Protein AF-A0A3B8SWD2-F1 (afdb_monomer_lite)

Structure (mmCIF, N/CA/C/O backbone):
data_AF-A0A3B8SWD2-F1
#
_entry.id   AF-A0A3B8SWD2-F1
#
loop_
_atom_site.group_PDB
_atom_site.id
_atom_site.type_symbol
_atom_site.label_atom_id
_atom_site.label_alt_id
_atom_site.label_comp_id
_atom_site.label_asym_id
_atom_site.label_entity_id
_atom_site.label_seq_id
_atom_site.pdbx_PDB_ins_code
_atom_site.Cartn_x
_atom_site.Cartn_y
_atom_site.Cartn_z
_atom_site.occupancy
_atom_site.B_iso_or_equiv
_atom_site.auth_seq_id
_atom_site.auth_comp_id
_atom_site.auth_asym_id
_atom_site.auth_atom_id
_atom_site.pdbx_PDB_model_num
ATOM 1 N N . MET A 1 1 ? 30.779 6.793 -26.388 1.00 42.28 1 MET A N 1
ATOM 2 C CA . MET A 1 1 ? 30.124 6.179 -25.212 1.00 42.28 1 MET A CA 1
ATOM 3 C C . MET A 1 1 ? 28.832 5.551 -25.694 1.00 42.28 1 MET A C 1
ATOM 5 O O . MET A 1 1 ? 28.025 6.278 -26.261 1.00 42.28 1 MET A O 1
ATOM 9 N N . ALA A 1 2 ? 28.675 4.232 -25.567 1.00 48.72 2 ALA A N 1
ATOM 10 C CA . ALA A 1 2 ? 27.405 3.577 -25.876 1.00 48.72 2 ALA A CA 1
ATOM 11 C C . ALA A 1 2 ? 26.305 4.190 -24.993 1.00 48.72 2 ALA A C 1
ATOM 13 O O . ALA A 1 2 ? 26.521 4.406 -23.802 1.00 48.72 2 ALA A O 1
ATOM 14 N N . SER A 1 3 ? 25.170 4.555 -25.586 1.00 62.09 3 SER A N 1
ATOM 15 C CA . SER A 1 3 ? 24.025 5.080 -24.835 1.00 62.09 3 SER A CA 1
ATOM 16 C C . SER A 1 3 ? 23.408 3.918 -24.053 1.00 62.09 3 SER A C 1
ATOM 18 O O . SER A 1 3 ? 22.809 3.021 -24.645 1.00 62.09 3 SER A O 1
ATOM 20 N N . ASN A 1 4 ? 23.611 3.919 -22.734 1.00 72.25 4 ASN A N 1
ATOM 21 C CA . ASN A 1 4 ? 23.120 2.906 -21.797 1.00 72.25 4 ASN A CA 1
ATOM 22 C C . ASN A 1 4 ? 21.647 3.156 -21.421 1.00 72.25 4 ASN A C 1
ATOM 24 O O . ASN A 1 4 ? 21.296 3.214 -20.249 1.00 72.25 4 ASN A O 1
ATOM 28 N N . ASP A 1 5 ? 20.801 3.378 -22.420 1.00 87.19 5 ASP A N 1
ATOM 29 C CA . ASP A 1 5 ? 19.379 3.700 -22.244 1.00 87.19 5 ASP A CA 1
ATOM 30 C C . ASP A 1 5 ? 18.527 2.560 -22.822 1.00 87.19 5 ASP A C 1
ATOM 32 O O . ASP A 1 5 ? 17.596 2.777 -23.601 1.00 87.19 5 ASP A O 1
ATOM 36 N N . TYR A 1 6 ? 18.922 1.313 -22.550 1.00 91.44 6 TYR A N 1
ATOM 37 C CA . TYR A 1 6 ? 18.335 0.136 -23.190 1.00 91.44 6 TYR A CA 1
ATOM 38 C C . TYR A 1 6 ? 16.916 -0.125 -22.690 1.00 91.44 6 TYR A C 1
ATOM 40 O O . TYR A 1 6 ? 16.051 -0.488 -23.489 1.00 91.44 6 TYR A O 1
ATOM 48 N N . LEU A 1 7 ? 16.645 0.124 -21.406 1.00 92.81 7 LEU A N 1
ATOM 49 C CA . LEU A 1 7 ? 15.297 0.013 -20.853 1.00 92.81 7 LEU A CA 1
ATOM 50 C C . LEU A 1 7 ? 14.350 1.040 -21.495 1.00 92.81 7 LEU A C 1
ATOM 52 O O . LEU A 1 7 ? 13.230 0.693 -21.868 1.00 92.81 7 LEU A O 1
ATOM 56 N N . ASP A 1 8 ? 14.809 2.270 -21.726 1.00 91.12 8 ASP A N 1
ATOM 57 C CA . ASP A 1 8 ? 14.007 3.292 -22.415 1.00 91.12 8 ASP A CA 1
ATOM 58 C C . ASP A 1 8 ? 13.807 3.007 -23.903 1.00 91.12 8 ASP A C 1
ATOM 60 O O . ASP A 1 8 ? 12.758 3.327 -24.459 1.00 91.12 8 ASP A O 1
ATOM 64 N N . LYS A 1 9 ? 14.791 2.407 -24.573 1.00 92.50 9 LYS A N 1
ATOM 65 C CA . LYS A 1 9 ? 14.672 2.085 -26.001 1.00 92.50 9 LYS A CA 1
ATOM 66 C C . LYS A 1 9 ? 13.803 0.860 -26.256 1.00 92.50 9 LYS A C 1
ATOM 68 O O . LYS A 1 9 ? 13.058 0.848 -27.231 1.00 92.50 9 LYS A O 1
ATOM 73 N N . ASN A 1 10 ? 13.889 -0.155 -25.398 1.00 95.06 10 ASN A N 1
ATOM 74 C CA . ASN A 1 10 ? 13.328 -1.477 -25.683 1.00 95.06 10 ASN A CA 1
ATOM 75 C C . ASN A 1 10 ? 12.099 -1.822 -24.831 1.00 95.06 10 ASN A C 1
ATOM 77 O O . ASN A 1 10 ? 11.202 -2.514 -25.315 1.00 95.06 10 ASN A O 1
ATOM 81 N N . ILE A 1 11 ? 12.041 -1.351 -23.580 1.00 97.44 11 ILE A N 1
ATOM 82 C CA . ILE A 1 11 ? 10.987 -1.714 -22.619 1.00 97.44 11 ILE A CA 1
ATOM 83 C C . ILE A 1 11 ? 9.930 -0.613 -22.518 1.00 97.44 11 ILE A C 1
ATOM 85 O O . ILE A 1 11 ? 8.735 -0.889 -22.645 1.00 97.44 11 ILE A O 1
ATOM 89 N N . TYR A 1 12 ? 10.348 0.645 -22.365 1.00 96.50 12 TYR A N 1
ATOM 90 C CA . TYR A 1 12 ? 9.430 1.780 -22.231 1.00 96.50 12 TYR A CA 1
ATOM 91 C C . TYR A 1 12 ? 8.386 1.873 -23.364 1.00 96.50 12 TYR A C 1
ATOM 93 O O . TYR A 1 12 ? 7.208 2.059 -23.052 1.00 96.50 12 TYR A O 1
ATOM 101 N N . PRO A 1 13 ? 8.718 1.698 -24.665 1.00 97.81 13 PRO A N 1
ATOM 102 C CA . PRO A 1 13 ? 7.726 1.817 -25.734 1.00 97.81 13 PRO A CA 1
ATOM 103 C C . PRO A 1 13 ? 6.643 0.736 -25.665 1.00 97.81 13 PRO A C 1
ATOM 105 O O . PRO A 1 13 ? 5.484 1.016 -25.971 1.00 97.81 13 PRO A O 1
ATOM 108 N N . LYS A 1 14 ? 6.999 -0.477 -25.219 1.00 98.12 14 LYS A N 1
ATOM 109 C CA . LYS A 1 14 ? 6.060 -1.595 -25.045 1.00 98.12 14 LYS A CA 1
ATOM 110 C C . LYS A 1 14 ? 5.090 -1.326 -23.905 1.00 98.12 14 LYS A C 1
ATOM 112 O O . LYS A 1 14 ? 3.880 -1.402 -24.109 1.00 98.12 14 LYS A O 1
ATOM 117 N N . ILE A 1 15 ? 5.615 -0.883 -22.764 1.00 98.25 15 ILE A N 1
ATOM 118 C CA . ILE A 1 15 ? 4.806 -0.441 -21.624 1.00 98.25 15 ILE A CA 1
ATOM 119 C C . ILE A 1 15 ? 3.874 0.698 -22.051 1.00 98.25 15 ILE A C 1
ATOM 121 O O . ILE A 1 15 ? 2.671 0.630 -21.818 1.00 98.25 15 ILE A O 1
ATOM 125 N N . ASN A 1 16 ? 4.393 1.713 -22.745 1.00 98.12 16 ASN A N 1
ATOM 126 C CA . ASN A 1 16 ? 3.599 2.850 -23.210 1.00 98.12 16 ASN A CA 1
ATOM 127 C C . ASN A 1 16 ? 2.479 2.435 -24.182 1.00 98.12 16 ASN A C 1
ATOM 129 O O . ASN A 1 16 ? 1.413 3.048 -24.204 1.00 98.12 16 ASN A O 1
ATOM 133 N N . ALA A 1 17 ? 2.699 1.399 -24.995 1.00 97.94 17 ALA A N 1
ATOM 134 C CA . ALA A 1 17 ? 1.661 0.820 -25.841 1.00 97.94 17 ALA A CA 1
ATOM 135 C C . ALA A 1 17 ? 0.630 0.025 -25.020 1.00 97.94 17 ALA A C 1
ATOM 137 O O . ALA A 1 17 ? -0.569 0.122 -25.286 1.00 97.94 17 ALA A O 1
ATOM 138 N N . ALA A 1 18 ? 1.071 -0.726 -24.008 1.00 97.81 18 ALA A N 1
ATOM 139 C CA . ALA A 1 18 ? 0.202 -1.510 -23.137 1.00 97.81 18 ALA A CA 1
ATOM 140 C C . ALA A 1 18 ? -0.733 -0.628 -22.297 1.00 97.81 18 ALA A C 1
ATOM 142 O O . ALA A 1 18 ? -1.942 -0.861 -22.304 1.00 97.81 18 ALA A O 1
ATOM 143 N N . ILE A 1 19 ? -0.223 0.435 -21.662 1.00 97.69 19 ILE A N 1
ATOM 144 C CA . ILE A 1 19 ? -1.028 1.311 -20.786 1.00 97.69 19 ILE A CA 1
ATOM 145 C C . ILE A 1 19 ? -2.138 2.075 -21.523 1.00 97.69 19 ILE A C 1
ATOM 147 O O . ILE A 1 19 ? -3.091 2.541 -20.899 1.00 97.69 19 ILE A O 1
ATOM 151 N N . LYS A 1 20 ? -2.030 2.201 -22.852 1.00 96.12 20 LYS A N 1
ATOM 152 C CA . LYS A 1 20 ? -3.044 2.832 -23.710 1.00 96.12 20 LYS A CA 1
ATOM 153 C C . LYS A 1 20 ? -4.217 1.905 -24.030 1.00 96.12 20 LYS A C 1
ATOM 155 O O . LYS A 1 20 ? -5.245 2.380 -24.509 1.00 96.12 20 LYS A O 1
ATOM 160 N N . LYS A 1 21 ? -4.094 0.596 -23.781 1.00 95.62 21 LYS A N 1
ATOM 161 C CA . LYS A 1 21 ? -5.185 -0.362 -23.992 1.00 95.62 21 LYS A CA 1
ATOM 162 C C . LYS A 1 21 ? -6.258 -0.177 -22.908 1.00 95.62 21 LYS A C 1
ATOM 164 O O . LYS A 1 21 ? -5.909 -0.105 -21.730 1.00 95.62 21 LYS A O 1
ATOM 169 N N . PRO A 1 22 ? -7.563 -0.190 -23.244 1.00 88.56 22 PRO A N 1
ATOM 170 C CA . PRO A 1 22 ? -8.633 -0.092 -22.244 1.00 88.56 22 PRO A CA 1
ATOM 171 C C . PRO A 1 22 ? -8.565 -1.180 -21.161 1.00 88.56 22 PRO A C 1
ATOM 173 O O . PRO A 1 22 ? -8.875 -0.926 -19.997 1.00 88.56 22 PRO A O 1
ATOM 176 N N . SER A 1 23 ? -8.100 -2.377 -21.530 1.00 93.88 23 SER A N 1
ATOM 177 C CA . SER A 1 23 ? -7.952 -3.521 -20.626 1.00 93.88 23 SER A CA 1
ATOM 178 C C . SER A 1 23 ? -6.876 -3.331 -19.553 1.00 93.88 23 SER A C 1
ATOM 180 O O . SER A 1 23 ? -6.969 -3.966 -18.505 1.00 93.88 23 SER A O 1
ATOM 182 N N . PHE A 1 24 ? -5.895 -2.441 -19.756 1.00 96.81 24 PHE A N 1
ATOM 183 C CA . PHE A 1 24 ? -4.796 -2.227 -18.808 1.00 96.81 24 PHE A CA 1
ATOM 184 C C . PHE A 1 24 ? -5.306 -1.790 -17.432 1.00 96.81 24 PHE A C 1
ATOM 186 O O . PHE A 1 24 ? -5.009 -2.422 -16.418 1.00 96.81 24 PHE A O 1
ATOM 193 N N . LYS A 1 25 ? -6.129 -0.733 -17.396 1.00 94.25 25 LYS A N 1
ATOM 194 C CA . LYS A 1 25 ? -6.655 -0.185 -16.137 1.00 94.25 25 LYS A CA 1
ATOM 195 C C . LYS A 1 25 ? -7.498 -1.208 -15.390 1.00 94.25 25 LYS A C 1
ATOM 197 O O . LYS A 1 25 ? -7.381 -1.339 -14.175 1.00 94.25 25 LYS A O 1
ATOM 202 N N . GLN A 1 26 ? -8.346 -1.934 -16.115 1.00 93.56 26 GLN A N 1
ATOM 203 C CA . GLN A 1 26 ? -9.188 -2.972 -15.533 1.00 93.56 26 GLN A CA 1
ATOM 204 C C . GLN A 1 26 ? -8.339 -4.116 -14.964 1.00 93.56 26 GLN A C 1
ATOM 206 O O . GLN A 1 26 ? -8.554 -4.510 -13.818 1.00 93.56 26 GLN A O 1
ATOM 211 N N . GLY A 1 27 ? -7.352 -4.598 -15.724 1.00 94.44 27 GLY A N 1
ATOM 212 C CA . GLY A 1 27 ? -6.451 -5.671 -15.306 1.00 94.44 27 GLY A CA 1
ATOM 213 C C . GLY A 1 27 ? -5.643 -5.307 -14.062 1.00 94.44 27 GLY A C 1
ATOM 214 O O . GLY A 1 27 ? -5.605 -6.090 -13.109 1.00 94.44 27 GLY A O 1
ATOM 215 N N . LEU A 1 28 ? -5.066 -4.100 -14.032 1.00 97.38 28 LEU A N 1
ATOM 216 C CA . LEU A 1 28 ? -4.293 -3.609 -12.892 1.00 97.38 28 LEU A CA 1
ATOM 217 C C . LEU A 1 28 ? -5.171 -3.423 -11.647 1.00 97.38 28 LEU A C 1
ATOM 219 O O . LEU A 1 28 ? -4.814 -3.914 -10.578 1.00 97.38 28 LEU A O 1
ATOM 223 N N . ASN A 1 29 ? -6.336 -2.776 -11.778 1.00 93.88 29 ASN A N 1
ATOM 224 C CA . ASN A 1 29 ? -7.263 -2.568 -10.659 1.00 93.88 29 ASN A CA 1
ATOM 225 C C . ASN A 1 29 ? -7.760 -3.894 -10.072 1.00 93.88 29 ASN A C 1
ATOM 227 O O . ASN A 1 29 ? -7.793 -4.061 -8.853 1.00 93.88 29 ASN A O 1
ATOM 231 N N . MET A 1 30 ? -8.131 -4.845 -10.935 1.00 94.00 30 MET A N 1
ATOM 232 C CA . MET A 1 30 ? -8.605 -6.162 -10.515 1.00 94.00 30 MET A CA 1
ATOM 233 C C . MET A 1 30 ? -7.522 -6.916 -9.741 1.00 94.00 30 MET A C 1
ATOM 235 O O . MET A 1 30 ? -7.790 -7.466 -8.672 1.00 94.00 30 MET A O 1
ATOM 239 N N . PHE A 1 31 ? -6.289 -6.912 -10.247 1.00 96.75 31 PHE A N 1
ATOM 240 C CA . PHE A 1 31 ? -5.172 -7.566 -9.577 1.00 96.75 31 PHE A CA 1
ATOM 241 C C . PHE A 1 31 ? -4.804 -6.894 -8.261 1.00 96.75 31 PHE A C 1
ATOM 243 O O . PHE A 1 31 ? -4.660 -7.580 -7.251 1.00 96.75 31 PHE A O 1
ATOM 250 N N . PHE A 1 32 ? -4.719 -5.564 -8.243 1.00 96.00 32 PHE A N 1
ATOM 251 C CA . PHE A 1 32 ? -4.434 -4.806 -7.032 1.00 96.00 32 PHE A CA 1
ATOM 252 C C . PHE A 1 32 ? -5.485 -5.080 -5.949 1.00 96.00 32 PHE A C 1
ATOM 254 O O . PHE A 1 32 ? -5.134 -5.439 -4.826 1.00 96.00 32 PHE A O 1
ATOM 261 N N . GLY A 1 33 ? -6.775 -5.018 -6.299 1.00 91.44 33 GLY A N 1
ATOM 262 C CA . GLY A 1 33 ? -7.872 -5.348 -5.388 1.00 91.44 33 GLY A CA 1
ATOM 263 C C . GLY A 1 33 ? -7.805 -6.789 -4.876 1.00 91.44 33 GLY A C 1
ATOM 264 O O . GLY A 1 33 ? -7.915 -7.021 -3.673 1.00 91.44 33 GLY A O 1
ATOM 265 N N . LYS A 1 34 ? -7.545 -7.765 -5.757 1.00 93.81 34 LYS A N 1
ATOM 266 C CA . LYS A 1 34 ? -7.374 -9.177 -5.374 1.00 93.81 34 LYS A CA 1
ATOM 267 C C . LYS A 1 34 ? -6.189 -9.371 -4.424 1.00 93.81 34 LYS A C 1
ATOM 269 O O . LYS A 1 34 ? -6.311 -10.103 -3.442 1.00 93.81 34 LYS A O 1
ATOM 274 N N . TYR A 1 35 ? -5.061 -8.714 -4.694 1.00 96.12 35 TYR A N 1
ATOM 275 C CA . TYR A 1 35 ? -3.861 -8.784 -3.863 1.00 96.12 35 TYR A CA 1
ATOM 276 C C . TYR A 1 35 ? -4.095 -8.188 -2.470 1.00 96.12 35 TYR A C 1
ATOM 278 O O . TYR A 1 35 ? -3.713 -8.808 -1.474 1.00 96.12 35 TYR A O 1
ATOM 286 N N . LEU A 1 36 ? -4.764 -7.032 -2.387 1.00 92.62 36 LEU A N 1
ATOM 287 C CA . LEU A 1 36 ? -5.140 -6.420 -1.112 1.00 92.62 36 LEU A CA 1
ATOM 288 C C . LEU A 1 36 ? -6.114 -7.299 -0.328 1.00 92.62 36 LEU A C 1
ATOM 290 O O . LEU A 1 36 ? -5.859 -7.583 0.838 1.00 92.62 36 LEU A O 1
ATOM 294 N N . ASN A 1 37 ? -7.175 -7.790 -0.971 1.00 88.88 37 ASN A N 1
ATOM 295 C CA . ASN A 1 37 ? -8.187 -8.619 -0.316 1.00 88.88 37 ASN A CA 1
ATOM 296 C C . ASN A 1 37 ? -7.598 -9.924 0.228 1.00 88.88 37 ASN A C 1
ATOM 298 O O . ASN A 1 37 ? -7.882 -10.298 1.362 1.00 88.88 37 ASN A O 1
ATOM 302 N N . LYS A 1 38 ? -6.720 -10.589 -0.535 1.00 92.25 38 LYS A N 1
ATOM 303 C CA . LYS A 1 38 ? -6.047 -11.819 -0.086 1.00 92.25 38 LYS A CA 1
ATOM 304 C C . LYS A 1 38 ? -5.156 -11.597 1.142 1.00 92.25 38 LYS A C 1
ATOM 306 O O . LYS A 1 38 ? -4.929 -12.529 1.904 1.00 92.25 38 LYS A O 1
ATOM 311 N N . ASN A 1 39 ? -4.629 -10.388 1.321 1.00 91.75 39 ASN A N 1
ATOM 312 C CA . ASN A 1 39 ? -3.725 -10.041 2.418 1.00 91.75 39 ASN A CA 1
ATOM 313 C C . ASN A 1 39 ? -4.368 -9.071 3.425 1.00 91.75 39 ASN A C 1
ATOM 315 O O . ASN A 1 39 ? -3.646 -8.420 4.184 1.00 91.75 39 ASN A O 1
ATOM 319 N N . ARG A 1 40 ? -5.706 -8.974 3.437 1.00 85.88 40 ARG A N 1
ATOM 320 C CA . ARG A 1 40 ? -6.475 -8.010 4.238 1.00 85.88 40 ARG A CA 1
ATOM 321 C C . ARG A 1 40 ? -6.036 -8.013 5.698 1.00 85.88 40 ARG A C 1
ATOM 323 O O . ARG A 1 40 ? -5.630 -6.974 6.205 1.00 85.88 40 ARG A O 1
ATOM 330 N N . ASP A 1 41 ? -6.011 -9.180 6.331 1.00 85.06 41 ASP A N 1
ATOM 331 C CA . ASP A 1 41 ? -5.713 -9.310 7.764 1.00 85.06 41 ASP A CA 1
ATOM 332 C C . ASP A 1 41 ? -4.299 -8.837 8.118 1.00 85.06 41 ASP A C 1
ATOM 334 O O . ASP A 1 41 ? -4.059 -8.280 9.192 1.00 85.06 41 ASP A O 1
ATOM 338 N N . LYS A 1 42 ? -3.356 -9.007 7.185 1.00 92.06 42 LYS A N 1
ATOM 339 C CA . LYS A 1 42 ? -1.962 -8.582 7.349 1.00 92.06 42 LYS A CA 1
ATOM 340 C C . LYS A 1 42 ? -1.812 -7.075 7.182 1.00 92.06 42 LYS A C 1
ATOM 342 O O . LYS A 1 42 ? -1.049 -6.455 7.915 1.00 92.06 42 LYS A O 1
ATOM 347 N N . PHE A 1 43 ? -2.548 -6.477 6.246 1.00 89.50 43 PHE A N 1
ATOM 348 C CA . PHE A 1 43 ? -2.558 -5.027 6.047 1.00 89.50 43 PHE A CA 1
ATOM 349 C C . PHE A 1 43 ? -3.329 -4.283 7.143 1.00 89.50 43 PHE A C 1
ATOM 351 O O . PHE A 1 43 ? -2.942 -3.176 7.516 1.00 89.50 43 PHE A O 1
ATOM 358 N N . SER A 1 44 ? -4.379 -4.898 7.689 1.00 83.12 44 SER A N 1
ATOM 359 C CA . SER A 1 44 ? -5.162 -4.376 8.812 1.00 83.12 44 SER A CA 1
ATOM 360 C C . SER A 1 44 ? -4.491 -4.577 10.174 1.00 83.12 44 SER A C 1
ATOM 362 O O . SER A 1 44 ? -4.983 -4.058 11.173 1.00 83.12 44 SER A O 1
ATOM 364 N N . ALA A 1 45 ? -3.374 -5.307 10.245 1.00 86.19 45 ALA A N 1
ATOM 365 C CA . ALA A 1 45 ? -2.620 -5.466 11.480 1.00 86.19 45 ALA A CA 1
ATOM 366 C C . ALA A 1 45 ? -2.015 -4.134 11.961 1.00 86.19 45 ALA A C 1
ATOM 368 O O . ALA A 1 45 ? -1.735 -3.224 11.180 1.00 86.19 45 ALA A O 1
ATOM 369 N N . ILE A 1 46 ? -1.741 -4.053 13.267 1.00 84.38 46 ILE A N 1
ATOM 370 C CA . ILE A 1 46 ? -1.117 -2.877 13.892 1.00 84.38 46 ILE A CA 1
ATOM 371 C C . ILE A 1 46 ? 0.299 -2.596 13.354 1.00 84.38 46 ILE A C 1
ATOM 373 O O . ILE A 1 46 ? 0.769 -1.462 13.378 1.00 84.38 46 ILE A O 1
ATOM 377 N N . GLY A 1 47 ? 0.979 -3.631 12.856 1.00 91.94 47 GLY A N 1
ATOM 378 C CA . GLY A 1 47 ? 2.334 -3.566 12.331 1.00 91.94 47 GLY A CA 1
ATOM 379 C C . GLY A 1 47 ? 2.754 -4.860 11.636 1.00 91.94 47 GLY A C 1
ATOM 380 O O . GLY A 1 47 ? 1.894 -5.684 11.319 1.00 91.94 47 GLY A O 1
ATOM 381 N N . PRO A 1 48 ? 4.064 -5.062 11.393 1.00 94.44 48 PRO A N 1
ATOM 382 C CA . PRO A 1 48 ? 4.604 -6.184 10.622 1.00 94.44 48 PRO A CA 1
ATOM 383 C C . PRO A 1 48 ? 4.568 -7.510 11.410 1.00 94.44 48 PRO A C 1
ATOM 385 O O . PRO A 1 48 ? 5.595 -8.136 11.668 1.00 94.44 48 PRO A O 1
ATOM 388 N N . CYS A 1 49 ? 3.371 -7.951 11.798 1.00 93.00 49 CYS A N 1
ATOM 389 C CA . CYS A 1 49 ? 3.144 -9.189 12.543 1.00 93.00 49 CYS A CA 1
ATOM 390 C C . CYS A 1 49 ? 3.340 -10.445 11.689 1.00 93.00 49 CYS A C 1
ATOM 392 O O . CYS A 1 49 ? 3.624 -11.514 12.220 1.00 93.00 49 CYS A O 1
ATOM 394 N N . GLU A 1 50 ? 3.189 -10.319 10.372 1.00 93.25 50 GLU A N 1
ATOM 395 C CA . GLU A 1 50 ? 3.320 -11.414 9.417 1.00 93.25 50 GLU A CA 1
ATOM 396 C C . GLU A 1 50 ? 3.995 -10.942 8.138 1.00 93.25 50 GLU A C 1
ATOM 398 O O . GLU A 1 50 ? 3.889 -9.775 7.756 1.00 93.25 50 GLU A O 1
ATOM 403 N N . ASN A 1 51 ? 4.654 -11.875 7.450 1.00 93.38 51 ASN A N 1
ATOM 404 C CA . ASN A 1 51 ? 5.185 -11.607 6.126 1.00 93.38 51 ASN A CA 1
ATOM 405 C C . ASN A 1 51 ? 4.052 -11.570 5.085 1.00 93.38 51 ASN A C 1
ATOM 407 O O . ASN A 1 51 ? 3.127 -12.395 5.105 1.00 93.38 51 ASN A O 1
ATOM 411 N N . ILE A 1 52 ? 4.147 -10.635 4.143 1.00 95.06 52 ILE A N 1
ATOM 412 C CA . ILE A 1 52 ? 3.183 -10.444 3.060 1.00 95.06 52 ILE A CA 1
ATOM 413 C C . ILE A 1 52 ? 3.858 -10.860 1.760 1.00 95.06 52 ILE A C 1
ATOM 415 O O . ILE A 1 52 ? 4.598 -10.085 1.164 1.00 95.06 52 ILE A O 1
ATOM 419 N N . PHE A 1 53 ? 3.636 -12.106 1.346 1.00 92.56 53 PHE A N 1
ATOM 420 C CA . PHE A 1 53 ? 4.326 -12.688 0.200 1.00 92.56 53 PHE A CA 1
ATOM 421 C C . PHE A 1 53 ? 3.878 -12.095 -1.141 1.00 92.56 53 PHE A C 1
ATOM 423 O O . PHE A 1 53 ? 2.722 -11.704 -1.331 1.00 92.56 53 PHE A O 1
ATOM 430 N N . PHE A 1 54 ? 4.811 -12.103 -2.090 1.00 94.50 54 PHE A N 1
ATOM 431 C CA . PHE A 1 54 ? 4.596 -11.746 -3.485 1.00 94.50 54 PHE A CA 1
ATOM 432 C C . PHE A 1 54 ? 5.136 -12.885 -4.354 1.00 94.50 54 PHE A C 1
ATOM 434 O O . PHE A 1 54 ? 6.335 -13.158 -4.330 1.00 94.50 54 PHE A O 1
ATOM 441 N N . THR A 1 55 ? 4.248 -13.615 -5.029 1.00 93.12 55 THR A N 1
ATOM 442 C CA . THR A 1 55 ? 4.598 -14.863 -5.725 1.00 93.12 55 THR A CA 1
ATOM 443 C C . THR A 1 55 ? 5.144 -14.604 -7.128 1.00 93.12 55 THR A C 1
ATOM 445 O O . THR A 1 55 ? 5.034 -13.496 -7.650 1.00 93.12 55 THR A O 1
ATOM 448 N N . VAL A 1 56 ? 5.733 -15.631 -7.746 1.00 92.12 56 VAL A N 1
ATOM 449 C CA . VAL A 1 56 ? 6.206 -15.567 -9.139 1.00 92.12 56 VAL A CA 1
ATOM 450 C C . VAL A 1 56 ? 5.029 -15.388 -10.103 1.00 92.12 56 VAL A C 1
ATOM 452 O O . VAL A 1 56 ? 5.083 -14.490 -10.932 1.00 92.12 56 VAL A O 1
ATOM 455 N N . ASP A 1 57 ? 3.911 -16.089 -9.889 1.00 94.94 57 ASP A N 1
ATOM 456 C CA . ASP A 1 57 ? 2.684 -15.935 -10.693 1.00 94.94 57 ASP A CA 1
ATOM 457 C C . ASP A 1 57 ? 2.180 -14.481 -10.737 1.00 94.94 57 ASP A C 1
ATOM 459 O O . ASP A 1 57 ? 1.632 -14.012 -11.733 1.00 94.94 57 ASP A O 1
ATOM 463 N N . TYR A 1 58 ? 2.363 -13.731 -9.644 1.00 96.75 58 TYR A N 1
ATOM 464 C CA . TYR A 1 58 ? 2.008 -12.311 -9.592 1.00 96.75 58 TYR A CA 1
ATOM 465 C C . TYR A 1 58 ? 2.926 -11.456 -10.460 1.00 96.75 58 TYR A C 1
ATOM 467 O O . TYR A 1 58 ? 2.473 -10.472 -11.043 1.00 96.75 58 TYR A O 1
ATOM 475 N N . GLN A 1 59 ? 4.207 -11.815 -10.535 1.00 96.25 59 GLN A N 1
ATOM 476 C CA . GLN A 1 59 ? 5.166 -11.142 -11.403 1.00 96.25 59 GLN A CA 1
ATOM 477 C C . GLN A 1 59 ? 4.835 -11.417 -12.869 1.00 96.25 59 GLN A C 1
ATOM 479 O O . GLN A 1 59 ? 4.768 -10.474 -13.651 1.00 96.25 59 GLN A O 1
ATOM 484 N N . GLU A 1 60 ? 4.568 -12.676 -13.222 1.00 96.44 60 GLU A N 1
ATOM 485 C CA . GLU A 1 60 ? 4.200 -13.099 -14.580 1.00 96.44 60 GLU A CA 1
ATOM 486 C C . GLU A 1 60 ? 2.930 -12.400 -15.075 1.00 96.44 60 GLU A C 1
ATOM 488 O O . GLU A 1 60 ? 2.919 -11.824 -16.161 1.00 96.44 60 GLU A O 1
ATOM 493 N N . TYR A 1 61 ? 1.893 -12.345 -14.239 1.00 96.81 61 TYR A N 1
ATOM 494 C CA . TYR A 1 61 ? 0.655 -11.647 -14.581 1.00 96.81 61 TYR A CA 1
ATOM 495 C C . TYR A 1 61 ? 0.864 -10.137 -14.802 1.00 96.81 61 TYR A C 1
ATOM 497 O O . TYR A 1 61 ? 0.251 -9.525 -15.677 1.00 96.81 61 TYR A O 1
ATOM 505 N N . LEU A 1 62 ? 1.746 -9.502 -14.027 1.00 97.94 62 LEU A N 1
ATOM 506 C CA . LEU A 1 62 ? 2.067 -8.086 -14.223 1.00 97.94 62 LEU A CA 1
ATOM 507 C C . LEU A 1 62 ? 2.920 -7.854 -15.475 1.00 97.94 62 LEU A C 1
ATOM 509 O O . LEU A 1 62 ? 2.683 -6.877 -16.183 1.00 97.94 62 LEU A O 1
ATOM 513 N N . PHE A 1 63 ? 3.859 -8.748 -15.787 1.00 98.19 63 PHE A N 1
ATOM 514 C CA . PHE A 1 63 ? 4.567 -8.750 -17.069 1.00 98.19 63 PHE A CA 1
ATOM 515 C C . PHE A 1 63 ? 3.583 -8.794 -18.250 1.00 98.19 63 PHE A C 1
ATOM 517 O O . PHE A 1 63 ? 3.675 -7.963 -19.157 1.00 98.19 63 PHE A O 1
ATOM 524 N N . GLU A 1 64 ? 2.579 -9.673 -18.187 1.00 97.06 64 GLU A N 1
ATOM 525 C CA . GLU A 1 64 ? 1.517 -9.771 -19.195 1.00 97.06 64 GLU A CA 1
ATOM 526 C C . GLU A 1 64 ? 0.728 -8.458 -19.335 1.00 97.06 64 GLU A C 1
ATOM 528 O O . GLU A 1 64 ? 0.578 -7.942 -20.446 1.00 97.06 64 GLU A O 1
ATOM 533 N N . ILE A 1 65 ? 0.287 -7.864 -18.217 1.00 97.12 65 ILE A N 1
ATOM 534 C CA . ILE A 1 65 ? -0.427 -6.573 -18.218 1.00 97.12 65 ILE A CA 1
ATOM 535 C C . ILE A 1 65 ? 0.394 -5.474 -18.896 1.00 97.12 65 ILE A C 1
ATOM 537 O O . ILE A 1 65 ? -0.157 -4.663 -19.646 1.00 97.12 65 ILE A O 1
ATOM 541 N N . PHE A 1 66 ? 1.695 -5.421 -18.617 1.00 97.81 66 PHE A N 1
ATOM 542 C CA . PHE A 1 66 ? 2.594 -4.412 -19.168 1.00 97.81 66 PHE A CA 1
ATOM 543 C C . PHE A 1 66 ? 3.099 -4.746 -20.578 1.00 97.81 66 PHE A C 1
ATOM 545 O O . PHE A 1 66 ? 3.749 -3.904 -21.199 1.00 97.81 66 PHE A O 1
ATOM 552 N N . GLY A 1 67 ? 2.760 -5.922 -21.116 1.00 96.44 67 GLY A N 1
ATOM 553 C CA . GLY A 1 67 ? 3.132 -6.344 -22.466 1.00 96.44 67 GLY A CA 1
ATOM 554 C C . GLY A 1 67 ? 4.639 -6.524 -22.647 1.00 96.44 67 GLY A C 1
ATOM 555 O O . GLY A 1 67 ? 5.167 -6.205 -23.713 1.00 96.44 67 GLY A O 1
ATOM 556 N N . VAL A 1 68 ? 5.326 -6.974 -21.596 1.00 97.25 68 VAL A N 1
ATOM 557 C CA . VAL A 1 68 ? 6.779 -7.179 -21.554 1.00 97.25 68 VAL A CA 1
ATOM 558 C C . VAL A 1 68 ? 7.056 -8.554 -20.962 1.00 97.25 68 VAL A C 1
ATOM 560 O O . VAL A 1 68 ? 6.366 -8.981 -20.046 1.00 97.25 68 VAL A O 1
ATOM 563 N N . THR A 1 69 ? 8.084 -9.237 -21.447 1.00 96.69 69 THR A N 1
ATOM 564 C CA . THR A 1 69 ? 8.548 -10.520 -20.901 1.00 96.69 69 THR A CA 1
ATOM 565 C C . THR A 1 69 ? 9.774 -10.341 -20.006 1.00 96.69 69 THR A C 1
ATOM 567 O O . THR A 1 69 ? 10.524 -9.367 -20.122 1.00 96.69 69 THR A O 1
ATOM 570 N N . SER A 1 70 ? 10.012 -11.304 -19.114 1.00 95.06 70 SER A N 1
ATOM 571 C CA . SER A 1 70 ? 11.196 -11.306 -18.246 1.00 95.06 70 SER A CA 1
ATOM 572 C C . SER A 1 70 ? 12.492 -11.339 -19.066 1.00 95.06 70 SER A C 1
ATOM 574 O O . SER A 1 70 ? 13.449 -10.627 -18.766 1.00 95.06 70 SER A O 1
ATOM 576 N N . GLU A 1 71 ? 12.502 -12.118 -20.146 1.00 95.19 71 GLU A N 1
ATOM 577 C CA . GLU A 1 71 ? 13.632 -12.335 -21.050 1.00 95.19 71 GLU A CA 1
ATOM 578 C C . GLU A 1 71 ? 14.053 -11.048 -21.767 1.00 95.19 71 GLU A C 1
ATOM 580 O O . GLU A 1 71 ? 15.243 -10.754 -21.854 1.00 95.19 71 GLU A O 1
ATOM 585 N N . GLU A 1 72 ? 13.095 -10.229 -22.205 1.00 95.56 72 GLU A N 1
ATOM 586 C CA . GLU A 1 72 ? 13.384 -8.936 -22.840 1.00 95.56 72 GLU A CA 1
ATOM 587 C C . GLU A 1 72 ? 14.089 -7.969 -21.887 1.00 95.56 72 GLU A C 1
ATOM 589 O O . GLU A 1 72 ? 15.004 -7.240 -22.282 1.00 95.56 72 GLU A O 1
ATOM 594 N N . VAL A 1 73 ? 13.684 -7.968 -20.615 1.00 94.88 73 VAL A N 1
ATOM 595 C CA . VAL A 1 73 ? 14.332 -7.134 -19.602 1.00 94.88 73 VAL A CA 1
ATOM 596 C C . VAL A 1 73 ? 15.714 -7.686 -19.273 1.00 94.88 73 VAL A C 1
ATOM 598 O O . VAL A 1 73 ? 16.661 -6.905 -19.240 1.00 94.88 73 VAL A O 1
ATOM 601 N N . LYS A 1 74 ? 15.865 -9.009 -19.106 1.00 92.75 74 LYS A N 1
ATOM 602 C CA . LYS A 1 74 ? 17.175 -9.659 -18.902 1.00 92.75 74 LYS A CA 1
ATOM 603 C C . LYS A 1 74 ? 18.158 -9.307 -20.016 1.00 92.75 74 LYS A C 1
ATOM 605 O O . LYS A 1 74 ? 19.319 -9.034 -19.727 1.00 92.75 74 LYS A O 1
ATOM 610 N N . GLU A 1 75 ? 17.705 -9.250 -21.266 1.00 92.25 75 GLU A N 1
ATOM 611 C CA . GLU A 1 75 ? 18.570 -8.862 -22.381 1.00 92.25 75 GLU A CA 1
ATOM 612 C C . GLU A 1 75 ? 19.034 -7.401 -22.269 1.00 92.25 75 GLU A C 1
ATOM 614 O O . GLU A 1 75 ? 20.215 -7.111 -22.459 1.00 92.25 75 GLU A O 1
ATOM 619 N N . CYS A 1 76 ? 18.156 -6.482 -21.852 1.00 91.38 76 CYS A N 1
ATOM 620 C CA . CYS A 1 76 ? 18.562 -5.105 -21.546 1.00 91.38 76 CYS A CA 1
ATOM 621 C C . CYS A 1 76 ? 19.579 -5.052 -20.394 1.00 91.38 76 CYS A C 1
ATOM 623 O O . CYS A 1 76 ? 20.551 -4.301 -20.471 1.00 91.38 76 CYS A O 1
ATOM 625 N N . MET A 1 77 ? 19.381 -5.862 -19.346 1.00 89.44 77 MET A N 1
ATOM 626 C CA . MET A 1 77 ? 20.312 -5.958 -18.215 1.00 89.44 77 MET A CA 1
ATOM 627 C C . MET A 1 77 ? 21.694 -6.438 -18.675 1.00 89.44 77 MET A C 1
ATOM 629 O O . MET A 1 77 ? 22.697 -5.832 -18.317 1.00 89.44 77 MET A O 1
ATOM 633 N N . ARG A 1 78 ? 21.748 -7.472 -19.524 1.00 87.94 78 ARG A N 1
ATOM 634 C CA . ARG A 1 78 ? 22.992 -8.071 -20.032 1.00 87.94 78 ARG A CA 1
ATOM 635 C C . ARG A 1 78 ? 23.842 -7.087 -20.835 1.00 87.94 78 ARG A C 1
ATOM 637 O O . ARG A 1 78 ? 25.069 -7.134 -20.767 1.00 87.94 78 ARG A O 1
ATOM 644 N N . ILE A 1 79 ? 23.200 -6.222 -21.620 1.00 86.88 79 ILE A N 1
ATOM 645 C CA . ILE A 1 79 ? 23.891 -5.265 -22.495 1.00 86.88 79 ILE A CA 1
ATOM 646 C C . ILE A 1 79 ? 24.254 -3.973 -21.736 1.00 86.88 79 ILE A C 1
ATOM 648 O O . ILE A 1 79 ? 25.233 -3.303 -22.073 1.00 86.88 79 ILE A O 1
ATOM 652 N N . SER A 1 80 ? 23.490 -3.602 -20.705 1.00 84.44 80 SER A N 1
ATOM 653 C CA . SER A 1 80 ? 23.689 -2.344 -19.987 1.00 84.44 80 SER A CA 1
ATOM 654 C C . SER A 1 80 ? 24.870 -2.398 -19.020 1.00 84.44 80 SER A C 1
ATOM 656 O O . SER A 1 80 ? 24.852 -3.100 -18.012 1.00 84.44 80 SER A O 1
ATOM 658 N N . SER A 1 81 ? 25.884 -1.553 -19.235 1.00 79.31 81 SER A N 1
ATOM 659 C CA . SER A 1 81 ? 27.047 -1.502 -18.337 1.00 79.31 81 SER A CA 1
ATOM 660 C C . SER A 1 81 ? 26.746 -0.918 -16.948 1.00 79.31 81 SER A C 1
ATOM 662 O O . SER A 1 81 ? 27.615 -0.962 -16.076 1.00 79.31 81 SER A O 1
ATOM 664 N N . HIS A 1 82 ? 25.564 -0.317 -16.753 1.00 76.56 82 HIS A N 1
ATOM 665 C CA . HIS A 1 82 ? 25.102 0.212 -15.462 1.00 76.56 82 HIS A CA 1
ATOM 666 C C . HIS A 1 82 ? 24.242 -0.780 -14.686 1.00 76.56 82 HIS A C 1
ATOM 668 O O . HIS A 1 82 ? 24.159 -0.676 -13.464 1.00 76.56 82 HIS A O 1
ATOM 674 N N . ILE A 1 83 ? 23.668 -1.762 -15.379 1.00 77.50 83 ILE A N 1
ATOM 675 C CA . ILE A 1 83 ? 22.955 -2.877 -14.772 1.00 77.50 83 ILE A CA 1
ATOM 676 C C . ILE A 1 83 ? 23.938 -4.046 -14.675 1.00 77.50 83 ILE A C 1
ATOM 678 O O . ILE A 1 83 ? 23.745 -5.109 -15.250 1.00 77.50 83 ILE A O 1
ATOM 682 N N . LYS A 1 84 ? 25.060 -3.836 -13.978 1.00 65.00 84 LYS A N 1
ATOM 683 C CA . LYS A 1 84 ? 25.918 -4.972 -13.630 1.00 65.00 84 LYS A CA 1
ATOM 684 C C . LYS A 1 84 ? 25.160 -5.822 -12.621 1.00 65.00 84 LYS A C 1
ATOM 686 O O . LYS A 1 84 ? 24.556 -5.254 -11.706 1.00 65.00 84 LYS A O 1
ATOM 691 N N . ASP A 1 85 ? 25.225 -7.142 -12.784 1.00 54.38 85 ASP A N 1
ATOM 692 C CA . ASP A 1 85 ? 24.869 -8.140 -11.767 1.00 54.38 85 ASP A CA 1
ATOM 693 C C . ASP A 1 85 ? 25.660 -7.834 -10.485 1.00 54.38 85 ASP A C 1
ATOM 695 O O . ASP A 1 85 ? 26.744 -8.349 -10.238 1.00 54.38 85 ASP A O 1
ATOM 699 N N . SER A 1 86 ? 25.187 -6.862 -9.713 1.00 47.62 86 SER A N 1
ATOM 700 C CA . SER A 1 86 ? 25.789 -6.476 -8.446 1.00 47.62 86 SER A CA 1
ATOM 701 C C . SER A 1 86 ? 25.430 -7.523 -7.399 1.00 47.62 86 SER A C 1
ATOM 703 O O . SER A 1 86 ? 24.386 -8.173 -7.506 1.00 47.62 86 SER A O 1
ATOM 705 N N . ASP A 1 87 ? 26.221 -7.595 -6.326 1.00 43.59 87 ASP A N 1
ATOM 706 C CA . ASP A 1 87 ? 26.041 -8.404 -5.102 1.00 43.59 87 ASP A CA 1
ATOM 707 C C . ASP A 1 87 ? 24.672 -8.234 -4.383 1.00 43.59 87 ASP A C 1
ATOM 709 O O . ASP A 1 87 ? 24.461 -8.677 -3.255 1.00 43.59 87 ASP A O 1
ATOM 713 N N . THR A 1 88 ? 23.699 -7.581 -5.025 1.00 50.00 88 THR A N 1
ATOM 714 C CA . THR A 1 88 ? 22.309 -7.396 -4.607 1.00 50.00 88 THR A CA 1
ATOM 715 C C . THR A 1 88 ? 21.279 -8.059 -5.537 1.00 50.00 88 THR A C 1
ATOM 717 O O . THR A 1 88 ? 20.100 -7.715 -5.430 1.00 50.00 88 THR A O 1
ATOM 720 N N . GLY A 1 89 ? 21.680 -9.005 -6.403 1.00 55.94 89 GLY A N 1
ATOM 721 C CA . GLY A 1 89 ? 20.904 -9.585 -7.523 1.00 55.94 89 GLY A CA 1
ATOM 722 C C . GLY A 1 89 ? 19.453 -10.034 -7.264 1.00 55.94 89 GLY A C 1
ATOM 723 O O . GLY A 1 89 ? 18.669 -10.163 -8.197 1.00 55.94 89 GLY A O 1
ATOM 724 N N . GLN A 1 90 ? 19.019 -10.190 -6.009 1.00 63.94 90 GLN A N 1
ATOM 725 C CA . GLN A 1 90 ? 17.598 -10.392 -5.691 1.00 63.94 90 GLN A CA 1
ATOM 726 C C . GLN A 1 90 ? 16.738 -9.123 -5.825 1.00 63.94 90 GLN A C 1
ATOM 728 O O . GLN A 1 90 ? 15.537 -9.224 -6.058 1.00 63.94 90 GLN A O 1
ATOM 733 N N . THR A 1 91 ? 17.300 -7.926 -5.629 1.00 80.50 91 THR A N 1
ATOM 734 C CA . THR A 1 91 ? 16.536 -6.665 -5.637 1.00 80.50 91 THR A CA 1
ATOM 735 C C . THR A 1 91 ? 16.487 -6.036 -7.023 1.00 80.50 91 THR A C 1
ATOM 737 O O . THR A 1 91 ? 15.401 -5.709 -7.493 1.00 80.50 91 THR A O 1
ATOM 740 N N . VAL A 1 92 ? 17.636 -5.871 -7.680 1.00 88.31 92 VAL A N 1
ATOM 741 C CA . VAL A 1 92 ? 17.698 -5.386 -9.065 1.00 88.31 92 VAL A CA 1
ATOM 742 C C . VAL A 1 92 ? 17.540 -6.597 -9.974 1.00 88.31 92 VAL A C 1
ATOM 744 O O . VAL A 1 92 ? 18.511 -7.232 -10.359 1.00 88.31 92 VAL A O 1
ATOM 747 N N . ASN A 1 93 ? 16.287 -6.954 -10.231 1.00 90.69 93 ASN A N 1
ATOM 748 C CA . ASN A 1 93 ? 15.900 -8.107 -11.035 1.00 90.69 93 ASN A CA 1
ATOM 749 C C . ASN A 1 93 ? 14.984 -7.657 -12.194 1.00 90.69 93 ASN A C 1
ATOM 751 O O . ASN A 1 93 ? 14.491 -6.521 -12.167 1.00 90.69 93 ASN A O 1
ATOM 755 N N . PRO A 1 94 ? 14.724 -8.525 -13.190 1.00 94.44 94 PRO A N 1
ATOM 756 C CA . PRO A 1 94 ? 13.911 -8.179 -14.357 1.00 94.44 94 PRO A CA 1
ATOM 757 C C . PRO A 1 94 ? 12.543 -7.591 -14.001 1.00 94.44 94 PRO A C 1
ATOM 759 O O . PRO A 1 94 ? 12.117 -6.597 -14.586 1.00 94.44 94 PRO A O 1
ATOM 762 N N . PHE A 1 95 ? 11.868 -8.163 -13.001 1.00 95.94 95 PHE A N 1
ATOM 763 C CA . PHE A 1 95 ? 10.548 -7.708 -12.582 1.00 95.94 95 PHE A CA 1
ATOM 764 C C . PHE A 1 95 ? 10.596 -6.297 -11.986 1.00 95.94 95 PHE A C 1
ATOM 766 O O . PHE A 1 95 ? 9.872 -5.409 -12.428 1.00 95.94 95 PHE A O 1
ATOM 773 N N . ASN A 1 96 ? 11.484 -6.048 -11.024 1.00 95.31 96 ASN A N 1
ATOM 774 C CA . ASN A 1 96 ? 11.574 -4.744 -10.365 1.00 95.31 96 ASN A CA 1
ATOM 775 C C . ASN A 1 96 ? 12.049 -3.641 -11.319 1.00 95.31 96 ASN A C 1
ATOM 777 O O . ASN A 1 96 ? 11.594 -2.503 -11.213 1.00 95.31 96 ASN A O 1
ATOM 781 N N . LEU A 1 97 ? 12.918 -3.968 -12.280 1.00 94.88 97 LEU A N 1
ATOM 782 C CA . LEU A 1 97 ? 13.312 -3.027 -13.328 1.00 94.88 97 LEU A CA 1
ATOM 783 C C . LEU A 1 97 ? 12.149 -2.698 -14.263 1.00 94.88 97 LEU A C 1
ATOM 785 O O . LEU A 1 97 ? 11.906 -1.521 -14.518 1.00 94.88 97 LEU A O 1
ATOM 789 N N . MET A 1 98 ? 11.383 -3.700 -14.707 1.00 97.25 98 MET A N 1
ATOM 790 C CA . MET A 1 98 ? 10.163 -3.474 -15.488 1.00 97.25 98 MET A CA 1
ATOM 791 C C . MET A 1 98 ? 9.185 -2.565 -14.739 1.00 97.25 98 MET A C 1
ATOM 793 O O . MET A 1 98 ? 8.731 -1.566 -15.295 1.00 97.25 98 MET A O 1
ATOM 797 N N . MET A 1 99 ? 8.932 -2.843 -13.457 1.00 97.62 99 MET A N 1
ATOM 798 C CA . MET A 1 99 ? 8.042 -2.028 -12.625 1.00 97.62 99 MET A CA 1
ATOM 799 C C . MET A 1 99 ? 8.550 -0.590 -12.470 1.00 97.62 99 MET A C 1
ATOM 801 O O . MET A 1 99 ? 7.765 0.355 -12.509 1.00 97.62 99 MET A O 1
ATOM 805 N N . SER A 1 100 ? 9.863 -0.401 -12.353 1.00 95.31 100 SER A N 1
ATOM 806 C CA . SER A 1 100 ? 10.498 0.916 -12.318 1.00 95.31 100 SER A CA 1
ATOM 807 C C . SER A 1 100 ? 10.269 1.711 -13.617 1.00 95.31 100 SER A C 1
ATOM 809 O O . SER A 1 100 ? 9.883 2.883 -13.567 1.00 95.31 100 SER A O 1
ATOM 811 N N . VAL A 1 101 ? 10.418 1.069 -14.783 1.00 95.75 101 VAL A N 1
ATOM 812 C CA . VAL A 1 101 ? 10.090 1.674 -16.090 1.00 95.75 101 VAL A CA 1
ATOM 813 C C . VAL A 1 101 ? 8.589 1.976 -16.187 1.00 95.75 101 VAL A C 1
ATOM 815 O O . VAL A 1 101 ? 8.200 3.054 -16.642 1.00 95.75 101 VAL A O 1
ATOM 818 N N . ALA A 1 102 ? 7.736 1.070 -15.702 1.00 97.50 102 ALA A N 1
ATOM 819 C CA . ALA A 1 102 ? 6.287 1.248 -15.675 1.00 97.50 102 ALA A CA 1
ATOM 820 C C . ALA A 1 102 ? 5.858 2.465 -14.848 1.00 97.50 102 ALA A C 1
ATOM 822 O O . ALA A 1 102 ? 5.063 3.277 -15.321 1.00 97.50 102 ALA A O 1
ATOM 823 N N . VAL A 1 103 ? 6.418 2.643 -13.649 1.00 96.12 103 VAL A N 1
ATOM 824 C CA . VAL A 1 103 ? 6.145 3.807 -12.791 1.00 96.12 103 VAL A CA 1
ATOM 825 C C . VAL A 1 103 ? 6.490 5.110 -13.506 1.00 96.12 103 VAL A C 1
ATOM 827 O O . VAL A 1 103 ? 5.686 6.047 -13.480 1.00 96.12 103 VAL A O 1
ATOM 830 N N . LYS A 1 104 ? 7.643 5.171 -14.186 1.00 93.19 104 LYS A N 1
ATOM 831 C CA . LYS A 1 104 ? 8.015 6.337 -14.994 1.00 93.19 104 LYS A CA 1
ATOM 832 C C . LYS A 1 104 ? 7.036 6.564 -16.151 1.00 93.19 104 LYS A C 1
ATOM 834 O O . LYS A 1 104 ? 6.551 7.677 -16.324 1.00 93.19 104 LYS A O 1
ATOM 839 N N . CYS A 1 105 ? 6.690 5.524 -16.903 1.00 95.06 105 CYS A N 1
ATOM 840 C CA . CYS A 1 105 ? 5.758 5.643 -18.026 1.00 95.06 105 CYS A CA 1
ATOM 841 C C . CYS A 1 105 ? 4.371 6.151 -17.591 1.00 95.06 105 CYS A C 1
ATOM 843 O O . CYS A 1 105 ? 3.783 7.025 -18.232 1.00 95.06 105 CYS A O 1
ATOM 845 N N . LEU A 1 106 ? 3.866 5.659 -16.457 1.00 95.50 106 LEU A N 1
ATOM 846 C CA . LEU A 1 106 ? 2.607 6.112 -15.862 1.00 95.50 106 LEU A CA 1
ATOM 847 C C . LEU A 1 106 ? 2.696 7.556 -15.349 1.00 95.50 106 LEU A C 1
ATOM 849 O O . LEU A 1 106 ? 1.719 8.301 -15.444 1.00 95.50 106 LEU A O 1
ATOM 853 N N . TYR A 1 107 ? 3.856 7.971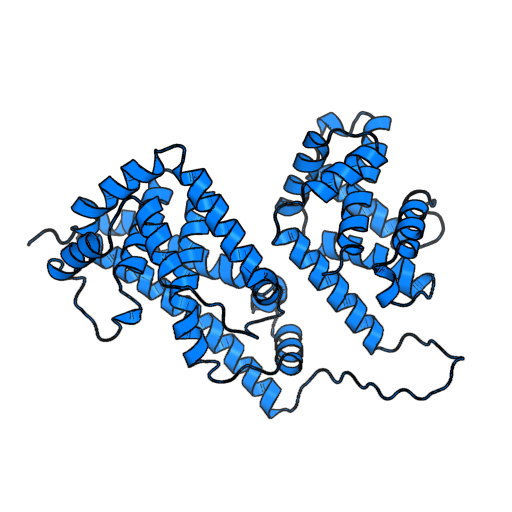 -14.832 1.00 92.56 107 TYR A N 1
ATOM 854 C CA . TYR A 1 107 ? 4.116 9.362 -14.462 1.00 92.56 107 TYR A CA 1
ATOM 855 C C . TYR A 1 107 ? 4.049 10.291 -15.683 1.00 92.56 107 TYR A C 1
ATOM 857 O O . TYR A 1 107 ? 3.280 11.254 -15.659 1.00 92.56 107 TYR A O 1
ATOM 865 N N . ASP A 1 108 ? 4.759 9.956 -16.763 1.00 91.56 108 ASP A N 1
ATOM 866 C CA . ASP A 1 108 ? 4.808 10.754 -17.996 1.00 91.56 108 ASP A CA 1
ATOM 867 C C . ASP A 1 108 ? 3.410 10.901 -18.639 1.00 91.56 108 ASP A C 1
ATOM 869 O O . ASP A 1 108 ? 3.066 11.950 -19.186 1.00 91.56 108 ASP A O 1
ATOM 873 N N . ASN A 1 109 ? 2.557 9.877 -18.503 1.00 94.38 109 ASN A N 1
ATOM 874 C CA . ASN A 1 109 ? 1.170 9.870 -18.986 1.00 94.38 109 ASN A CA 1
ATOM 875 C C . ASN A 1 109 ? 0.139 10.399 -17.963 1.00 94.38 109 ASN A C 1
ATOM 877 O O . ASN A 1 109 ? -1.066 10.319 -18.207 1.00 94.38 109 ASN A O 1
ATOM 881 N N . LYS A 1 110 ? 0.576 10.955 -16.822 1.00 93.38 110 LYS A N 1
ATOM 882 C CA . LYS A 1 110 ? -0.287 11.533 -15.767 1.00 93.38 110 LYS A CA 1
ATOM 883 C C . LYS A 1 110 ? -1.306 10.543 -15.170 1.00 93.38 110 LYS A C 1
ATOM 885 O O . LYS A 1 110 ? -2.368 10.939 -14.689 1.00 93.38 110 LYS A O 1
ATOM 890 N N . MET A 1 111 ? -0.973 9.255 -15.152 1.00 94.25 111 MET A N 1
ATOM 891 C CA . MET A 1 111 ? -1.804 8.167 -14.621 1.00 94.25 111 MET A CA 1
ATOM 892 C C . MET A 1 111 ? -1.524 7.945 -13.129 1.00 94.25 111 MET A C 1
ATOM 894 O O . MET A 1 111 ? -0.923 6.953 -12.722 1.00 94.25 111 MET A O 1
ATOM 898 N N . THR A 1 112 ? -1.899 8.925 -12.301 1.00 91.31 112 THR A N 1
ATOM 899 C CA . THR A 1 112 ? -1.515 8.991 -10.878 1.00 91.31 112 THR A CA 1
ATOM 900 C C . THR A 1 112 ? -1.961 7.775 -10.064 1.00 91.31 112 THR A C 1
ATOM 902 O O . THR A 1 112 ? -1.174 7.261 -9.272 1.00 91.31 112 THR A O 1
ATOM 905 N N . GLN A 1 113 ? -3.195 7.302 -10.254 1.00 92.00 113 GLN A N 1
ATOM 906 C CA . GLN A 1 113 ? -3.735 6.179 -9.486 1.00 92.00 113 GLN A CA 1
ATOM 907 C C . GLN A 1 113 ? -2.996 4.878 -9.819 1.00 92.00 113 GLN A C 1
ATOM 909 O O . GLN A 1 113 ? -2.521 4.178 -8.927 1.00 92.00 113 GLN A O 1
ATOM 914 N N . GLU A 1 114 ? -2.851 4.588 -11.109 1.00 96.00 114 GLU A N 1
ATOM 915 C CA . GLU A 1 114 ? -2.158 3.408 -11.616 1.00 96.00 114 GLU A CA 1
ATOM 916 C C . GLU A 1 114 ? -0.672 3.439 -11.240 1.00 96.00 114 GLU A C 1
ATOM 918 O O . GLU A 1 114 ? -0.102 2.409 -10.877 1.00 96.00 114 GLU A O 1
ATOM 923 N N . ARG A 1 115 ? -0.050 4.626 -11.247 1.00 94.94 115 ARG A N 1
ATOM 924 C CA . ARG A 1 115 ? 1.321 4.829 -10.764 1.00 94.94 115 ARG A CA 1
ATOM 925 C C . ARG A 1 115 ? 1.448 4.454 -9.290 1.00 94.94 115 ARG A C 1
ATOM 927 O O . ARG A 1 115 ? 2.334 3.678 -8.956 1.00 94.94 115 ARG A O 1
ATOM 934 N N . THR A 1 116 ? 0.574 4.963 -8.417 1.00 93.50 116 THR A N 1
ATOM 935 C CA . THR A 1 116 ? 0.595 4.621 -6.982 1.00 93.50 116 THR A CA 1
ATOM 936 C C . THR A 1 116 ? 0.428 3.114 -6.767 1.00 93.50 116 THR A C 1
ATOM 938 O O . THR A 1 116 ? 1.180 2.525 -5.990 1.00 93.50 116 THR A O 1
ATOM 941 N N . MET A 1 117 ? -0.490 2.465 -7.493 1.00 96.06 117 MET A N 1
ATOM 942 C CA . MET A 1 117 ? -0.662 1.008 -7.429 1.00 96.06 117 MET A CA 1
ATOM 943 C C . MET A 1 117 ? 0.606 0.266 -7.857 1.00 96.06 117 MET A C 1
ATOM 945 O O . MET A 1 117 ? 1.073 -0.617 -7.145 1.00 96.06 117 MET A O 1
ATOM 949 N N . THR A 1 118 ? 1.195 0.656 -8.987 1.00 97.56 118 THR A N 1
ATOM 950 C CA . THR A 1 118 ? 2.401 0.028 -9.548 1.00 97.56 118 THR A CA 1
ATOM 951 C C . THR A 1 118 ? 3.597 0.183 -8.605 1.00 97.56 118 THR A C 1
ATOM 953 O O . THR A 1 118 ? 4.262 -0.803 -8.290 1.00 97.56 118 THR A O 1
ATOM 956 N N . SER A 1 119 ? 3.818 1.385 -8.062 1.00 96.31 119 SER A N 1
ATOM 957 C CA . SER A 1 119 ? 4.859 1.646 -7.060 1.00 96.31 119 SER A CA 1
ATOM 958 C C . SER A 1 119 ? 4.674 0.788 -5.807 1.00 96.31 119 SER A C 1
ATOM 960 O O . SER A 1 119 ? 5.640 0.229 -5.291 1.00 96.31 119 SER A O 1
ATOM 962 N N . PHE A 1 120 ? 3.435 0.640 -5.326 1.00 97.06 120 PHE A N 1
ATOM 963 C CA . PHE A 1 120 ? 3.138 -0.215 -4.179 1.00 97.06 120 PHE A CA 1
ATOM 964 C C . PHE A 1 120 ? 3.394 -1.696 -4.482 1.00 97.06 120 PHE A C 1
ATOM 966 O O . PHE A 1 120 ? 3.993 -2.387 -3.667 1.00 97.06 120 PHE A O 1
ATOM 973 N N . LEU A 1 121 ? 3.004 -2.195 -5.655 1.00 97.81 121 LEU A N 1
ATOM 974 C CA . LEU A 1 121 ? 3.249 -3.589 -6.040 1.00 97.81 121 LEU A CA 1
ATOM 975 C C . LEU A 1 121 ? 4.750 -3.903 -6.154 1.00 97.81 121 LEU A C 1
ATOM 977 O O . LEU A 1 121 ? 5.181 -4.953 -5.686 1.00 97.81 121 LEU A O 1
ATOM 981 N N . MET A 1 122 ? 5.556 -2.975 -6.681 1.00 96.62 122 MET A N 1
ATOM 982 C CA . MET A 1 122 ? 7.021 -3.093 -6.671 1.00 96.62 122 MET A CA 1
ATOM 983 C C . MET A 1 122 ? 7.595 -3.062 -5.247 1.00 96.62 122 MET A C 1
ATOM 985 O O . MET A 1 122 ? 8.507 -3.809 -4.906 1.00 96.62 122 MET A O 1
ATOM 989 N N . TYR A 1 123 ? 7.054 -2.214 -4.374 1.00 96.69 123 TYR A N 1
ATOM 990 C CA . TYR A 1 123 ? 7.440 -2.206 -2.963 1.00 96.69 123 TYR A CA 1
ATOM 991 C C . TYR A 1 123 ? 7.156 -3.567 -2.310 1.00 96.69 123 TYR A C 1
ATOM 993 O O . TYR A 1 123 ? 7.993 -4.114 -1.589 1.00 96.69 123 TYR A O 1
ATOM 1001 N N . MET A 1 124 ? 5.998 -4.154 -2.617 1.00 96.62 124 MET A N 1
ATOM 1002 C CA . MET A 1 124 ? 5.569 -5.442 -2.083 1.00 96.62 124 MET A CA 1
ATOM 1003 C C . MET A 1 124 ? 6.303 -6.648 -2.676 1.00 96.62 124 MET A C 1
ATOM 1005 O O . MET A 1 124 ? 6.368 -7.670 -2.002 1.00 96.62 124 MET A O 1
ATOM 1009 N N . SER A 1 125 ? 6.913 -6.559 -3.860 1.00 95.75 125 SER A N 1
ATOM 1010 C CA . SER A 1 125 ? 7.795 -7.627 -4.362 1.00 95.75 125 SER A CA 1
ATOM 1011 C C . SER A 1 125 ? 9.138 -7.677 -3.625 1.00 95.75 125 SER A C 1
ATOM 1013 O O . SER A 1 125 ? 9.713 -8.750 -3.454 1.00 95.75 125 SER A O 1
ATOM 1015 N N . ILE A 1 126 ? 9.630 -6.530 -3.142 1.00 95.06 126 ILE A N 1
ATOM 1016 C CA . ILE A 1 126 ? 10.886 -6.414 -2.376 1.00 95.06 126 ILE A CA 1
ATOM 1017 C C . ILE A 1 126 ? 10.653 -6.659 -0.873 1.00 95.06 126 ILE A C 1
ATOM 1019 O O . ILE A 1 126 ? 11.564 -7.066 -0.141 1.00 95.06 126 ILE A O 1
ATOM 1023 N N . PHE A 1 127 ? 9.431 -6.427 -0.393 1.00 95.75 127 PHE A N 1
ATOM 1024 C CA . PHE A 1 127 ? 9.075 -6.528 1.019 1.00 95.75 127 PHE A CA 1
ATOM 1025 C C . PHE A 1 127 ? 9.429 -7.882 1.673 1.00 95.75 127 PHE A C 1
ATOM 1027 O O . PHE A 1 127 ? 10.059 -7.846 2.729 1.00 95.75 127 PHE A O 1
ATOM 1034 N N . PRO A 1 128 ? 9.133 -9.065 1.090 1.00 94.06 128 PRO A N 1
ATOM 1035 C CA . PRO A 1 128 ? 9.295 -10.345 1.783 1.00 94.06 128 PRO A CA 1
ATOM 1036 C C . PRO A 1 128 ? 10.735 -10.693 2.156 1.00 94.06 128 PRO A C 1
ATOM 1038 O O . PRO A 1 128 ? 10.991 -11.208 3.250 1.00 94.06 128 PRO A O 1
ATOM 1041 N N . SER A 1 129 ? 11.680 -10.411 1.256 1.00 90.62 129 SER A N 1
ATOM 1042 C CA . SER A 1 129 ? 13.104 -10.664 1.494 1.00 90.62 129 SER A CA 1
ATOM 1043 C C . SER A 1 129 ? 13.644 -9.731 2.576 1.00 90.62 129 SER A C 1
ATOM 1045 O O . SER A 1 129 ? 14.393 -10.150 3.459 1.00 90.62 129 SER A O 1
ATOM 1047 N N . THR A 1 130 ? 13.185 -8.480 2.576 1.00 92.94 130 THR A N 1
ATOM 1048 C CA . THR A 1 130 ? 13.576 -7.489 3.580 1.00 92.94 130 THR A CA 1
ATOM 1049 C C . THR A 1 130 ? 12.909 -7.750 4.933 1.00 92.94 130 THR A C 1
ATOM 1051 O O . THR A 1 130 ? 13.549 -7.595 5.966 1.00 92.94 130 THR A O 1
ATOM 1054 N N . TYR A 1 131 ? 11.658 -8.215 4.951 1.00 95.06 131 TYR A N 1
ATOM 1055 C CA . TYR A 1 131 ? 10.952 -8.647 6.159 1.00 95.06 131 TYR A CA 1
ATOM 1056 C C . TYR A 1 131 ? 11.729 -9.738 6.890 1.00 95.06 131 TYR A C 1
ATOM 1058 O O . TYR A 1 131 ? 12.037 -9.593 8.071 1.00 95.06 131 TYR A O 1
ATOM 1066 N N . THR A 1 132 ? 12.115 -10.789 6.166 1.00 92.62 132 THR A N 1
ATOM 1067 C CA . THR A 1 132 ? 12.787 -11.967 6.735 1.00 92.62 132 THR A CA 1
ATOM 1068 C C . THR A 1 132 ? 14.146 -11.621 7.354 1.00 92.62 132 THR A C 1
ATOM 1070 O O . THR A 1 132 ? 14.566 -12.254 8.320 1.00 92.62 132 THR A O 1
ATOM 1073 N N . LYS A 1 133 ? 14.809 -10.564 6.862 1.00 92.50 133 LYS A N 1
ATOM 1074 C CA . LYS A 1 133 ? 16.044 -10.024 7.451 1.00 92.50 133 LYS A CA 1
ATOM 1075 C C . LYS A 1 133 ? 15.844 -9.474 8.872 1.00 92.50 133 LYS A C 1
ATOM 1077 O O . LYS A 1 133 ? 16.754 -9.599 9.684 1.00 92.50 133 LYS A O 1
ATOM 1082 N N . TYR A 1 134 ? 14.697 -8.859 9.175 1.00 95.00 134 TYR A N 1
ATOM 1083 C CA . TYR A 1 134 ? 14.425 -8.228 10.481 1.00 95.00 134 TYR A CA 1
ATOM 1084 C C . TYR A 1 134 ? 13.529 -9.072 11.396 1.00 95.00 134 TYR A C 1
ATOM 1086 O O . TYR A 1 134 ? 13.652 -9.005 12.617 1.00 95.00 134 TYR A O 1
ATOM 1094 N N . PHE A 1 135 ? 12.645 -9.882 10.820 1.00 93.56 135 PHE A N 1
ATOM 1095 C CA . PHE A 1 135 ? 11.688 -10.727 11.528 1.00 93.56 135 PHE A CA 1
ATOM 1096 C C . PHE A 1 135 ? 11.847 -12.178 11.065 1.00 93.56 135 PHE A C 1
ATOM 1098 O O . PHE A 1 135 ? 10.996 -12.726 10.368 1.00 93.56 135 PHE A O 1
ATOM 1105 N N . LYS A 1 136 ? 12.971 -12.801 11.448 1.00 86.88 136 LYS A N 1
ATOM 1106 C CA . LYS A 1 136 ? 13.256 -14.219 11.153 1.00 86.88 136 LYS A CA 1
ATOM 1107 C C . LYS A 1 136 ? 12.188 -15.154 11.733 1.00 86.88 136 LYS A C 1
ATOM 1109 O O . LYS A 1 136 ? 11.849 -16.160 11.121 1.00 86.88 136 LYS A O 1
ATOM 1114 N N . PHE A 1 137 ? 11.661 -14.799 12.903 1.00 87.81 137 PHE A N 1
ATOM 1115 C CA . PHE A 1 137 ? 10.538 -15.470 13.550 1.00 87.81 137 PHE A CA 1
ATOM 1116 C C . PHE A 1 137 ? 9.344 -14.524 13.612 1.00 87.81 137 PHE A C 1
ATOM 1118 O O . PHE A 1 137 ? 9.523 -13.307 13.730 1.00 87.81 137 PHE A O 1
ATOM 1125 N N . LYS A 1 138 ? 8.134 -15.093 13.559 1.00 88.56 138 LYS A N 1
ATOM 1126 C CA . LYS A 1 138 ? 6.884 -14.337 13.667 1.00 88.56 138 LYS A CA 1
ATOM 1127 C C . LYS A 1 138 ? 6.895 -13.536 14.981 1.00 88.56 138 LYS A C 1
ATOM 1129 O O . LYS A 1 138 ? 6.960 -14.152 16.046 1.00 88.56 138 LYS A O 1
ATOM 1134 N N . PRO A 1 139 ? 6.864 -12.192 14.942 1.00 90.81 139 PRO A N 1
ATOM 1135 C CA . PRO A 1 139 ? 6.860 -11.399 16.163 1.00 90.81 139 PRO A CA 1
ATOM 1136 C C . PRO A 1 139 ? 5.547 -11.609 16.923 1.00 90.81 139 PRO A C 1
ATOM 1138 O O . PRO A 1 139 ? 4.472 -11.708 16.326 1.00 90.81 139 PRO A O 1
ATOM 1141 N N . ASN A 1 140 ? 5.630 -11.659 18.253 1.00 89.00 140 ASN A N 1
ATOM 1142 C CA . ASN A 1 140 ? 4.452 -11.769 19.107 1.00 89.00 140 ASN A CA 1
ATOM 1143 C C . ASN A 1 140 ? 3.547 -10.536 18.915 1.00 89.00 140 ASN A C 1
ATOM 1145 O O . ASN A 1 140 ? 3.999 -9.393 19.033 1.00 89.00 140 ASN A O 1
ATOM 1149 N N . ARG A 1 141 ? 2.264 -10.777 18.616 1.00 87.69 141 ARG A N 1
ATOM 1150 C CA . ARG A 1 141 ? 1.296 -9.721 18.295 1.00 87.69 141 ARG A CA 1
ATOM 1151 C C . ARG A 1 141 ? 1.049 -8.774 19.469 1.00 87.69 141 ARG A C 1
ATOM 1153 O O . ARG A 1 141 ? 1.029 -7.571 19.246 1.00 87.69 141 ARG A O 1
ATOM 1160 N N . ALA A 1 142 ? 0.930 -9.286 20.694 1.00 80.25 142 ALA A N 1
ATOM 1161 C CA . ALA A 1 142 ? 0.664 -8.471 21.882 1.00 80.25 142 ALA A CA 1
ATOM 1162 C C . ALA A 1 142 ? 1.817 -7.501 22.183 1.00 80.25 142 ALA A C 1
ATOM 1164 O O . ALA A 1 142 ? 1.589 -6.339 22.519 1.00 80.25 142 ALA A O 1
ATOM 1165 N N . ILE A 1 143 ? 3.058 -7.955 21.985 1.00 83.69 143 ILE A N 1
ATOM 1166 C CA . ILE A 1 143 ? 4.248 -7.106 22.128 1.00 83.69 143 ILE A CA 1
ATOM 1167 C C . ILE A 1 143 ? 4.274 -6.061 21.012 1.00 83.69 143 ILE A C 1
ATOM 1169 O O . ILE A 1 143 ? 4.478 -4.890 21.296 1.00 83.69 143 ILE A O 1
ATOM 1173 N N . MET A 1 144 ? 3.992 -6.441 19.759 1.00 90.75 144 MET A N 1
ATOM 1174 C CA . MET A 1 144 ? 3.938 -5.488 18.641 1.00 90.75 144 MET A CA 1
ATOM 1175 C C . MET A 1 144 ? 2.850 -4.421 18.832 1.00 90.75 144 MET A C 1
ATOM 1177 O O . MET A 1 144 ? 3.080 -3.250 18.539 1.00 90.75 144 MET A O 1
ATOM 1181 N N . GLU A 1 145 ? 1.679 -4.807 19.343 1.00 83.62 145 GLU A N 1
ATOM 1182 C CA . GLU A 1 145 ? 0.604 -3.877 19.698 1.00 83.62 145 GLU A CA 1
ATOM 1183 C C . GLU A 1 145 ? 1.056 -2.890 20.771 1.00 83.62 145 GLU A C 1
ATOM 1185 O O . GLU A 1 145 ? 0.891 -1.682 20.592 1.00 83.62 145 GLU A O 1
ATOM 1190 N N . TYR A 1 146 ? 1.680 -3.381 21.846 1.00 83.50 146 TYR A N 1
ATOM 1191 C CA . TYR A 1 146 ? 2.262 -2.511 22.863 1.00 83.50 146 TYR A CA 1
ATOM 1192 C C . TYR A 1 146 ? 3.307 -1.574 22.249 1.00 83.50 146 TYR A C 1
ATOM 1194 O O . TYR A 1 146 ? 3.261 -0.366 22.484 1.00 83.50 146 TYR A O 1
ATOM 1202 N N . THR A 1 147 ? 4.220 -2.106 21.431 1.00 88.88 147 THR A N 1
ATOM 1203 C CA . THR A 1 147 ? 5.278 -1.331 20.785 1.00 88.88 147 THR A CA 1
ATOM 1204 C C . THR A 1 147 ? 4.689 -0.189 19.971 1.00 88.88 147 THR A C 1
ATOM 1206 O O . THR A 1 147 ? 5.002 0.961 20.250 1.00 88.88 147 THR A O 1
ATOM 1209 N N . VAL A 1 148 ? 3.826 -0.469 18.988 1.00 88.56 148 VAL A N 1
ATOM 1210 C CA . VAL A 1 148 ? 3.294 0.560 18.076 1.00 88.56 148 VAL A CA 1
ATOM 1211 C C . VAL A 1 148 ? 2.494 1.621 18.835 1.00 88.56 148 VAL A C 1
ATOM 1213 O O . VAL A 1 148 ? 2.654 2.811 18.563 1.00 88.56 148 VAL A O 1
ATOM 1216 N N . ASN A 1 149 ? 1.700 1.221 19.832 1.00 82.00 149 ASN A N 1
ATOM 1217 C CA . ASN A 1 149 ? 0.932 2.164 20.647 1.00 82.00 149 ASN A CA 1
ATOM 1218 C C . ASN A 1 149 ? 1.839 3.099 21.465 1.00 82.00 149 ASN A C 1
ATOM 1220 O O . ASN A 1 149 ? 1.539 4.289 21.606 1.00 82.00 149 ASN A O 1
ATOM 1224 N N . ASN A 1 150 ? 2.983 2.599 21.936 1.00 81.56 150 ASN A N 1
ATOM 1225 C CA . ASN A 1 150 ? 3.940 3.355 22.746 1.00 81.56 150 ASN A CA 1
ATOM 1226 C C . ASN A 1 150 ? 5.090 3.985 21.942 1.00 81.56 150 ASN A C 1
ATOM 1228 O O . ASN A 1 150 ? 5.901 4.717 22.507 1.00 81.56 150 ASN A O 1
ATOM 1232 N N . MET A 1 151 ? 5.148 3.784 20.620 1.00 86.06 151 MET A N 1
ATOM 1233 C CA . MET A 1 151 ? 6.106 4.480 19.757 1.00 86.06 151 MET A CA 1
ATOM 1234 C C . MET A 1 151 ? 5.920 6.003 19.838 1.00 86.06 151 MET A C 1
ATOM 1236 O O . MET A 1 151 ? 4.847 6.519 20.147 1.00 86.06 151 MET A O 1
ATOM 1240 N N . SER A 1 152 ? 6.961 6.767 19.514 1.00 83.75 152 SER A N 1
ATOM 1241 C CA . SER A 1 152 ? 6.827 8.219 19.345 1.00 83.75 152 SER A CA 1
ATOM 1242 C C . SER A 1 152 ? 5.894 8.561 18.171 1.00 83.75 152 SER A C 1
ATOM 1244 O O . SER A 1 152 ? 5.892 7.878 17.149 1.00 83.75 152 SER A O 1
ATOM 1246 N N . ILE A 1 153 ? 5.152 9.669 18.281 1.00 77.69 153 ILE A N 1
ATOM 1247 C CA . ILE A 1 153 ? 4.295 10.224 17.212 1.00 77.69 153 ILE A CA 1
ATOM 1248 C C . ILE A 1 153 ? 5.104 10.534 15.940 1.00 77.69 153 ILE A C 1
ATOM 1250 O O . ILE A 1 153 ? 4.543 10.605 14.859 1.00 77.69 153 ILE A O 1
ATOM 1254 N N . ARG A 1 154 ? 6.437 10.650 16.005 1.00 84.31 154 ARG A N 1
ATOM 1255 C CA . ARG A 1 154 ? 7.270 10.803 14.797 1.00 84.31 154 ARG A CA 1
ATOM 1256 C C . ARG A 1 154 ? 7.217 9.599 13.843 1.00 84.31 154 ARG A C 1
ATOM 1258 O O . ARG A 1 154 ? 7.670 9.714 12.712 1.00 84.31 154 ARG A O 1
ATOM 1265 N N . PHE A 1 155 ? 6.771 8.432 14.314 1.00 85.31 155 PHE A N 1
ATOM 1266 C CA . PHE A 1 155 ? 6.676 7.233 13.492 1.00 85.31 155 PHE A CA 1
ATOM 1267 C C . PHE A 1 155 ? 5.320 7.184 12.789 1.00 85.31 155 PHE A C 1
ATOM 1269 O O . PHE A 1 155 ? 4.285 7.046 13.438 1.00 85.31 155 PHE A O 1
ATOM 1276 N N . ASP A 1 156 ? 5.335 7.209 11.457 1.00 84.38 156 ASP A N 1
ATOM 1277 C CA . ASP A 1 156 ? 4.117 7.200 10.637 1.00 84.38 156 ASP A CA 1
ATOM 1278 C C . ASP A 1 156 ? 3.166 6.053 10.995 1.00 84.38 156 ASP A C 1
ATOM 1280 O O . ASP A 1 156 ? 1.956 6.253 11.073 1.00 84.38 156 ASP A O 1
ATOM 1284 N N . ILE A 1 157 ? 3.703 4.867 11.300 1.00 88.62 157 ILE A N 1
ATOM 1285 C CA . ILE A 1 157 ? 2.903 3.688 11.664 1.00 88.62 157 ILE A CA 1
ATOM 1286 C C . ILE A 1 157 ? 1.956 3.949 12.842 1.00 88.62 157 ILE A C 1
ATOM 1288 O O . ILE A 1 157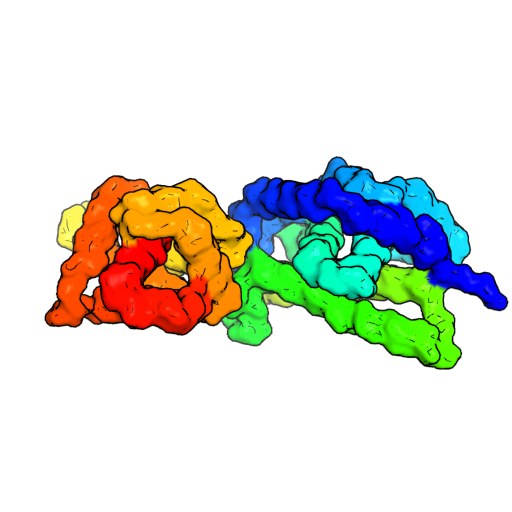 ? 0.845 3.424 12.846 1.00 88.62 157 ILE A O 1
ATOM 1292 N N . LYS A 1 158 ? 2.345 4.812 13.790 1.00 84.12 158 LYS A N 1
ATOM 1293 C CA . LYS A 1 158 ? 1.507 5.197 14.930 1.00 84.12 158 LYS A CA 1
ATOM 1294 C C . LYS A 1 158 ? 0.368 6.134 14.524 1.00 84.12 158 LYS A C 1
ATOM 1296 O O . LYS A 1 158 ? -0.751 5.970 14.996 1.00 84.12 158 LYS A O 1
ATOM 1301 N N . ASN A 1 159 ? 0.629 7.094 13.639 1.00 80.25 159 ASN A N 1
ATOM 1302 C CA . ASN A 1 159 ? -0.354 8.123 13.273 1.00 80.25 159 ASN A CA 1
ATOM 1303 C C . ASN A 1 159 ? -1.332 7.635 12.203 1.00 80.25 159 ASN A C 1
ATOM 1305 O O . ASN A 1 159 ? -2.545 7.825 12.282 1.00 80.25 159 ASN A O 1
ATOM 1309 N N . ILE A 1 160 ? -0.790 7.016 11.158 1.00 80.81 160 ILE A N 1
ATOM 1310 C CA . ILE A 1 160 ? -1.534 6.696 9.940 1.00 80.81 160 ILE A CA 1
ATOM 1311 C C . ILE A 1 160 ? -1.779 5.197 9.771 1.00 80.81 160 ILE A C 1
ATOM 1313 O O . ILE A 1 160 ? -2.605 4.807 8.947 1.00 80.81 160 ILE A O 1
ATOM 1317 N N . GLY A 1 161 ? -1.207 4.361 10.638 1.00 82.75 161 GLY A N 1
ATOM 1318 C CA . GLY A 1 161 ? -1.394 2.913 10.627 1.00 82.75 161 GLY A CA 1
ATOM 1319 C C . GLY A 1 161 ? -0.529 2.202 9.586 1.00 82.75 161 GLY A C 1
ATOM 1320 O O . GLY A 1 161 ? -0.054 2.798 8.619 1.00 82.75 161 GLY A O 1
ATOM 1321 N N . TYR A 1 162 ? -0.357 0.895 9.780 1.00 90.44 162 TYR A N 1
ATOM 1322 C CA . TYR A 1 162 ? 0.631 0.090 9.064 1.00 90.44 162 TYR A CA 1
ATOM 1323 C C . TYR A 1 162 ? 0.493 0.129 7.539 1.00 90.44 162 TYR A C 1
ATOM 1325 O O . TYR A 1 162 ? 1.444 0.501 6.851 1.00 90.44 162 TYR A O 1
ATOM 1333 N N . PHE A 1 163 ? -0.686 -0.185 6.999 1.00 90.38 163 PHE A N 1
ATOM 1334 C CA . PHE A 1 163 ? -0.898 -0.185 5.550 1.00 90.38 163 PHE A CA 1
ATOM 1335 C C . PHE A 1 163 ? -0.599 1.168 4.899 1.00 90.38 163 PHE A C 1
ATOM 1337 O O . PHE A 1 163 ? 0.112 1.230 3.896 1.00 90.38 163 PHE A O 1
ATOM 1344 N N . LYS A 1 164 ? -1.094 2.264 5.484 1.00 86.06 164 LYS A N 1
ATOM 1345 C CA . LYS A 1 164 ? -0.889 3.602 4.922 1.00 86.06 164 LYS A CA 1
ATOM 1346 C C . LYS A 1 164 ? 0.578 4.018 5.004 1.00 86.06 164 LYS A C 1
ATOM 1348 O O . LYS A 1 164 ? 1.067 4.669 4.088 1.00 86.06 164 LYS A O 1
ATOM 1353 N N . THR A 1 165 ? 1.301 3.593 6.041 1.00 92.38 165 THR A N 1
ATOM 1354 C CA . THR A 1 165 ? 2.759 3.763 6.110 1.00 92.38 165 THR A CA 1
ATOM 1355 C C . THR A 1 165 ? 3.473 3.009 4.991 1.00 92.38 165 THR A C 1
ATOM 1357 O O . THR A 1 165 ? 4.380 3.567 4.380 1.00 92.38 165 THR A O 1
ATOM 1360 N N . LEU A 1 166 ? 3.060 1.777 4.665 1.00 95.12 166 LEU A N 1
ATOM 1361 C CA . LEU A 1 166 ? 3.616 1.048 3.517 1.00 95.12 166 LEU A CA 1
ATOM 1362 C C . LEU A 1 166 ? 3.340 1.787 2.200 1.00 95.12 166 LEU A C 1
ATOM 1364 O O . LEU A 1 166 ? 4.254 1.951 1.395 1.00 95.12 166 LEU A O 1
ATOM 1368 N N . GLN A 1 167 ? 2.111 2.280 2.005 1.00 92.44 167 GLN A N 1
ATOM 1369 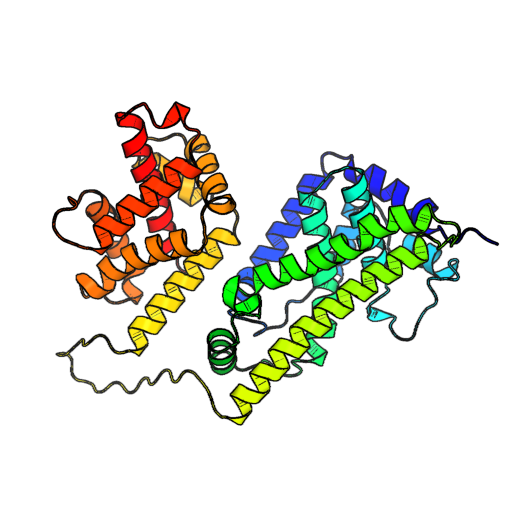C CA . GLN A 1 167 ? 1.746 3.068 0.825 1.00 92.44 167 GLN A CA 1
ATOM 1370 C C . GLN A 1 167 ? 2.580 4.346 0.715 1.00 92.44 167 GLN A C 1
ATOM 1372 O O . GLN A 1 167 ? 3.238 4.546 -0.298 1.00 92.44 167 GLN A O 1
ATOM 1377 N N . GLN A 1 168 ? 2.632 5.173 1.761 1.00 91.31 168 GLN A N 1
ATOM 1378 C CA . GLN A 1 168 ? 3.411 6.415 1.746 1.00 91.31 168 GLN A CA 1
ATOM 1379 C C . GLN A 1 168 ? 4.911 6.168 1.566 1.00 91.31 168 GLN A C 1
ATOM 1381 O O . GLN A 1 168 ? 5.580 6.929 0.870 1.00 91.31 168 GLN A O 1
ATOM 1386 N N . SER A 1 169 ? 5.444 5.087 2.139 1.00 93.69 169 SER A N 1
ATOM 1387 C CA . SER A 1 169 ? 6.834 4.678 1.929 1.00 93.69 169 SER A CA 1
ATOM 1388 C C . SER A 1 169 ? 7.104 4.342 0.456 1.00 93.69 169 SER A C 1
ATOM 1390 O O . SER A 1 169 ? 8.090 4.820 -0.114 1.00 93.69 169 SER A O 1
ATOM 1392 N N . ALA A 1 170 ? 6.201 3.595 -0.190 1.00 93.69 170 ALA A N 1
ATOM 1393 C CA . ALA A 1 170 ? 6.273 3.297 -1.620 1.00 93.69 170 ALA A CA 1
ATOM 1394 C C . ALA A 1 170 ? 6.128 4.557 -2.490 1.00 93.69 170 ALA A C 1
ATOM 1396 O O . ALA A 1 170 ? 6.834 4.711 -3.489 1.00 93.69 170 ALA A O 1
ATOM 1397 N N . GLU A 1 171 ? 5.250 5.486 -2.104 1.00 89.25 171 GLU A N 1
ATOM 1398 C CA . GLU A 1 171 ? 5.060 6.742 -2.827 1.00 89.25 171 GLU A CA 1
ATOM 1399 C C . GLU A 1 171 ? 6.268 7.676 -2.712 1.00 89.25 171 GLU A C 1
ATOM 1401 O O . GLU A 1 171 ? 6.723 8.244 -3.706 1.00 89.25 171 GLU A O 1
ATOM 1406 N N . GLY A 1 172 ? 6.847 7.781 -1.515 1.00 86.56 172 GLY A N 1
ATOM 1407 C CA . GLY A 1 172 ? 8.049 8.572 -1.275 1.00 86.56 172 GLY A CA 1
ATOM 1408 C C . GLY A 1 172 ? 9.232 8.118 -2.132 1.00 86.56 172 GLY A C 1
ATOM 1409 O O . GLY A 1 172 ? 10.044 8.950 -2.536 1.00 86.56 172 GLY A O 1
ATOM 1410 N N . ALA A 1 173 ? 9.307 6.821 -2.454 1.00 83.94 173 ALA A N 1
ATOM 1411 C CA . ALA A 1 173 ? 10.336 6.282 -3.333 1.00 83.94 173 ALA A CA 1
ATOM 1412 C C . ALA A 1 173 ? 10.269 6.915 -4.728 1.00 83.94 173 ALA A C 1
ATOM 1414 O O . ALA A 1 173 ? 11.284 7.383 -5.231 1.00 83.94 173 ALA A O 1
ATOM 1415 N N . TYR A 1 174 ? 9.097 7.001 -5.363 1.00 82.69 174 TYR A N 1
ATOM 1416 C CA . TYR A 1 174 ? 9.041 7.606 -6.699 1.00 82.69 174 TYR A CA 1
ATOM 1417 C C . TYR A 1 174 ? 9.095 9.138 -6.644 1.00 82.69 174 TYR A C 1
ATOM 1419 O O . TYR A 1 174 ? 9.705 9.741 -7.523 1.00 82.69 174 TYR A O 1
ATOM 1427 N N . MET A 1 175 ? 8.507 9.777 -5.623 1.00 80.31 175 MET A N 1
ATOM 1428 C CA . MET A 1 175 ? 8.495 11.244 -5.499 1.00 80.31 175 MET A CA 1
ATOM 1429 C C . MET A 1 175 ? 9.901 11.840 -5.385 1.00 80.31 175 MET A C 1
ATOM 1431 O O . MET A 1 175 ? 10.151 12.923 -5.908 1.00 80.31 175 MET A O 1
ATOM 1435 N N . ASN A 1 176 ? 10.830 11.117 -4.756 1.00 79.19 176 ASN A N 1
ATOM 1436 C CA . ASN A 1 176 ? 12.216 11.564 -4.614 1.00 79.19 176 ASN A CA 1
ATOM 1437 C C . ASN A 1 176 ? 13.081 11.263 -5.843 1.00 79.19 176 ASN A C 1
ATOM 1439 O O . ASN A 1 176 ? 14.132 11.874 -6.008 1.00 79.19 176 ASN A O 1
ATOM 1443 N N . ASN A 1 177 ? 12.653 10.324 -6.689 1.00 76.88 177 ASN A N 1
ATOM 1444 C CA . ASN A 1 177 ? 13.449 9.826 -7.803 1.00 76.88 177 ASN A CA 1
ATOM 1445 C C . ASN A 1 177 ? 12.968 10.381 -9.146 1.00 76.88 177 ASN A C 1
ATOM 1447 O O . ASN A 1 177 ? 13.739 11.010 -9.858 1.00 76.88 177 ASN A O 1
ATOM 1451 N N . ILE A 1 178 ? 11.693 10.220 -9.498 1.00 72.38 178 ILE A N 1
ATOM 1452 C CA . ILE A 1 178 ? 11.196 10.484 -10.859 1.00 72.38 178 ILE A CA 1
ATOM 1453 C C . ILE A 1 178 ? 11.292 11.963 -11.289 1.00 72.38 178 ILE A C 1
ATOM 1455 O O . ILE A 1 178 ? 11.765 12.212 -12.398 1.00 72.38 178 ILE A O 1
ATOM 1459 N N . PRO A 1 179 ? 10.958 12.972 -10.460 1.00 71.06 179 PRO A N 1
ATOM 1460 C CA . PRO A 1 179 ? 11.196 14.373 -10.830 1.00 71.06 179 PRO A CA 1
ATOM 1461 C C . PRO A 1 179 ? 12.687 14.692 -11.044 1.00 71.06 179 PRO A C 1
ATOM 1463 O O . PRO A 1 179 ? 13.049 15.541 -11.860 1.00 71.06 179 PRO A O 1
ATOM 1466 N N . ASP A 1 180 ? 13.563 13.984 -10.330 1.00 69.38 180 ASP A N 1
ATOM 1467 C CA . ASP A 1 180 ? 15.012 14.126 -10.434 1.00 69.38 180 ASP A CA 1
ATOM 1468 C C . ASP A 1 180 ? 15.581 13.392 -11.664 1.00 69.38 180 ASP A C 1
ATOM 1470 O O . ASP A 1 180 ? 16.598 13.829 -12.202 1.00 69.38 180 ASP A O 1
ATOM 1474 N N . PHE A 1 181 ? 14.899 12.359 -12.193 1.00 71.00 181 PHE A N 1
ATOM 1475 C CA . PHE A 1 181 ? 15.240 11.744 -13.489 1.00 71.00 181 PHE A CA 1
ATOM 1476 C C . PHE A 1 181 ? 15.248 12.799 -14.590 1.00 71.00 181 PHE A C 1
ATOM 1478 O O . PHE A 1 181 ? 16.241 12.945 -15.297 1.00 71.00 181 PHE A O 1
ATOM 1485 N N . GLU A 1 182 ? 14.168 13.570 -14.727 1.00 65.88 182 GLU A N 1
ATOM 1486 C CA . GLU A 1 182 ? 14.075 14.576 -15.786 1.00 65.88 182 GLU A CA 1
ATOM 1487 C C . GLU A 1 182 ? 15.139 15.664 -15.649 1.00 65.88 182 GLU A C 1
ATOM 1489 O O . GLU A 1 182 ? 15.698 16.117 -16.648 1.00 65.88 182 GLU A O 1
ATOM 1494 N N . LYS A 1 183 ? 15.438 16.080 -14.414 1.00 66.75 183 LYS A N 1
ATOM 1495 C CA . LYS A 1 183 ? 16.464 17.085 -14.138 1.00 66.75 183 LYS A CA 1
ATOM 1496 C C . LYS A 1 183 ? 17.862 16.556 -14.469 1.00 66.75 183 LYS A C 1
ATOM 1498 O O . LYS A 1 183 ? 18.606 17.233 -15.174 1.00 66.75 183 LYS A O 1
ATOM 1503 N N . LYS A 1 184 ? 18.204 15.348 -14.012 1.00 63.94 184 LYS A N 1
ATOM 1504 C CA . LYS A 1 184 ? 19.531 14.732 -14.187 1.00 63.94 184 LYS A CA 1
ATOM 1505 C C . LYS A 1 184 ? 19.810 14.261 -15.614 1.00 63.94 184 LYS A C 1
ATOM 1507 O O . LYS A 1 184 ? 20.965 14.306 -16.039 1.00 63.94 184 LYS A O 1
ATOM 1512 N N . LEU A 1 185 ? 18.774 13.880 -16.364 1.00 63.44 185 LEU A N 1
ATOM 1513 C CA . LEU A 1 185 ? 18.873 13.588 -17.800 1.00 63.44 185 LEU A CA 1
ATOM 1514 C C . LEU A 1 185 ? 19.136 14.859 -18.628 1.00 63.44 185 LEU A C 1
ATOM 1516 O O . LEU A 1 185 ? 19.822 14.799 -19.646 1.00 63.44 185 LEU A O 1
ATOM 1520 N N . LYS A 1 186 ? 18.631 16.021 -18.183 1.00 61.78 186 LYS A N 1
ATOM 1521 C CA . LYS A 1 186 ? 18.818 17.325 -18.850 1.00 61.78 186 LYS A CA 1
ATOM 1522 C C . LYS A 1 186 ? 20.154 18.006 -18.508 1.00 61.78 186 LYS A C 1
ATOM 1524 O O . LYS A 1 186 ? 20.564 18.922 -19.218 1.00 61.78 186 LYS A O 1
ATOM 1529 N N . THR A 1 187 ? 20.851 17.597 -17.444 1.00 56.25 187 THR A N 1
ATOM 1530 C CA . THR A 1 187 ? 22.135 18.194 -17.032 1.00 56.25 187 THR A CA 1
ATOM 1531 C C . THR A 1 187 ? 23.355 17.557 -17.711 1.00 56.25 187 THR A C 1
ATOM 1533 O O . THR A 1 187 ? 23.334 16.398 -18.119 1.00 56.25 187 THR A O 1
ATOM 1536 N N . LYS A 1 188 ? 24.480 18.297 -17.772 1.00 45.41 188 LYS A N 1
ATOM 1537 C CA . LYS A 1 188 ? 25.770 17.870 -18.372 1.00 45.41 188 LYS A CA 1
ATOM 1538 C C . LYS A 1 188 ? 26.374 16.573 -17.792 1.00 45.41 188 LYS A C 1
ATOM 1540 O O . LYS A 1 188 ? 27.351 16.081 -18.345 1.00 45.41 188 LYS A O 1
ATOM 1545 N N . SER A 1 189 ? 25.809 16.017 -16.718 1.00 54.84 189 SER A N 1
ATOM 1546 C CA . SER A 1 189 ? 26.228 14.756 -16.094 1.00 54.84 189 SER A CA 1
ATOM 1547 C C . SER A 1 189 ? 25.934 13.502 -16.930 1.00 54.84 189 SER A C 1
ATOM 1549 O O . SER A 1 189 ? 26.541 12.478 -16.639 1.00 54.84 189 SER A O 1
ATOM 1551 N N . LYS A 1 190 ? 25.032 13.558 -17.935 1.00 59.06 190 LYS A N 1
ATOM 1552 C CA . LYS A 1 190 ? 24.669 12.436 -18.839 1.00 59.06 190 LYS A CA 1
ATOM 1553 C C . LYS A 1 190 ? 24.580 11.074 -18.122 1.00 59.06 190 LYS A C 1
ATOM 1555 O O . LYS A 1 190 ? 25.194 10.098 -18.549 1.00 59.06 190 LYS A O 1
ATOM 1560 N N . GLN A 1 191 ? 23.847 11.009 -17.009 1.00 67.81 191 GLN A N 1
ATOM 1561 C CA . GLN A 1 191 ? 23.545 9.716 -16.389 1.00 67.81 191 GLN A CA 1
ATOM 1562 C C . GLN A 1 191 ? 22.534 8.983 -17.270 1.00 67.81 191 GLN A C 1
ATOM 1564 O O . GLN A 1 191 ? 21.581 9.603 -17.735 1.00 67.81 191 GLN A O 1
ATOM 1569 N N . SER A 1 192 ? 22.765 7.697 -17.533 1.00 78.94 192 SER A N 1
ATOM 1570 C CA . SER A 1 192 ? 21.865 6.915 -18.381 1.00 78.94 192 SER A CA 1
ATOM 1571 C C . SER A 1 192 ? 20.559 6.598 -17.655 1.00 78.94 192 SER A C 1
ATOM 1573 O O . SER A 1 192 ? 20.526 6.520 -16.421 1.00 78.94 192 SER A O 1
ATOM 1575 N N . SER A 1 193 ? 19.474 6.404 -18.402 1.00 84.62 193 SER A N 1
ATOM 1576 C CA . SER A 1 193 ? 18.180 6.081 -17.798 1.00 84.62 193 SER A CA 1
ATOM 1577 C C . SER A 1 193 ? 18.175 4.722 -17.101 1.00 84.62 193 SER A C 1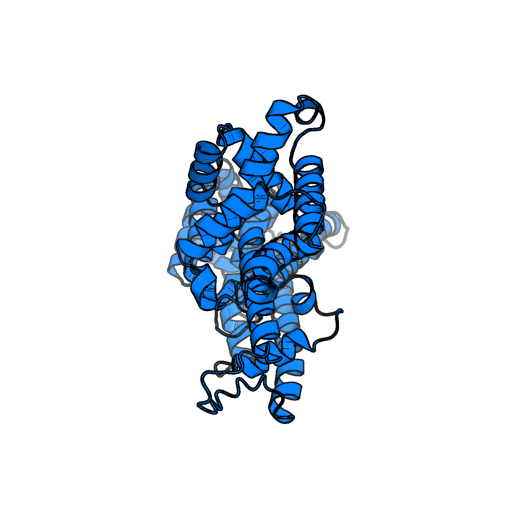
ATOM 1579 O O . SER A 1 193 ? 17.564 4.593 -16.040 1.00 84.62 193 SER A O 1
ATOM 1581 N N . ASP A 1 194 ? 18.945 3.749 -17.601 1.00 88.19 194 ASP A N 1
ATOM 1582 C CA . ASP A 1 194 ? 19.135 2.450 -16.947 1.00 88.19 194 ASP A CA 1
ATOM 1583 C C . ASP A 1 194 ? 19.669 2.597 -15.511 1.00 88.19 194 ASP A C 1
ATOM 1585 O O . ASP A 1 194 ? 19.146 1.976 -14.584 1.00 88.19 194 ASP A O 1
ATOM 1589 N N . PHE A 1 195 ? 20.666 3.469 -15.299 1.00 86.31 195 PHE A N 1
ATOM 1590 C CA . PHE A 1 195 ? 21.196 3.755 -13.960 1.00 86.31 195 PHE A CA 1
ATOM 1591 C C . PHE A 1 195 ? 20.115 4.323 -13.034 1.00 86.31 195 PHE A C 1
ATOM 1593 O O . PHE A 1 195 ? 20.012 3.929 -11.870 1.00 86.31 195 PHE A O 1
ATOM 1600 N N . MET A 1 196 ? 19.295 5.236 -13.552 1.00 86.31 196 MET A N 1
ATOM 1601 C CA . MET A 1 196 ? 18.242 5.873 -12.771 1.00 86.31 196 MET A CA 1
ATOM 1602 C C . MET A 1 196 ? 17.165 4.856 -12.362 1.00 86.31 196 MET A C 1
ATOM 1604 O O . MET A 1 196 ? 16.740 4.849 -11.204 1.00 86.31 196 MET A O 1
ATOM 1608 N N . TYR A 1 197 ? 16.782 3.935 -13.253 1.00 90.25 197 TYR A N 1
ATOM 1609 C CA . TYR A 1 197 ? 15.863 2.841 -12.925 1.00 90.25 197 TYR A CA 1
ATOM 1610 C C . TYR A 1 197 ? 16.414 1.921 -11.826 1.00 90.25 197 TYR A C 1
ATOM 1612 O O . TYR A 1 197 ? 15.707 1.617 -10.863 1.00 90.25 197 TYR A O 1
ATOM 1620 N N . CYS A 1 198 ? 17.695 1.545 -11.892 1.00 89.06 198 CYS A N 1
ATOM 1621 C CA . CYS A 1 198 ? 18.347 0.812 -10.803 1.00 89.06 198 CYS A CA 1
ATOM 1622 C C . CYS A 1 198 ? 18.322 1.595 -9.486 1.00 89.06 198 CYS A C 1
ATOM 1624 O O . CYS A 1 198 ? 18.022 1.031 -8.433 1.00 89.06 198 CYS A O 1
ATOM 1626 N N . TYR A 1 199 ? 18.614 2.896 -9.538 1.00 87.38 199 TYR A N 1
ATOM 1627 C CA . TYR A 1 199 ? 18.618 3.757 -8.360 1.00 87.38 199 TYR A CA 1
ATOM 1628 C C . TYR A 1 199 ? 17.240 3.812 -7.688 1.00 87.38 199 TYR A C 1
ATOM 1630 O O . TYR A 1 199 ? 17.151 3.673 -6.469 1.00 87.38 199 TYR A O 1
ATOM 1638 N N . TYR A 1 200 ? 16.160 3.902 -8.469 1.00 90.56 200 TYR A N 1
ATOM 1639 C CA . TYR A 1 200 ? 14.796 3.869 -7.939 1.00 90.56 200 TYR A CA 1
ATOM 1640 C C . TYR A 1 200 ? 14.462 2.534 -7.240 1.00 90.56 200 TYR A C 1
ATOM 1642 O O . TYR A 1 200 ? 13.910 2.524 -6.132 1.00 90.56 200 TYR A O 1
ATOM 1650 N N . VAL A 1 201 ? 14.850 1.399 -7.832 1.00 92.56 201 VAL A N 1
ATOM 1651 C CA . VAL A 1 201 ? 14.681 0.070 -7.213 1.00 92.56 201 VAL A CA 1
ATOM 1652 C C . VAL A 1 201 ? 15.448 -0.025 -5.886 1.00 92.56 201 VAL A C 1
ATOM 1654 O O . VAL A 1 201 ? 14.920 -0.519 -4.884 1.00 92.56 201 VAL A O 1
ATOM 1657 N N . LEU A 1 202 ? 16.681 0.485 -5.843 1.00 90.25 202 LEU A N 1
ATOM 1658 C CA . LEU A 1 202 ? 17.508 0.489 -4.635 1.00 90.25 202 LEU A CA 1
ATOM 1659 C C . LEU A 1 202 ? 16.968 1.432 -3.549 1.00 90.25 202 LEU A C 1
ATOM 1661 O O . LEU A 1 202 ? 16.953 1.047 -2.379 1.00 90.25 202 LEU A O 1
ATOM 1665 N N . ASP A 1 203 ? 16.472 2.620 -3.904 1.00 90.56 203 ASP A N 1
ATOM 1666 C CA . ASP A 1 203 ? 15.826 3.530 -2.946 1.00 90.56 203 ASP A CA 1
ATOM 1667 C C . ASP A 1 203 ? 14.578 2.888 -2.326 1.00 90.56 203 ASP A C 1
ATOM 1669 O O . ASP A 1 203 ? 14.383 2.925 -1.109 1.00 90.56 203 ASP A O 1
ATOM 1673 N N . THR A 1 204 ? 13.783 2.190 -3.142 1.00 94.00 204 THR A N 1
ATOM 1674 C CA . THR A 1 204 ? 12.622 1.424 -2.668 1.00 94.00 204 THR A CA 1
ATOM 1675 C C . THR A 1 204 ? 13.040 0.387 -1.620 1.00 94.00 204 THR A C 1
ATOM 1677 O O . THR A 1 204 ? 12.478 0.349 -0.522 1.00 94.00 204 THR A O 1
ATOM 1680 N N . LYS A 1 205 ? 14.091 -0.400 -1.891 1.00 93.62 205 LYS A N 1
ATOM 1681 C CA . LYS A 1 205 ? 14.660 -1.350 -0.917 1.00 93.62 205 LYS A CA 1
ATOM 1682 C C . LYS A 1 205 ? 15.137 -0.655 0.360 1.00 93.62 205 LYS A C 1
ATOM 1684 O O . LYS A 1 205 ? 14.904 -1.154 1.461 1.00 93.62 205 LYS A O 1
ATOM 1689 N N . ASN A 1 206 ? 15.819 0.481 0.236 1.00 92.88 206 ASN A N 1
ATOM 1690 C CA . ASN A 1 206 ? 16.365 1.223 1.374 1.00 92.88 206 ASN A CA 1
ATOM 1691 C C . ASN A 1 206 ? 15.270 1.776 2.287 1.00 92.88 206 ASN A C 1
ATOM 1693 O O . ASN A 1 206 ? 15.421 1.747 3.512 1.00 92.88 206 ASN A O 1
ATOM 1697 N N . ARG A 1 207 ? 14.140 2.200 1.721 1.00 94.12 207 ARG A N 1
ATOM 1698 C CA . ARG A 1 207 ? 12.960 2.615 2.488 1.00 94.12 207 ARG A CA 1
ATOM 1699 C C . ARG A 1 207 ? 12.326 1.459 3.243 1.00 94.12 207 ARG A C 1
ATOM 1701 O O . ARG A 1 207 ? 12.079 1.599 4.440 1.00 94.12 207 ARG A O 1
ATOM 1708 N N . ILE A 1 208 ? 12.159 0.301 2.595 1.00 95.81 208 ILE A N 1
ATOM 1709 C CA . ILE A 1 208 ? 11.672 -0.917 3.265 1.00 95.81 208 ILE A CA 1
ATOM 1710 C C . ILE A 1 208 ? 12.611 -1.296 4.417 1.00 95.81 208 ILE A C 1
ATOM 1712 O O . ILE A 1 208 ? 12.156 -1.519 5.539 1.00 95.81 208 ILE A O 1
ATOM 1716 N N . ASN A 1 209 ? 13.925 -1.323 4.158 1.00 95.44 209 ASN A N 1
ATOM 1717 C CA . ASN A 1 209 ? 14.946 -1.606 5.170 1.00 95.44 209 ASN A CA 1
ATOM 1718 C C . ASN A 1 209 ? 14.840 -0.643 6.356 1.00 95.44 209 ASN A C 1
ATOM 1720 O O . ASN A 1 209 ? 14.856 -1.082 7.502 1.00 95.44 209 ASN A O 1
ATOM 1724 N N . SER A 1 210 ? 14.735 0.660 6.090 1.00 95.56 210 SER A N 1
ATOM 1725 C CA . SER A 1 210 ? 14.694 1.684 7.138 1.00 95.56 210 SER A CA 1
ATOM 1726 C C . SER A 1 210 ? 13.431 1.566 7.985 1.00 95.56 210 SER A C 1
ATOM 1728 O O . SER A 1 210 ? 13.515 1.569 9.212 1.00 95.56 210 SER A O 1
ATOM 1730 N N . LEU A 1 211 ? 12.272 1.382 7.344 1.00 95.88 211 LEU A N 1
ATOM 1731 C CA . LEU A 1 211 ? 10.994 1.179 8.025 1.00 95.88 211 LEU A CA 1
ATOM 1732 C C . LEU A 1 211 ? 11.046 -0.037 8.959 1.00 95.88 211 LEU A C 1
ATOM 1734 O O . LEU A 1 211 ? 10.747 0.079 10.147 1.00 95.88 211 LEU A O 1
ATOM 1738 N N . LEU A 1 212 ? 11.452 -1.197 8.436 1.00 96.81 212 LEU A N 1
ATOM 1739 C CA . LEU A 1 212 ? 11.481 -2.437 9.210 1.00 96.81 212 LEU A CA 1
ATOM 1740 C C . LEU A 1 212 ? 12.547 -2.412 10.308 1.00 96.81 212 LEU A C 1
ATOM 1742 O O . LEU A 1 212 ? 12.264 -2.860 11.415 1.00 96.81 212 LEU A O 1
ATOM 1746 N N . LYS A 1 213 ? 13.730 -1.840 10.047 1.00 96.50 213 LYS A N 1
ATOM 1747 C CA . LYS A 1 213 ? 14.780 -1.648 11.060 1.00 96.50 213 LYS A CA 1
ATOM 1748 C C . LYS A 1 213 ? 14.274 -0.811 12.232 1.00 96.50 213 LYS A C 1
ATOM 1750 O O . LYS A 1 213 ? 14.502 -1.176 13.381 1.00 96.50 213 LYS A O 1
ATOM 1755 N N . ASN A 1 214 ? 13.581 0.287 11.941 1.00 95.19 214 ASN A N 1
ATOM 1756 C CA . ASN A 1 214 ? 13.052 1.186 12.961 1.00 95.19 214 ASN A CA 1
ATOM 1757 C C . ASN A 1 214 ? 11.988 0.497 13.823 1.00 95.19 214 ASN A C 1
ATOM 1759 O O . ASN A 1 214 ? 12.068 0.548 15.048 1.00 95.19 214 ASN A O 1
ATOM 1763 N N . ILE A 1 215 ? 11.039 -0.204 13.194 1.00 95.62 215 ILE A N 1
ATOM 1764 C CA . ILE A 1 215 ? 10.011 -0.960 13.923 1.00 95.62 215 ILE A CA 1
ATOM 1765 C C . ILE A 1 215 ? 10.650 -2.077 14.750 1.00 95.62 215 ILE A C 1
ATOM 1767 O O . ILE A 1 215 ? 10.303 -2.255 15.915 1.00 95.62 215 ILE A O 1
ATOM 1771 N N . ARG A 1 216 ? 11.608 -2.813 14.174 1.00 95.81 216 ARG A N 1
ATOM 1772 C CA . ARG A 1 216 ? 12.313 -3.895 14.865 1.00 95.81 216 ARG A CA 1
ATOM 1773 C C . ARG A 1 216 ? 13.069 -3.387 16.092 1.00 95.81 216 ARG A C 1
ATOM 1775 O O . ARG A 1 216 ? 12.983 -4.027 17.132 1.00 95.81 216 ARG A O 1
ATOM 1782 N N . GLY A 1 217 ? 13.749 -2.245 15.990 1.00 94.50 217 GLY A N 1
ATOM 1783 C CA . GLY A 1 217 ? 14.477 -1.656 17.114 1.00 94.50 217 GLY A CA 1
ATOM 1784 C C . GLY A 1 217 ? 13.569 -1.300 18.294 1.00 94.50 217 GLY A C 1
ATOM 1785 O O . GLY A 1 217 ? 13.911 -1.575 19.438 1.00 94.50 217 GLY A O 1
ATOM 1786 N N . GLU A 1 218 ? 12.386 -0.742 18.037 1.00 93.75 218 GLU A N 1
ATOM 1787 C CA . GLU A 1 218 ? 11.402 -0.465 19.095 1.00 93.75 218 GLU A CA 1
ATOM 1788 C C . GLU A 1 218 ? 10.739 -1.747 19.633 1.00 93.75 218 GLU A C 1
ATOM 1790 O O . GLU A 1 218 ? 10.478 -1.870 20.835 1.00 93.75 218 GLU A O 1
ATOM 1795 N N . PHE A 1 219 ? 10.509 -2.733 18.762 1.00 94.31 219 PHE A N 1
ATOM 1796 C CA . PHE A 1 219 ? 9.977 -4.036 19.156 1.00 94.31 219 PHE A CA 1
ATOM 1797 C C . PHE A 1 219 ? 10.937 -4.775 20.093 1.00 94.31 219 PHE A C 1
ATOM 1799 O O . PHE A 1 219 ? 10.504 -5.313 21.106 1.00 94.31 219 PHE A O 1
ATOM 1806 N N . GLU A 1 220 ? 12.239 -4.774 19.801 1.00 91.56 220 GLU A N 1
ATOM 1807 C CA . GLU A 1 220 ? 13.252 -5.412 20.650 1.00 91.56 220 GLU A CA 1
ATOM 1808 C C . GLU A 1 220 ? 13.320 -4.778 22.038 1.00 91.56 220 GLU A C 1
ATOM 1810 O O . GLU A 1 220 ? 13.350 -5.515 23.020 1.00 91.56 220 GLU A O 1
ATOM 1815 N N . LYS A 1 221 ? 13.241 -3.444 22.136 1.00 91.44 221 LYS A N 1
ATOM 1816 C CA . LYS A 1 221 ? 13.147 -2.748 23.431 1.00 91.44 221 LYS A CA 1
ATOM 1817 C C . LYS A 1 221 ? 11.922 -3.199 24.225 1.00 91.44 221 LYS A C 1
ATOM 1819 O O . LYS A 1 221 ? 12.018 -3.470 25.415 1.00 91.44 221 LYS A O 1
ATOM 1824 N N . SER A 1 222 ? 10.768 -3.301 23.564 1.00 86.38 222 SER A N 1
ATOM 1825 C CA . SER A 1 222 ? 9.526 -3.742 24.215 1.00 86.38 222 SER A CA 1
ATOM 1826 C C . SER A 1 222 ? 9.614 -5.203 24.665 1.00 86.38 222 SER A C 1
ATOM 1828 O O . SER A 1 222 ? 9.232 -5.526 25.784 1.00 86.38 222 SER A O 1
ATOM 1830 N N . HIS A 1 223 ? 10.168 -6.069 23.814 1.00 85.19 223 HIS A N 1
ATOM 1831 C CA . HIS A 1 223 ? 10.347 -7.494 24.080 1.00 85.19 223 HIS A CA 1
ATOM 1832 C C . HIS A 1 223 ? 11.314 -7.753 25.243 1.00 85.19 223 HIS A C 1
ATOM 1834 O O . HIS A 1 223 ? 11.009 -8.550 26.123 1.00 85.19 223 HIS A O 1
ATOM 1840 N N . GLN A 1 224 ? 12.462 -7.067 25.269 1.00 83.81 224 GLN A N 1
ATOM 1841 C CA . GLN A 1 224 ? 13.454 -7.180 26.345 1.00 83.81 224 GLN A CA 1
ATOM 1842 C C . GLN A 1 224 ? 12.896 -6.721 27.693 1.00 83.81 224 GLN A C 1
ATOM 1844 O O . GLN A 1 224 ? 13.165 -7.350 28.710 1.00 83.81 224 GLN A O 1
ATOM 1849 N N . ASN A 1 225 ? 12.070 -5.675 27.686 1.00 77.69 225 ASN A N 1
ATOM 1850 C CA . ASN A 1 225 ? 11.444 -5.143 28.892 1.00 77.69 225 ASN A CA 1
ATOM 1851 C C . ASN A 1 225 ? 10.202 -5.933 29.337 1.00 77.69 225 ASN A C 1
ATOM 1853 O O . ASN A 1 225 ? 9.527 -5.495 30.259 1.00 77.69 225 ASN A O 1
ATOM 1857 N N . GLN A 1 226 ? 9.868 -7.050 28.670 1.00 73.19 226 GLN A N 1
ATOM 1858 C CA . GLN A 1 226 ? 8.631 -7.808 28.905 1.00 73.19 226 GLN A CA 1
ATOM 1859 C C . GLN A 1 226 ? 7.377 -6.920 28.874 1.00 73.19 226 GLN A C 1
ATOM 1861 O O . GLN A 1 226 ? 6.388 -7.175 29.554 1.00 73.19 226 GLN A O 1
ATOM 1866 N N . ASN A 1 227 ? 7.398 -5.876 28.047 1.00 66.12 227 ASN A N 1
ATOM 1867 C CA . ASN A 1 227 ? 6.257 -5.001 27.881 1.00 66.12 227 ASN A CA 1
ATOM 1868 C C . ASN A 1 227 ? 5.296 -5.630 26.870 1.00 66.12 227 ASN A C 1
ATOM 1870 O O . ASN A 1 227 ? 5.514 -5.572 25.655 1.00 66.12 227 ASN A O 1
ATOM 1874 N N . PHE A 1 228 ? 4.227 -6.234 27.372 1.00 65.12 228 PHE A N 1
ATOM 1875 C CA . PHE A 1 228 ? 3.121 -6.729 26.568 1.00 65.12 228 PHE A CA 1
ATOM 1876 C C . PHE A 1 228 ? 1.795 -6.265 27.156 1.00 65.12 228 PHE A C 1
ATOM 1878 O O . PHE A 1 228 ? 1.665 -6.012 28.350 1.00 65.12 228 PHE A O 1
ATOM 1885 N N . LEU A 1 229 ? 0.796 -6.130 26.288 1.00 54.16 229 LEU A N 1
ATOM 1886 C CA . LEU A 1 229 ? -0.582 -5.978 26.730 1.00 54.16 229 LEU A CA 1
ATOM 1887 C C . LEU A 1 229 ? -1.021 -7.310 27.349 1.00 54.16 229 LEU A C 1
ATOM 1889 O O . LEU A 1 229 ? -1.303 -8.260 26.619 1.00 54.16 229 LEU A O 1
ATOM 1893 N N . ASN A 1 230 ? -1.046 -7.377 28.680 1.00 43.22 230 ASN A N 1
ATOM 1894 C CA . ASN A 1 230 ? -1.728 -8.443 29.401 1.00 43.22 230 ASN A CA 1
ATOM 1895 C C . ASN A 1 230 ? -3.221 -8.358 29.081 1.00 43.22 230 ASN A C 1
ATOM 1897 O O . ASN A 1 230 ? -3.898 -7.413 29.478 1.00 43.22 230 ASN A O 1
ATOM 1901 N N . PHE A 1 231 ? -3.735 -9.345 28.356 1.00 39.12 231 PHE A N 1
ATOM 1902 C CA . PHE A 1 231 ? -5.140 -9.707 28.467 1.00 39.12 231 PHE A CA 1
ATOM 1903 C C . PHE A 1 231 ? -5.217 -10.663 29.659 1.00 39.12 231 PHE A C 1
ATOM 1905 O O . PHE A 1 231 ? -5.056 -11.867 29.493 1.00 39.12 231 PHE A O 1
ATOM 1912 N N . THR A 1 232 ? -5.317 -10.138 30.878 1.00 36.00 232 THR A N 1
ATOM 1913 C CA . THR A 1 232 ? -5.624 -10.977 32.040 1.00 36.00 232 THR A CA 1
ATOM 1914 C C . THR A 1 232 ? -7.083 -11.407 31.940 1.00 36.00 232 THR A C 1
ATOM 1916 O O . THR A 1 232 ? -7.983 -10.660 32.314 1.00 36.00 232 THR A O 1
ATOM 1919 N N . ASP A 1 233 ? -7.296 -12.612 31.412 1.00 37.75 233 ASP A N 1
ATOM 1920 C CA . ASP A 1 233 ? -8.501 -13.419 31.617 1.00 37.75 233 ASP A CA 1
ATOM 1921 C C . ASP A 1 233 ? -8.422 -14.103 32.996 1.00 37.75 233 ASP A C 1
ATOM 1923 O O . ASP A 1 233 ? -8.447 -15.327 33.102 1.00 37.75 233 ASP A O 1
ATOM 1927 N N . GLU A 1 234 ? -8.298 -13.327 34.075 1.00 35.41 234 GLU A N 1
ATOM 1928 C CA . GLU A 1 234 ? -8.626 -13.841 35.408 1.00 35.41 234 GLU A CA 1
ATOM 1929 C C . GLU A 1 234 ? -10.069 -13.452 35.704 1.00 35.41 234 GLU A C 1
ATOM 1931 O O . GLU A 1 234 ? -10.382 -12.399 36.256 1.00 35.41 234 GLU A O 1
ATOM 1936 N N . VAL A 1 235 ? -10.958 -14.316 35.217 1.00 38.31 235 VAL A N 1
ATOM 1937 C CA . VAL A 1 235 ? -12.371 -14.361 35.573 1.00 38.31 235 VAL A CA 1
ATOM 1938 C C . VAL A 1 235 ? -12.453 -14.739 37.052 1.00 38.31 235 VAL A C 1
ATOM 1940 O O . VAL A 1 235 ? -12.276 -15.902 37.408 1.00 38.31 235 VAL A O 1
ATOM 1943 N N . THR A 1 236 ? -12.713 -13.765 37.920 1.00 34.47 236 THR A N 1
ATOM 1944 C CA . THR A 1 236 ? -13.402 -14.032 39.183 1.00 34.47 236 THR A CA 1
ATOM 1945 C C . THR A 1 236 ? -14.898 -14.100 38.896 1.00 34.47 236 THR A C 1
ATOM 1947 O O . THR A 1 236 ? -15.500 -13.175 38.352 1.00 34.47 236 THR A O 1
ATOM 1950 N N . ASP A 1 237 ? -15.458 -15.261 39.206 1.00 38.72 237 ASP A N 1
ATOM 1951 C CA . ASP A 1 237 ? -16.784 -15.750 38.836 1.00 38.72 237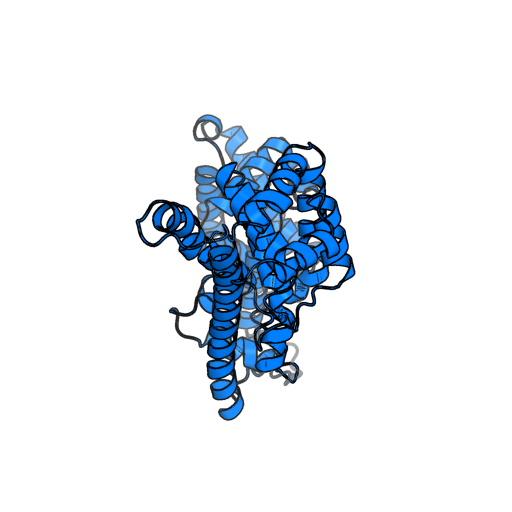 ASP A CA 1
ATOM 1952 C C . ASP A 1 237 ? -17.894 -15.132 39.711 1.00 38.72 237 ASP A C 1
ATOM 1954 O O . ASP A 1 237 ? -18.587 -15.831 40.442 1.00 38.72 237 ASP A O 1
ATOM 1958 N N . ASP A 1 238 ? -18.044 -13.804 39.673 1.00 35.78 238 ASP A N 1
ATOM 1959 C CA . ASP A 1 238 ? -19.129 -13.098 40.364 1.00 35.78 238 ASP A CA 1
ATOM 1960 C C . ASP A 1 238 ? -20.031 -12.369 39.352 1.00 35.78 238 ASP A C 1
ATOM 1962 O O . ASP A 1 238 ? -19.775 -11.237 38.932 1.00 35.78 238 ASP A O 1
ATOM 1966 N N . GLU A 1 239 ? -21.143 -13.017 38.986 1.00 40.41 239 GLU A N 1
ATOM 1967 C CA . GLU A 1 239 ? -22.177 -12.575 38.027 1.00 40.41 239 GLU A CA 1
ATOM 1968 C C . GLU A 1 239 ? -22.943 -11.279 38.405 1.00 40.41 239 GLU A C 1
ATOM 1970 O O . GLU A 1 239 ? -24.058 -11.051 37.932 1.00 40.41 239 GLU A O 1
ATOM 1975 N N . LYS A 1 240 ? -22.410 -10.393 39.257 1.00 35.41 240 LYS A N 1
ATOM 1976 C CA . LYS A 1 240 ? -23.154 -9.204 39.724 1.00 35.41 240 LYS A CA 1
ATOM 1977 C C . LYS A 1 240 ? -22.450 -7.857 39.654 1.00 35.41 240 LYS A C 1
ATOM 1979 O O . LYS A 1 240 ? -23.067 -6.874 40.046 1.00 35.41 240 LYS A O 1
ATOM 1984 N N . ASN A 1 241 ? -21.249 -7.758 39.091 1.00 32.94 241 ASN A N 1
ATOM 1985 C CA . ASN A 1 241 ? -20.587 -6.462 38.911 1.00 32.94 241 ASN A CA 1
ATOM 1986 C C . ASN A 1 241 ? -19.887 -6.363 37.550 1.00 32.94 241 ASN A C 1
ATOM 1988 O O . ASN A 1 241 ? -18.684 -6.590 37.437 1.00 32.94 241 ASN A O 1
ATOM 1992 N N . TYR A 1 242 ? -20.626 -5.959 36.511 1.00 37.34 242 TYR A N 1
ATOM 1993 C CA . TYR A 1 242 ? -20.012 -5.475 35.271 1.00 37.34 242 TYR A CA 1
ATOM 1994 C C . TYR A 1 242 ? -19.514 -4.040 35.495 1.00 37.34 242 TYR A C 1
ATOM 1996 O O . TYR A 1 242 ? -20.146 -3.061 35.106 1.00 37.34 242 TYR A O 1
ATOM 2004 N N . HIS A 1 243 ? -18.387 -3.901 36.190 1.00 34.38 243 HIS A N 1
ATOM 2005 C CA . HIS A 1 243 ? -17.615 -2.667 36.149 1.00 34.38 243 HIS A CA 1
ATOM 2006 C C . HIS A 1 243 ? -16.772 -2.689 34.875 1.00 34.38 243 HIS A C 1
ATOM 2008 O O . HIS A 1 243 ? -16.100 -3.680 34.597 1.00 34.38 243 HIS A O 1
ATOM 2014 N N . VAL A 1 244 ? -16.829 -1.609 34.088 1.00 39.84 244 VAL A N 1
ATOM 2015 C CA . VAL A 1 244 ? -16.016 -1.428 32.877 1.00 39.84 244 VAL A CA 1
ATOM 2016 C C . VAL A 1 244 ? -14.541 -1.521 33.269 1.00 39.84 244 VAL A C 1
ATOM 2018 O O . VAL A 1 244 ? -13.939 -0.544 33.713 1.00 39.84 244 VAL A O 1
ATOM 2021 N N . ASN A 1 245 ? -13.970 -2.715 33.136 1.00 43.28 245 ASN A N 1
ATOM 2022 C CA . ASN A 1 245 ? -12.553 -2.942 33.345 1.00 43.28 245 ASN A CA 1
ATOM 2023 C C . ASN A 1 245 ? -11.772 -2.214 32.247 1.00 43.28 245 ASN A C 1
ATOM 2025 O O . ASN A 1 245 ? -12.185 -2.135 31.087 1.00 43.28 245 ASN A O 1
ATOM 2029 N N . GLU A 1 246 ? -10.600 -1.707 32.614 1.00 47.19 246 GLU A N 1
ATOM 2030 C CA . GLU A 1 246 ? -9.654 -1.005 31.741 1.00 47.19 246 GLU A CA 1
ATOM 2031 C C . GLU A 1 246 ? -9.360 -1.790 30.437 1.00 47.19 246 GLU A C 1
ATOM 2033 O O . GLU A 1 246 ? -9.138 -1.198 29.376 1.00 47.19 246 GLU A O 1
ATOM 2038 N N . SER A 1 247 ? -9.485 -3.125 30.481 1.00 61.00 247 SER A N 1
ATOM 2039 C CA . SER A 1 247 ? -9.376 -4.046 29.344 1.00 61.00 247 SER A CA 1
ATOM 2040 C C . SER A 1 247 ? -10.468 -3.872 28.277 1.00 61.00 247 SER A C 1
ATOM 2042 O O . SER A 1 247 ? -10.155 -3.911 27.085 1.00 61.00 247 SER A O 1
ATOM 2044 N N . ASP A 1 248 ? -11.723 -3.625 28.657 1.00 62.59 248 ASP A N 1
ATOM 2045 C CA . ASP A 1 248 ? -12.843 -3.502 27.716 1.00 62.59 248 ASP A CA 1
ATOM 2046 C C . ASP A 1 248 ? -12.838 -2.140 27.015 1.00 62.59 248 ASP A C 1
ATOM 2048 O O . ASP A 1 248 ? -13.114 -2.062 25.816 1.00 62.59 248 ASP A O 1
ATOM 2052 N N . SER A 1 249 ? -12.386 -1.084 27.702 1.00 67.69 249 SER A N 1
ATOM 2053 C CA . SER A 1 249 ? -12.126 0.219 27.073 1.00 67.69 249 SER A CA 1
ATOM 2054 C C . SER A 1 249 ? -11.064 0.113 25.966 1.00 67.69 249 SER A C 1
ATOM 2056 O O . SER A 1 249 ? -11.198 0.692 24.884 1.00 67.69 249 SER A O 1
ATOM 2058 N N . LEU A 1 250 ? -10.031 -0.705 26.195 1.00 72.50 250 LEU A N 1
ATOM 2059 C CA . LEU A 1 250 ? -8.949 -0.935 25.247 1.00 72.50 250 LEU A CA 1
ATOM 2060 C C . LEU A 1 250 ? -9.394 -1.832 24.082 1.00 72.50 250 LEU A C 1
ATOM 2062 O O . LEU A 1 250 ? -9.028 -1.564 22.934 1.00 72.50 250 LEU A O 1
ATOM 2066 N N . LYS A 1 251 ? -10.213 -2.861 24.344 1.00 77.50 251 LYS A N 1
ATOM 2067 C CA . LYS A 1 251 ? -10.844 -3.693 23.303 1.00 77.50 251 LYS A CA 1
ATOM 2068 C C . LYS A 1 251 ? -11.780 -2.867 22.421 1.00 77.50 251 LYS A C 1
ATOM 2070 O O . LYS A 1 251 ? -11.681 -2.958 21.199 1.00 77.50 251 LYS A O 1
ATOM 2075 N N . LEU A 1 252 ? -12.611 -2.008 23.015 1.00 83.31 252 LEU A N 1
ATOM 2076 C CA . LEU A 1 252 ? -13.479 -1.079 22.292 1.00 83.31 252 LEU A CA 1
ATOM 2077 C C . LEU A 1 252 ? -12.649 -0.159 21.402 1.00 83.31 252 LEU A C 1
ATOM 2079 O O . LEU A 1 252 ? -12.892 -0.071 20.199 1.00 83.31 252 LEU A O 1
ATOM 2083 N N . ARG A 1 253 ? -11.605 0.465 21.955 1.00 82.62 253 ARG A N 1
ATOM 2084 C CA . ARG A 1 253 ? -10.732 1.359 21.191 1.00 82.62 253 ARG A CA 1
ATOM 2085 C C . ARG A 1 253 ? -10.049 0.644 20.023 1.00 82.62 253 ARG A C 1
ATOM 2087 O O . ARG A 1 253 ? -9.959 1.205 18.931 1.00 82.62 253 ARG A O 1
ATOM 2094 N N . LYS A 1 254 ? -9.603 -0.603 20.218 1.00 80.56 254 LYS A N 1
ATOM 2095 C CA . LYS A 1 254 ? -9.051 -1.453 19.147 1.00 80.56 254 LYS A CA 1
ATOM 2096 C C . LYS A 1 254 ? -10.096 -1.779 18.081 1.00 80.56 254 LYS A C 1
ATOM 2098 O O . LYS A 1 254 ? -9.787 -1.664 16.897 1.00 80.56 254 LYS A O 1
ATOM 2103 N N . LEU A 1 255 ? -11.319 -2.137 18.472 1.00 85.44 255 LEU A N 1
ATOM 2104 C CA . LEU A 1 255 ? -12.422 -2.398 17.543 1.00 85.44 255 LEU A CA 1
ATOM 2105 C C . LEU A 1 255 ? -12.705 -1.164 16.674 1.00 85.44 255 LEU A C 1
ATOM 2107 O O . LEU A 1 255 ? -12.679 -1.253 15.446 1.00 85.44 255 LEU A O 1
ATOM 2111 N N . VAL A 1 256 ? -12.875 0.002 17.301 1.00 89.12 256 VAL A N 1
ATOM 2112 C CA . VAL A 1 256 ? -13.083 1.284 16.611 1.00 89.12 256 VAL A CA 1
ATOM 2113 C C . VAL A 1 256 ? -11.917 1.589 15.667 1.00 89.12 256 VAL A C 1
ATOM 2115 O O . VAL A 1 256 ? -12.140 1.970 14.515 1.00 89.12 256 VAL A O 1
ATOM 2118 N N . GLN A 1 257 ? -10.672 1.386 16.111 1.00 83.62 257 GLN A N 1
ATOM 2119 C CA . GLN A 1 257 ? -9.483 1.604 15.287 1.00 83.62 257 GLN A CA 1
ATOM 2120 C C . GLN A 1 257 ? -9.459 0.678 14.067 1.00 83.62 257 GLN A C 1
ATOM 2122 O O . GLN A 1 257 ? -9.139 1.131 12.966 1.00 83.62 257 GLN A O 1
ATOM 2127 N N . ASN A 1 258 ? -9.812 -0.596 14.236 1.00 82.69 258 ASN A N 1
ATOM 2128 C CA . ASN A 1 258 ? -9.850 -1.578 13.155 1.00 82.69 258 ASN A CA 1
ATOM 2129 C C . ASN A 1 258 ? -10.912 -1.212 12.115 1.00 82.69 258 ASN A C 1
ATOM 2131 O O . ASN A 1 258 ? -10.599 -1.163 10.926 1.00 82.69 258 ASN A O 1
ATOM 2135 N N . ILE A 1 259 ? -12.125 -0.861 12.555 1.00 87.62 259 ILE A N 1
ATOM 2136 C CA . ILE A 1 259 ? -13.224 -0.438 11.674 1.00 87.62 259 ILE A CA 1
ATOM 2137 C C . ILE A 1 259 ? -12.855 0.861 10.943 1.00 87.62 259 ILE A C 1
ATOM 2139 O O . ILE A 1 259 ? -12.972 0.951 9.722 1.00 87.62 259 ILE A O 1
ATOM 2143 N N . THR A 1 260 ? -12.331 1.855 11.667 1.00 88.38 260 THR A N 1
ATOM 2144 C CA . THR A 1 260 ? -11.867 3.122 11.079 1.00 88.38 260 THR A CA 1
ATOM 2145 C C . THR A 1 260 ? -10.781 2.869 10.039 1.00 88.38 260 THR A C 1
ATOM 2147 O O . THR A 1 260 ? -10.770 3.465 8.969 1.00 88.38 260 THR A O 1
ATOM 2150 N N . THR A 1 261 ? -9.847 1.967 10.329 1.00 81.94 261 THR A N 1
ATOM 2151 C CA . THR A 1 261 ? -8.780 1.599 9.398 1.00 81.94 261 THR A CA 1
ATOM 2152 C C . THR A 1 261 ? -9.347 0.911 8.160 1.00 81.94 261 THR A C 1
ATOM 2154 O O . THR A 1 261 ? -9.008 1.314 7.050 1.00 81.94 261 THR A O 1
ATOM 2157 N N . ALA A 1 262 ? -10.256 -0.052 8.326 1.00 82.62 262 ALA A N 1
ATOM 2158 C CA . ALA A 1 262 ? -10.926 -0.724 7.216 1.00 82.62 262 ALA A CA 1
ATOM 2159 C C . ALA A 1 262 ? -11.642 0.274 6.293 1.00 82.62 262 ALA A C 1
ATOM 2161 O O . ALA A 1 262 ? -11.461 0.192 5.080 1.00 82.62 262 ALA A O 1
ATOM 2162 N N . PHE A 1 263 ? -12.334 1.272 6.858 1.00 88.19 263 PHE A N 1
ATOM 2163 C CA . PHE A 1 263 ? -13.008 2.328 6.095 1.00 88.19 263 PHE A CA 1
ATOM 2164 C C . PHE A 1 263 ? -12.075 3.079 5.138 1.00 88.19 263 PHE A C 1
ATOM 2166 O O . PHE A 1 263 ? -12.471 3.389 4.021 1.00 88.19 263 PHE A O 1
ATOM 2173 N N . TYR A 1 264 ? -10.839 3.378 5.551 1.00 83.81 264 TYR A N 1
ATOM 2174 C CA . TYR A 1 264 ? -9.887 4.103 4.702 1.00 83.81 264 TYR A CA 1
ATOM 2175 C C . TYR A 1 264 ? -9.109 3.199 3.744 1.00 83.81 264 TYR A C 1
ATOM 2177 O O . TYR A 1 264 ? -8.687 3.678 2.693 1.00 83.81 264 TYR A O 1
ATOM 2185 N N . ILE A 1 265 ? -8.907 1.927 4.090 1.00 77.25 265 ILE A N 1
ATOM 2186 C CA . ILE A 1 265 ? -8.141 0.975 3.272 1.00 77.25 265 ILE A CA 1
ATOM 2187 C C . ILE A 1 265 ? -8.989 0.397 2.140 1.00 77.25 265 ILE A C 1
ATOM 2189 O O . ILE A 1 265 ? -8.503 0.232 1.021 1.00 77.25 265 ILE A O 1
ATOM 2193 N N . GLN A 1 266 ? -10.235 0.044 2.436 1.00 77.44 266 GLN A N 1
ATOM 2194 C CA . GLN A 1 266 ? -11.102 -0.669 1.508 1.00 77.44 266 GLN A CA 1
ATOM 2195 C C . GLN A 1 266 ? -11.837 0.319 0.610 1.00 77.44 266 GLN A C 1
ATOM 2197 O O . GLN A 1 266 ? -12.172 1.430 1.022 1.00 77.44 266 GLN A O 1
ATOM 2202 N N . MET A 1 267 ? -12.106 -0.078 -0.635 1.00 75.38 267 MET A N 1
ATOM 2203 C CA . MET A 1 267 ? -13.080 0.672 -1.425 1.00 75.38 267 MET A CA 1
ATOM 2204 C C . MET A 1 267 ? -14.448 0.587 -0.733 1.00 75.38 267 MET A C 1
ATOM 2206 O O . MET A 1 267 ? -14.752 -0.466 -0.171 1.00 75.38 267 MET A O 1
ATOM 2210 N N . PRO A 1 268 ? -15.280 1.644 -0.796 1.00 83.38 268 PRO A N 1
ATOM 2211 C CA . PRO A 1 268 ? -16.603 1.617 -0.189 1.00 83.38 268 PRO A CA 1
ATOM 2212 C C . PRO A 1 268 ? -17.401 0.393 -0.648 1.00 83.38 268 PRO A C 1
ATOM 2214 O O . PRO A 1 268 ? -17.595 0.191 -1.853 1.00 83.38 268 PRO A O 1
ATOM 2217 N N . ASP A 1 269 ? -17.841 -0.424 0.310 1.00 83.62 269 ASP A N 1
ATOM 2218 C CA . ASP A 1 269 ? -18.562 -1.665 0.031 1.00 83.62 269 ASP A CA 1
ATOM 2219 C C . ASP A 1 269 ? -19.887 -1.333 -0.670 1.00 83.62 269 ASP A C 1
ATOM 2221 O O . ASP A 1 269 ? -20.759 -0.647 -0.129 1.00 83.62 269 ASP A O 1
ATOM 2225 N N . SER A 1 270 ? -20.027 -1.806 -1.911 1.00 87.56 270 SER A N 1
ATOM 2226 C CA . SER A 1 270 ? -21.190 -1.499 -2.745 1.00 87.56 270 SER A CA 1
ATOM 2227 C C . SER A 1 270 ? -22.476 -2.133 -2.211 1.00 87.56 270 SER A C 1
ATOM 2229 O O . SER A 1 270 ? -23.539 -1.551 -2.406 1.00 87.56 270 SER A O 1
ATOM 2231 N N . ASN A 1 271 ? -22.389 -3.254 -1.488 1.00 88.56 271 ASN A N 1
ATOM 2232 C CA . ASN A 1 271 ? -23.551 -3.877 -0.858 1.00 88.56 271 ASN A CA 1
ATOM 2233 C C . ASN A 1 271 ? -24.030 -3.034 0.326 1.00 88.56 271 ASN A C 1
ATOM 2235 O O . ASN A 1 271 ? -25.222 -2.765 0.446 1.00 88.56 271 ASN A O 1
ATOM 2239 N N . LEU A 1 272 ? -23.108 -2.556 1.169 1.00 92.25 272 LEU A N 1
ATOM 2240 C CA . LEU A 1 272 ? -23.459 -1.676 2.289 1.00 92.25 272 LEU A CA 1
ATOM 2241 C C . LEU A 1 272 ? -24.080 -0.363 1.812 1.00 92.25 272 LEU A C 1
ATOM 2243 O O . LEU A 1 272 ? -25.052 0.110 2.401 1.00 92.25 272 LEU A O 1
ATOM 2247 N N . ILE A 1 273 ? -23.542 0.211 0.732 1.00 92.31 273 ILE A N 1
ATOM 2248 C CA . ILE A 1 273 ? -24.108 1.405 0.095 1.00 92.31 273 ILE A CA 1
ATOM 2249 C C . ILE A 1 273 ? -25.522 1.118 -0.415 1.00 92.31 273 ILE A C 1
ATOM 2251 O O . ILE A 1 273 ? -26.422 1.916 -0.163 1.00 92.31 273 ILE A O 1
ATOM 2255 N N . ASP A 1 274 ? -25.738 -0.006 -1.102 1.00 90.00 274 ASP A N 1
ATOM 2256 C CA . ASP A 1 274 ? -27.058 -0.381 -1.613 1.00 90.00 274 ASP A CA 1
ATOM 2257 C C . ASP A 1 274 ? -28.080 -0.519 -0.472 1.00 90.00 274 ASP A C 1
ATOM 2259 O O . ASP A 1 274 ? -29.119 0.144 -0.490 1.00 90.00 274 ASP A O 1
ATOM 2263 N N . TYR A 1 275 ? -27.748 -1.257 0.593 1.00 91.00 275 TYR A N 1
ATOM 2264 C CA . TYR A 1 275 ? -28.616 -1.394 1.768 1.00 91.00 275 TYR A CA 1
ATOM 2265 C C . TYR A 1 275 ? -28.912 -0.054 2.452 1.00 91.00 275 TYR A C 1
ATOM 2267 O O . TYR A 1 275 ? -30.075 0.272 2.696 1.00 91.00 275 TYR A O 1
ATOM 2275 N N . ALA A 1 276 ? -27.884 0.752 2.728 1.00 92.94 276 ALA A N 1
ATOM 2276 C CA . ALA A 1 276 ? -28.054 2.049 3.378 1.00 92.94 276 ALA A CA 1
ATOM 2277 C C . ALA A 1 276 ? -28.898 3.020 2.534 1.00 92.94 276 ALA A C 1
ATOM 2279 O O . ALA A 1 276 ? -29.702 3.783 3.082 1.00 92.94 276 ALA A O 1
ATOM 2280 N N . SER A 1 277 ? -28.747 2.960 1.206 1.00 90.44 277 SER A N 1
ATOM 2281 C CA . SER A 1 277 ? -29.509 3.778 0.264 1.00 90.44 277 SER A CA 1
ATOM 2282 C C . SER A 1 277 ? -30.991 3.399 0.225 1.00 90.44 277 SER A C 1
ATOM 2284 O O . SER A 1 277 ? -31.838 4.287 0.285 1.00 90.44 277 SER A O 1
ATOM 2286 N N . LYS A 1 278 ? -31.307 2.096 0.249 1.00 90.81 278 LYS A N 1
ATOM 2287 C CA . LYS A 1 278 ? -32.680 1.571 0.276 1.00 90.81 278 LYS A CA 1
ATOM 2288 C C . LYS A 1 278 ? -33.408 1.921 1.570 1.00 90.81 278 LYS A C 1
ATOM 2290 O O . LYS A 1 278 ? -34.558 2.339 1.527 1.00 90.81 278 LYS A O 1
ATOM 2295 N N . ILE A 1 279 ? -32.740 1.798 2.721 1.00 87.62 279 ILE A N 1
ATOM 2296 C CA . ILE A 1 279 ? -33.350 2.114 4.027 1.00 87.62 279 ILE A CA 1
ATOM 2297 C C . ILE A 1 279 ? -33.649 3.618 4.165 1.00 87.62 279 ILE A C 1
ATOM 2299 O O . ILE A 1 279 ? -34.564 4.007 4.893 1.00 87.62 279 ILE A O 1
ATOM 2303 N N . SER A 1 280 ? -32.875 4.466 3.483 1.00 87.75 280 SER A N 1
ATOM 2304 C CA . SER A 1 280 ? -32.981 5.926 3.594 1.00 87.75 280 SER A CA 1
ATOM 2305 C C . SER A 1 280 ? -33.637 6.601 2.390 1.00 87.75 280 SER A C 1
ATOM 2307 O O . SER A 1 280 ? -33.709 7.823 2.383 1.00 87.75 280 SER A O 1
ATOM 2309 N N . ASP A 1 281 ? -34.092 5.836 1.394 1.00 87.62 281 ASP A N 1
ATOM 2310 C CA . ASP A 1 281 ? -34.696 6.338 0.151 1.00 87.62 281 ASP A CA 1
ATOM 2311 C C . ASP A 1 281 ? -33.830 7.393 -0.576 1.00 87.62 281 ASP A C 1
ATOM 2313 O O . ASP A 1 281 ? -34.273 8.480 -0.950 1.00 87.62 281 ASP A O 1
ATOM 2317 N N . VAL A 1 282 ? -32.537 7.089 -0.749 1.00 88.81 282 VAL A N 1
ATOM 2318 C CA . VAL A 1 282 ? -31.585 7.947 -1.479 1.00 88.81 282 VAL A CA 1
ATOM 2319 C C . VAL A 1 282 ? -30.965 7.217 -2.666 1.00 88.81 282 VAL A C 1
ATOM 2321 O O . VAL A 1 282 ? -30.901 5.992 -2.709 1.00 88.81 282 VAL A O 1
ATOM 2324 N N . SER A 1 283 ? -30.448 7.968 -3.640 1.00 88.31 283 SER A N 1
ATOM 2325 C CA . SER A 1 283 ? -29.760 7.376 -4.793 1.00 88.31 283 SER A CA 1
ATOM 2326 C C . SER A 1 283 ? -28.470 6.660 -4.374 1.00 88.31 283 SER A C 1
ATOM 2328 O O . SER A 1 283 ? -27.584 7.272 -3.770 1.00 88.31 283 SER A O 1
ATOM 2330 N N . VAL A 1 284 ? -28.323 5.392 -4.781 1.00 90.00 284 VAL A N 1
ATOM 2331 C CA . VAL A 1 284 ? -27.107 4.572 -4.597 1.00 90.00 284 VAL A CA 1
ATOM 2332 C C . VAL A 1 284 ? -25.862 5.322 -5.085 1.00 90.00 284 VAL A C 1
ATOM 2334 O O . VAL A 1 284 ? -24.854 5.399 -4.383 1.00 90.00 284 VAL A O 1
ATOM 2337 N N . ASN A 1 285 ? -25.937 5.934 -6.272 1.00 86.62 285 ASN A N 1
ATOM 2338 C CA . ASN A 1 285 ? -24.817 6.665 -6.872 1.00 86.62 285 ASN A CA 1
ATOM 2339 C C . ASN A 1 285 ? -24.459 7.927 -6.079 1.00 86.62 285 ASN A C 1
ATOM 2341 O O . ASN A 1 285 ? -23.279 8.253 -5.927 1.00 86.62 285 ASN A O 1
ATOM 2345 N N . GLN A 1 286 ? -25.468 8.618 -5.543 1.00 86.62 286 GLN A N 1
ATOM 2346 C CA . GLN A 1 286 ? -25.258 9.799 -4.711 1.00 86.62 286 GLN A CA 1
ATOM 2347 C C . GLN A 1 286 ? -24.571 9.420 -3.395 1.00 86.62 286 GLN A C 1
ATOM 2349 O O . GLN A 1 286 ? -23.565 10.033 -3.036 1.00 86.62 286 GLN A O 1
ATOM 2354 N N . LEU A 1 287 ? -25.049 8.369 -2.720 1.00 90.25 287 LEU A N 1
ATOM 2355 C CA . LEU A 1 287 ? -24.433 7.879 -1.488 1.00 90.25 287 LEU A CA 1
ATOM 2356 C C . LEU A 1 287 ? -23.001 7.391 -1.736 1.00 90.25 287 LEU A C 1
ATOM 2358 O O . LEU A 1 287 ? -22.094 7.780 -1.007 1.00 90.25 287 LEU A O 1
ATOM 2362 N N . LYS A 1 288 ? -22.766 6.629 -2.811 1.00 90.75 288 LYS A N 1
ATOM 2363 C CA . LYS A 1 288 ? -21.426 6.168 -3.205 1.00 90.75 288 LYS A CA 1
ATOM 2364 C C . LYS A 1 288 ? -20.446 7.326 -3.386 1.00 90.75 288 LYS A C 1
ATOM 2366 O O . LYS A 1 288 ? -19.333 7.275 -2.866 1.00 90.75 288 LYS A O 1
ATOM 2371 N N . SER A 1 289 ? -20.865 8.384 -4.082 1.00 87.94 289 SER A N 1
ATOM 2372 C CA . SER A 1 289 ? -20.052 9.591 -4.261 1.00 87.94 289 SER A CA 1
ATOM 2373 C C . SER A 1 289 ? -19.751 10.283 -2.928 1.00 87.94 289 SER A C 1
ATOM 2375 O O . SER A 1 289 ? -18.614 10.696 -2.698 1.00 87.94 289 SER A O 1
ATOM 2377 N N . ILE A 1 290 ? -20.744 10.403 -2.040 1.00 90.19 290 ILE A N 1
ATOM 2378 C CA . ILE A 1 290 ? -20.565 11.022 -0.719 1.00 90.19 290 ILE A CA 1
ATOM 2379 C C . ILE A 1 290 ? -19.582 10.212 0.123 1.00 90.19 290 ILE A C 1
ATOM 2381 O O . ILE A 1 290 ? -18.621 10.786 0.624 1.00 90.19 290 ILE A O 1
ATOM 2385 N N . ILE A 1 291 ? -19.768 8.894 0.240 1.00 92.88 291 ILE A N 1
ATOM 2386 C CA . ILE A 1 291 ? -18.881 8.025 1.025 1.00 92.88 291 ILE A CA 1
ATOM 2387 C C . ILE A 1 291 ? -17.448 8.077 0.488 1.00 92.88 291 ILE A C 1
ATOM 2389 O O . ILE A 1 291 ? -16.509 8.246 1.264 1.00 92.88 291 ILE A O 1
ATOM 2393 N N . PHE A 1 292 ? -17.270 8.041 -0.835 1.00 89.88 292 PHE A N 1
ATOM 2394 C CA . PHE A 1 292 ? -15.951 8.187 -1.446 1.00 89.88 292 PHE A CA 1
ATOM 2395 C C . PHE A 1 292 ? -15.312 9.551 -1.133 1.00 89.88 292 PHE A C 1
ATOM 2397 O O . PHE A 1 292 ? -14.129 9.631 -0.801 1.00 89.88 292 PHE A O 1
ATOM 2404 N N . LYS A 1 293 ? -16.076 10.649 -1.189 1.00 89.25 293 LYS A N 1
ATOM 2405 C CA . LYS A 1 293 ? -15.577 11.981 -0.809 1.00 89.25 293 LYS A CA 1
ATOM 2406 C C . LYS A 1 293 ? -15.263 12.059 0.691 1.00 89.25 293 LYS A C 1
ATOM 2408 O O . LYS A 1 293 ? -14.245 12.649 1.043 1.00 89.25 293 LYS A O 1
ATOM 2413 N N . VAL A 1 294 ? -16.066 11.437 1.559 1.00 90.44 294 VAL A N 1
ATOM 2414 C CA . VAL A 1 294 ? -15.803 11.333 3.007 1.00 90.44 294 VAL A CA 1
ATOM 2415 C C . VAL A 1 294 ? -14.475 10.619 3.251 1.00 90.44 294 VAL A C 1
ATOM 2417 O O . VAL A 1 294 ? -13.607 11.179 3.913 1.00 90.44 294 VAL A O 1
ATOM 2420 N N . GLN A 1 295 ? -14.255 9.462 2.628 1.00 90.31 295 GLN A N 1
ATOM 2421 C CA . GLN A 1 295 ? -13.011 8.693 2.743 1.00 90.31 295 GLN A CA 1
ATOM 2422 C C . GLN A 1 295 ? -11.763 9.478 2.297 1.00 90.31 295 GLN A C 1
ATOM 2424 O O . GLN A 1 295 ? -10.674 9.248 2.811 1.00 90.31 295 GLN A O 1
ATOM 2429 N N . ASN A 1 296 ? -11.900 10.430 1.371 1.00 85.19 296 ASN A N 1
ATOM 2430 C CA . ASN A 1 296 ? -10.770 11.222 0.874 1.00 85.19 296 ASN A CA 1
ATOM 2431 C C . ASN A 1 296 ? -10.580 12.575 1.585 1.00 85.19 296 ASN A C 1
ATOM 2433 O O . ASN A 1 296 ? -9.465 13.092 1.610 1.00 85.19 296 ASN A O 1
ATOM 2437 N N . LYS A 1 297 ? -11.647 13.182 2.124 1.00 86.62 297 LYS A N 1
ATOM 2438 C CA . LYS A 1 297 ? -11.633 14.572 2.633 1.00 86.62 297 LYS A CA 1
ATOM 2439 C C . LYS A 1 297 ? -11.845 14.704 4.139 1.00 86.62 297 LYS A C 1
ATOM 2441 O O . LYS A 1 297 ? -11.566 15.763 4.704 1.00 86.62 297 LYS A O 1
ATOM 2446 N N . VAL A 1 298 ? -12.398 13.689 4.794 1.00 87.62 298 VAL A N 1
ATOM 2447 C CA . VAL A 1 298 ? -12.653 13.711 6.239 1.00 87.62 298 VAL A CA 1
ATOM 2448 C C . VAL A 1 298 ? -11.437 13.157 6.972 1.00 87.62 298 VAL A C 1
ATOM 2450 O O . VAL A 1 298 ? -10.802 12.208 6.507 1.00 87.62 298 VAL A O 1
ATOM 2453 N N . SER A 1 299 ? -11.091 13.778 8.103 1.00 86.12 299 SER A N 1
ATOM 2454 C CA . SER A 1 299 ? -9.953 13.341 8.907 1.00 86.12 299 SER A CA 1
ATOM 2455 C C . SER A 1 299 ? -10.249 11.995 9.566 1.00 86.12 299 SER A C 1
ATOM 2457 O O . SER A 1 299 ? -11.397 11.692 9.902 1.00 86.12 299 SER A O 1
ATOM 2459 N N . ARG A 1 300 ? -9.202 11.193 9.775 1.00 85.25 300 ARG A N 1
ATOM 2460 C CA . ARG A 1 300 ? -9.342 9.891 10.433 1.00 85.25 300 ARG A CA 1
ATOM 2461 C C . ARG A 1 300 ? -9.935 10.035 11.829 1.00 85.25 300 ARG A C 1
ATOM 2463 O O . ARG A 1 300 ? -10.776 9.228 12.201 1.00 85.25 300 ARG A O 1
ATOM 2470 N N . ASP A 1 301 ? -9.534 11.077 12.549 1.00 85.25 301 ASP A N 1
ATOM 2471 C CA . ASP A 1 301 ? -10.005 11.356 13.901 1.00 85.25 301 ASP A CA 1
ATOM 2472 C C . ASP A 1 301 ? -11.507 11.643 13.929 1.00 85.25 301 ASP A C 1
ATOM 2474 O O . ASP A 1 301 ? -12.185 11.217 14.857 1.00 85.25 301 ASP A O 1
ATOM 2478 N N . ASP A 1 302 ? -12.062 12.308 12.911 1.00 89.19 302 ASP A N 1
ATOM 2479 C CA . ASP A 1 302 ? -13.506 12.561 12.865 1.00 89.19 302 ASP A CA 1
ATOM 2480 C C . ASP A 1 302 ? -14.300 11.269 12.602 1.00 89.19 302 ASP A C 1
ATOM 2482 O O . ASP A 1 302 ? -15.363 11.067 13.189 1.00 89.19 302 ASP A O 1
ATOM 2486 N N . VAL A 1 303 ? -13.784 10.377 11.745 1.00 92.88 303 VAL A N 1
ATOM 2487 C CA . VAL A 1 303 ? -14.377 9.045 11.507 1.00 92.88 303 VAL A CA 1
ATOM 2488 C C . VAL A 1 303 ? -14.257 8.162 12.744 1.00 92.88 303 VAL A C 1
ATOM 2490 O O . VAL A 1 303 ? -15.237 7.527 13.131 1.00 92.88 303 VAL A O 1
ATOM 2493 N N . PHE A 1 304 ? -13.095 8.181 13.396 1.00 90.81 304 PHE A N 1
ATOM 2494 C CA . PHE A 1 304 ? -12.861 7.489 14.656 1.00 90.81 304 PHE A CA 1
ATOM 2495 C C . PHE A 1 304 ? -13.866 7.945 15.717 1.00 90.81 304 PHE A C 1
ATOM 2497 O O . PHE A 1 304 ? -14.561 7.111 16.284 1.00 90.81 304 PHE A O 1
ATOM 2504 N N . LYS A 1 305 ? -14.019 9.262 15.914 1.00 92.81 305 LYS A N 1
ATOM 2505 C CA . LYS A 1 305 ? -14.977 9.847 16.867 1.00 92.81 305 LYS A CA 1
ATOM 2506 C C . LYS A 1 305 ? -16.418 9.438 16.580 1.00 92.81 305 LYS A C 1
ATOM 2508 O O . LYS A 1 305 ? -17.155 9.143 17.519 1.00 92.81 305 LYS A O 1
ATOM 2513 N N . LEU A 1 306 ? -16.833 9.412 15.309 1.00 95.06 306 LEU A N 1
ATOM 2514 C CA . LEU A 1 306 ? -18.178 8.965 14.935 1.00 95.06 306 LEU A CA 1
ATOM 2515 C C . LEU A 1 306 ? -18.406 7.507 15.351 1.00 95.06 306 LEU A C 1
ATOM 2517 O O . LEU A 1 306 ? -19.402 7.208 16.006 1.00 95.06 306 LEU A O 1
ATOM 2521 N N . ILE A 1 307 ? -17.491 6.615 14.967 1.00 94.44 307 ILE A N 1
ATOM 2522 C CA . ILE A 1 307 ? -17.600 5.180 15.249 1.00 94.44 307 ILE A CA 1
ATOM 2523 C C . ILE A 1 307 ? -17.537 4.930 16.760 1.00 94.44 307 ILE A C 1
ATOM 2525 O O . ILE A 1 307 ? -18.396 4.234 17.295 1.00 94.44 307 ILE A O 1
ATOM 2529 N N . GLU A 1 308 ? -16.580 5.551 17.453 1.00 92.88 308 GLU A N 1
ATOM 2530 C CA . GLU A 1 308 ? -16.430 5.486 18.909 1.00 92.88 308 GLU A CA 1
ATOM 2531 C C . GLU A 1 308 ? -17.708 5.921 19.622 1.00 92.88 308 GLU A C 1
ATOM 2533 O O . GLU A 1 308 ? -18.180 5.222 20.511 1.00 92.88 308 GLU A O 1
ATOM 2538 N N . SER A 1 309 ? -18.324 7.023 19.191 1.00 93.00 309 SER A N 1
ATOM 2539 C CA . SER A 1 309 ? -19.553 7.528 19.811 1.00 93.00 309 SER A CA 1
ATOM 2540 C C . SER A 1 309 ? -20.740 6.579 19.621 1.00 93.00 309 SER A C 1
ATOM 2542 O O . SER A 1 309 ? -21.550 6.432 20.532 1.00 93.00 309 SER A O 1
ATOM 2544 N N . ILE A 1 310 ? -20.853 5.916 18.462 1.00 93.31 310 ILE A N 1
ATOM 2545 C CA . ILE A 1 310 ? -21.909 4.918 18.208 1.00 93.31 310 ILE A CA 1
ATOM 2546 C C . ILE A 1 310 ? -21.704 3.690 19.098 1.00 93.31 310 ILE A C 1
ATOM 2548 O O . ILE A 1 310 ? -22.651 3.212 19.721 1.00 93.31 310 ILE A O 1
ATOM 2552 N N . VAL A 1 311 ? -20.469 3.188 19.160 1.00 91.56 311 VAL A N 1
ATOM 2553 C CA . VAL A 1 311 ? -20.130 1.981 19.921 1.00 91.56 311 VAL A CA 1
ATOM 2554 C C . VAL A 1 311 ? -20.226 2.230 21.430 1.00 91.56 311 VAL A C 1
ATOM 2556 O O . VAL A 1 311 ? -20.826 1.421 22.134 1.00 91.56 311 VAL A O 1
ATOM 2559 N N . ASN A 1 312 ? -19.729 3.368 21.926 1.00 90.00 312 ASN A N 1
ATOM 2560 C CA . ASN A 1 312 ? -19.825 3.752 23.338 1.00 90.00 312 ASN A CA 1
ATOM 2561 C C . ASN A 1 312 ? -21.274 3.865 23.805 1.00 90.00 312 ASN A C 1
ATOM 2563 O O . ASN A 1 312 ? -21.594 3.458 24.919 1.00 90.00 312 ASN A O 1
ATOM 2567 N N . GLU A 1 313 ? -22.168 4.387 22.967 1.00 89.88 313 GLU A N 1
ATOM 2568 C CA . GLU A 1 313 ? -23.575 4.479 23.344 1.00 89.88 313 GLU A CA 1
ATOM 2569 C C . GLU A 1 313 ? -24.213 3.092 23.524 1.00 89.88 313 GLU A C 1
ATOM 2571 O O . GLU A 1 313 ? -25.064 2.910 24.388 1.00 89.88 313 GLU A O 1
ATOM 2576 N N . TYR A 1 314 ? -23.792 2.099 22.740 1.00 89.69 314 TYR A N 1
ATOM 2577 C CA . TYR A 1 314 ? -24.306 0.736 22.856 1.00 89.69 314 TYR A CA 1
ATOM 2578 C C . TYR A 1 314 ? -23.690 -0.032 24.032 1.00 89.69 314 TYR A C 1
ATOM 2580 O O . TYR A 1 314 ? -24.412 -0.636 24.822 1.00 89.69 314 TYR A O 1
ATOM 2588 N N . VAL A 1 315 ? -22.363 0.005 24.153 1.00 87.25 315 VAL A N 1
ATOM 2589 C CA . VAL A 1 315 ? -21.606 -0.815 25.109 1.00 87.25 315 VAL A CA 1
ATOM 2590 C C . VAL A 1 315 ? -21.544 -0.160 26.483 1.00 87.25 315 VAL A C 1
ATOM 2592 O O . VAL A 1 315 ? -21.836 -0.800 27.482 1.00 87.25 315 VAL A O 1
ATOM 2595 N N . VAL A 1 316 ? -21.194 1.126 26.545 1.00 83.81 316 VAL A N 1
ATOM 2596 C CA . VAL A 1 316 ? -20.939 1.823 27.816 1.00 83.81 316 VAL A CA 1
ATOM 2597 C C . VAL A 1 316 ? -22.228 2.399 28.390 1.00 83.81 316 VAL A C 1
ATOM 2599 O O . VAL A 1 316 ? -22.543 2.168 29.548 1.00 83.81 316 VAL A O 1
ATOM 2602 N N . VAL A 1 317 ? -23.002 3.138 27.590 1.00 83.12 317 VAL A N 1
ATOM 2603 C CA . VAL A 1 317 ? -24.208 3.830 28.090 1.00 83.12 317 VAL A CA 1
ATOM 2604 C C . VAL A 1 317 ? -25.389 2.877 28.275 1.00 83.12 317 VAL A C 1
ATOM 2606 O O . VAL A 1 317 ? -26.267 3.125 29.101 1.00 83.12 317 VAL A O 1
ATOM 2609 N N . LYS A 1 318 ? -25.451 1.807 27.479 1.00 83.50 318 LYS A N 1
ATOM 2610 C CA . LYS A 1 318 ? -26.523 0.806 27.540 1.00 83.50 318 LYS A CA 1
ATOM 2611 C C . LYS A 1 318 ? -26.072 -0.551 28.069 1.00 83.50 318 LYS A C 1
ATOM 2613 O O . LYS A 1 318 ? -26.883 -1.467 28.045 1.00 83.50 318 LYS A O 1
ATOM 2618 N N . GLU A 1 319 ? -24.828 -0.650 28.538 1.00 83.25 319 GLU A N 1
ATOM 2619 C CA . GLU A 1 319 ? -24.286 -1.819 29.245 1.00 83.25 319 GLU A CA 1
ATOM 2620 C C . GLU A 1 319 ? -24.417 -3.145 28.462 1.00 83.25 319 GLU A C 1
ATOM 2622 O O . GLU A 1 319 ? -24.574 -4.216 29.045 1.00 83.25 319 GLU A O 1
ATOM 2627 N N . HIS A 1 320 ? -24.356 -3.096 27.123 1.00 85.50 320 HIS A N 1
ATOM 2628 C CA . HIS A 1 320 ? -24.309 -4.306 26.293 1.00 85.50 320 HIS A CA 1
ATOM 2629 C C . HIS A 1 320 ? -22.887 -4.863 26.202 1.00 85.50 320 HIS A C 1
ATOM 2631 O O . HIS A 1 320 ? -21.908 -4.119 26.266 1.00 85.50 320 HIS A O 1
ATOM 2637 N N . LYS A 1 321 ? -22.761 -6.171 25.947 1.00 83.56 321 LYS A N 1
ATOM 2638 C CA . LYS A 1 321 ? -21.455 -6.794 25.706 1.00 83.56 321 LYS A CA 1
ATOM 2639 C C . LYS A 1 321 ? -20.878 -6.320 24.373 1.00 83.56 321 LYS A C 1
ATOM 2641 O O . LYS A 1 321 ? -21.596 -6.169 23.384 1.00 83.56 321 LYS A O 1
ATOM 2646 N N . LEU A 1 322 ? -19.557 -6.143 24.325 1.00 82.00 322 LEU A N 1
ATOM 2647 C CA . LEU A 1 322 ? -18.847 -5.735 23.107 1.00 82.00 322 LEU A CA 1
ATOM 2648 C C . LEU A 1 322 ? -19.088 -6.713 21.941 1.00 82.00 322 LEU A C 1
ATOM 2650 O O . LEU A 1 322 ? -19.271 -6.284 20.804 1.00 82.00 322 LEU A O 1
ATOM 2654 N N . ASP A 1 323 ? -19.161 -8.013 22.230 1.00 81.19 323 ASP A N 1
ATOM 2655 C CA . ASP A 1 323 ? -19.393 -9.059 21.224 1.00 81.19 323 ASP A CA 1
ATOM 2656 C C . ASP A 1 323 ? -20.780 -8.964 20.562 1.00 81.19 323 ASP A C 1
ATOM 2658 O O . ASP A 1 323 ? -20.967 -9.418 19.428 1.00 81.19 323 ASP A O 1
ATOM 2662 N N . ASP A 1 324 ? -21.742 -8.299 21.214 1.00 85.25 324 ASP A N 1
ATOM 2663 C CA . ASP A 1 324 ? -23.102 -8.142 20.696 1.00 85.25 324 ASP A CA 1
ATOM 2664 C C . ASP A 1 324 ? -23.200 -7.100 19.571 1.00 85.25 324 ASP A C 1
ATOM 2666 O O . ASP A 1 324 ? -24.250 -6.983 18.934 1.00 85.25 324 ASP A O 1
ATOM 2670 N N . ILE A 1 325 ? -22.125 -6.359 19.275 1.00 87.94 325 ILE A N 1
ATOM 2671 C CA . ILE A 1 325 ? -22.081 -5.359 18.191 1.00 87.94 325 ILE A CA 1
ATOM 2672 C C . ILE A 1 325 ? -22.356 -5.987 16.817 1.00 87.94 325 ILE A C 1
ATOM 2674 O O . ILE A 1 325 ? -22.905 -5.343 15.924 1.00 87.94 325 ILE A O 1
ATOM 2678 N N . HIS A 1 326 ? -22.041 -7.269 16.646 1.00 85.69 326 HIS A N 1
ATOM 2679 C CA . HIS A 1 326 ? -22.271 -7.984 15.391 1.00 85.69 326 HIS A CA 1
ATOM 2680 C C . HIS A 1 326 ? -23.692 -8.553 15.260 1.00 85.69 326 HIS A C 1
ATOM 2682 O O . HIS A 1 326 ? -24.028 -9.170 14.248 1.00 85.69 326 HIS A O 1
ATOM 2688 N N . THR A 1 327 ? -24.543 -8.370 16.271 1.00 87.31 327 THR A N 1
ATOM 2689 C CA . THR A 1 327 ? -25.892 -8.946 16.303 1.00 87.31 327 THR A CA 1
ATOM 2690 C C . THR A 1 327 ? -26.934 -8.016 15.682 1.00 87.31 327 THR A C 1
ATOM 2692 O O . THR A 1 327 ? -26.714 -6.822 15.467 1.00 87.31 327 THR A O 1
ATOM 2695 N N . ASN A 1 328 ? -28.127 -8.553 15.423 1.00 84.44 328 ASN A N 1
ATOM 2696 C CA . ASN A 1 328 ? -29.275 -7.743 15.009 1.00 84.44 328 ASN A CA 1
ATOM 2697 C C . ASN A 1 328 ? -29.734 -6.768 16.108 1.00 84.44 328 ASN A C 1
ATOM 2699 O O . ASN A 1 328 ? -30.329 -5.739 15.788 1.00 84.44 328 ASN A O 1
ATOM 2703 N N . ASN A 1 329 ? -29.433 -7.050 17.381 1.00 86.19 329 ASN A N 1
ATOM 2704 C CA . ASN A 1 329 ? -29.789 -6.171 18.496 1.00 86.19 329 ASN A CA 1
ATOM 2705 C C . ASN A 1 329 ? -29.047 -4.835 18.400 1.00 86.19 329 ASN A C 1
ATOM 2707 O O . ASN A 1 329 ? -29.676 -3.783 18.534 1.00 86.19 329 ASN A O 1
ATOM 2711 N N . PHE A 1 330 ? -27.756 -4.868 18.051 1.00 91.81 330 PHE A N 1
ATOM 2712 C CA . PHE A 1 330 ? -26.979 -3.661 17.775 1.00 91.81 330 PHE A CA 1
ATOM 2713 C C . PHE A 1 330 ? -27.570 -2.854 16.618 1.00 91.81 330 PHE A C 1
ATOM 2715 O O . PHE A 1 330 ? -27.770 -1.647 16.745 1.00 91.81 330 PHE A O 1
ATOM 2722 N N . LEU A 1 331 ? -27.918 -3.511 15.506 1.00 88.75 331 LEU A N 1
ATOM 2723 C CA . LEU A 1 331 ? -28.506 -2.831 14.350 1.00 88.75 331 LEU A CA 1
ATOM 2724 C C . LEU A 1 331 ? -29.827 -2.139 14.712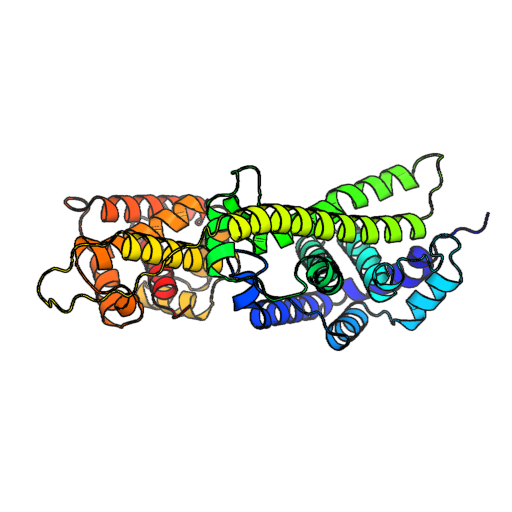 1.00 88.75 331 LEU A C 1
ATOM 2726 O O . LEU A 1 331 ? -30.016 -0.962 14.407 1.00 88.75 331 LEU A O 1
ATOM 2730 N N . ILE A 1 332 ? -30.731 -2.842 15.402 1.00 86.44 332 ILE A N 1
ATOM 2731 C CA . ILE A 1 332 ? -32.016 -2.283 15.849 1.00 86.44 332 ILE A CA 1
ATOM 2732 C C . ILE A 1 332 ? -31.786 -1.097 16.792 1.00 86.44 332 ILE A C 1
ATOM 2734 O O . ILE A 1 332 ? -32.468 -0.074 16.675 1.00 86.44 332 ILE A O 1
ATOM 2738 N N . PHE A 1 333 ? -30.829 -1.217 17.711 1.00 91.56 333 PHE A N 1
ATOM 2739 C CA . PHE A 1 333 ? -30.460 -0.145 18.626 1.00 91.56 333 PHE A CA 1
ATOM 2740 C C . PHE A 1 333 ? -29.933 1.087 17.883 1.00 91.56 333 PHE A C 1
ATOM 2742 O O . PHE A 1 333 ? -30.463 2.187 18.052 1.00 91.56 333 PHE A O 1
ATOM 2749 N N . ALA A 1 334 ? -28.931 0.910 17.024 1.00 90.44 334 ALA A N 1
ATOM 2750 C CA . ALA A 1 334 ? -28.288 1.998 16.303 1.00 90.44 334 ALA A CA 1
ATOM 2751 C C . ALA A 1 334 ? -29.276 2.713 15.365 1.00 90.44 334 ALA A C 1
ATOM 2753 O O . ALA A 1 334 ? -29.331 3.941 15.319 1.00 90.44 334 ALA A O 1
ATOM 2754 N N . LEU A 1 335 ? -30.166 1.978 14.692 1.00 88.50 335 LEU A N 1
ATOM 2755 C CA . LEU A 1 335 ? -31.221 2.591 13.878 1.00 88.50 335 LEU A CA 1
ATOM 2756 C C . LEU A 1 335 ? -32.173 3.473 14.703 1.00 88.50 335 LEU A C 1
ATOM 2758 O O . LEU A 1 335 ? -32.587 4.533 14.225 1.00 88.50 335 LEU A O 1
ATOM 2762 N N . LYS A 1 336 ? -32.497 3.077 15.942 1.00 88.44 336 LYS A N 1
ATOM 2763 C CA . LYS A 1 336 ? -33.290 3.903 16.869 1.00 88.44 336 LYS A CA 1
ATOM 2764 C C . LYS A 1 336 ? -32.502 5.118 17.361 1.00 88.44 336 LYS A C 1
ATOM 2766 O O . LYS A 1 336 ? -33.085 6.194 17.496 1.00 88.44 336 LYS A O 1
ATOM 2771 N N . LEU A 1 337 ? -31.192 4.973 17.570 1.00 87.62 337 LEU A N 1
ATOM 2772 C CA . LEU A 1 337 ? -30.316 6.025 18.088 1.00 87.62 337 LEU A CA 1
ATOM 2773 C C . LEU A 1 337 ? -30.324 7.288 17.215 1.00 87.62 337 LEU A C 1
ATOM 2775 O O . LEU A 1 337 ? -30.369 8.400 17.740 1.00 87.62 337 LEU A O 1
ATOM 2779 N N . PHE A 1 338 ? -30.371 7.137 15.888 1.00 84.12 338 PHE A N 1
ATOM 2780 C CA . PHE A 1 338 ? -30.451 8.270 14.956 1.00 84.12 338 PHE A CA 1
ATOM 2781 C C . PHE A 1 338 ? -31.669 9.181 15.205 1.00 84.12 338 PHE A C 1
ATOM 2783 O O . PHE A 1 338 ? -31.597 10.398 15.010 1.00 84.12 338 PHE A O 1
ATOM 2790 N N . GLY A 1 339 ? -32.791 8.600 15.645 1.00 78.19 339 GLY A N 1
ATOM 2791 C CA . GLY A 1 339 ? -34.044 9.311 15.910 1.00 78.19 339 GLY A CA 1
ATOM 2792 C C . GLY A 1 339 ? -34.088 10.055 17.249 1.00 78.19 339 GLY A C 1
ATOM 2793 O O . GLY A 1 339 ? -35.004 10.846 17.469 1.00 78.19 339 GLY A O 1
ATOM 2794 N N . VAL A 1 340 ? -33.117 9.837 18.140 1.00 79.12 340 VAL A N 1
ATOM 2795 C CA . VAL A 1 340 ? -33.109 10.422 19.488 1.00 79.12 340 VAL A CA 1
ATOM 2796 C C . VAL A 1 340 ? -32.727 11.910 19.437 1.00 79.12 340 VAL A C 1
ATOM 2798 O O . VAL A 1 340 ? -31.797 12.328 18.737 1.00 79.12 340 VAL A O 1
ATOM 2801 N N . ASN A 1 341 ? -33.458 12.750 20.177 1.00 67.31 341 ASN A N 1
ATOM 2802 C CA . ASN A 1 341 ? -33.198 14.191 20.258 1.00 67.31 341 ASN A CA 1
ATOM 2803 C C . ASN A 1 341 ? -31.921 14.509 21.056 1.00 67.31 341 ASN A C 1
ATOM 2805 O O . ASN A 1 341 ? -31.563 13.814 21.998 1.00 67.31 341 ASN A O 1
ATOM 2809 N N . THR A 1 342 ? -31.252 15.611 20.703 1.00 61.59 342 THR A N 1
ATOM 2810 C CA . THR A 1 342 ? -29.944 16.055 21.241 1.00 61.59 342 THR A CA 1
ATOM 2811 C C . THR A 1 342 ? -29.938 16.468 22.718 1.00 61.59 342 THR A C 1
ATOM 2813 O O . THR A 1 342 ? -28.908 16.912 23.212 1.00 61.59 342 THR A O 1
ATOM 2816 N N . LYS A 1 343 ? -31.061 16.358 23.436 1.00 53.88 343 LYS A N 1
ATOM 2817 C CA . LYS A 1 343 ? -31.217 16.912 24.788 1.00 53.88 343 LYS A CA 1
ATOM 2818 C C . LYS A 1 343 ? -30.711 16.017 25.937 1.00 53.88 343 LYS A C 1
ATOM 2820 O O . LYS A 1 343 ? -30.951 16.396 27.074 1.00 53.88 343 LYS A O 1
ATOM 2825 N N . ALA A 1 344 ? -30.026 14.887 25.705 1.00 55.97 344 ALA A N 1
ATOM 2826 C CA . ALA A 1 344 ? -29.582 14.043 26.832 1.00 55.97 344 ALA A CA 1
ATOM 2827 C C . ALA A 1 344 ? -28.164 13.415 26.755 1.00 55.97 344 ALA A C 1
ATOM 2829 O O . ALA A 1 344 ? -27.466 13.545 27.754 1.00 55.97 344 ALA A O 1
ATOM 2830 N N . PRO A 1 345 ? -27.660 12.794 25.663 1.00 69.69 345 PRO A N 1
ATOM 2831 C CA . PRO A 1 345 ? -26.322 12.162 25.709 1.00 69.69 345 PRO A CA 1
ATOM 2832 C C . PRO A 1 345 ? -25.244 12.914 24.912 1.00 69.69 345 PRO A C 1
ATOM 2834 O O . PRO A 1 345 ? -25.456 13.284 23.752 1.00 69.69 345 PRO A O 1
ATOM 2837 N N . ALA A 1 346 ? -24.056 13.078 25.509 1.00 75.94 346 ALA A N 1
ATOM 2838 C CA . ALA A 1 346 ? -22.893 13.713 24.877 1.00 75.94 346 ALA A CA 1
ATOM 2839 C C . ALA A 1 346 ? -22.496 13.029 23.552 1.00 75.94 346 ALA A C 1
ATOM 2841 O O . ALA A 1 346 ? -22.236 13.714 22.563 1.00 75.94 346 ALA A O 1
ATOM 2842 N N . ASN A 1 347 ? -22.561 11.694 23.490 1.00 82.50 347 ASN A N 1
ATOM 2843 C CA . ASN A 1 347 ? -22.231 10.920 22.288 1.00 82.50 347 ASN A CA 1
ATOM 2844 C C . ASN A 1 347 ? -23.193 11.196 21.122 1.00 82.50 347 ASN A C 1
ATOM 2846 O O . ASN A 1 347 ? -22.758 11.323 19.981 1.00 82.50 347 ASN A O 1
ATOM 2850 N N . ILE A 1 348 ? -24.500 11.358 21.375 1.00 84.00 348 ILE A N 1
ATOM 2851 C CA . ILE A 1 348 ? -25.488 11.644 20.313 1.00 84.00 348 ILE A CA 1
ATOM 2852 C C . ILE A 1 348 ? -25.220 13.002 19.663 1.00 84.00 348 ILE A C 1
ATOM 2854 O O . ILE A 1 348 ? -25.395 13.165 18.451 1.00 84.00 348 ILE A O 1
ATOM 2858 N N . LYS A 1 349 ? -24.788 13.982 20.462 1.00 85.88 349 LYS A N 1
ATOM 2859 C CA . LYS A 1 349 ? -24.379 15.291 19.952 1.00 85.88 349 LYS A CA 1
ATOM 2860 C C . LYS A 1 349 ? -23.158 15.155 19.036 1.00 85.88 349 LYS A C 1
ATOM 2862 O O . LYS A 1 349 ? -23.219 15.635 17.905 1.00 85.88 349 LYS A O 1
ATOM 2867 N N . VAL A 1 350 ? -22.131 14.418 19.468 1.00 87.81 350 VAL A N 1
ATOM 2868 C CA . VAL A 1 350 ? -20.925 14.147 18.663 1.00 87.81 350 VAL A CA 1
ATOM 2869 C C . VAL A 1 350 ? -21.273 13.432 17.355 1.00 87.81 350 VAL A C 1
ATOM 2871 O O . VAL A 1 350 ? -20.841 13.868 16.291 1.00 87.81 350 VAL A O 1
ATOM 2874 N N . ILE A 1 351 ? -22.128 12.403 17.394 1.00 90.19 351 ILE A N 1
ATOM 2875 C CA . ILE A 1 351 ? -22.594 11.693 16.189 1.00 90.19 351 ILE A CA 1
ATOM 2876 C C . ILE A 1 351 ? -23.193 12.683 15.181 1.00 90.19 351 ILE A C 1
ATOM 2878 O O . ILE A 1 351 ? -22.824 12.679 14.006 1.00 90.19 351 ILE A O 1
ATOM 2882 N N . LYS A 1 352 ? -24.094 13.566 15.625 1.00 88.00 352 LYS A N 1
ATOM 2883 C CA . LYS A 1 352 ? -24.753 14.546 14.747 1.00 88.00 352 LYS A CA 1
ATOM 2884 C C . LYS A 1 352 ? -23.785 15.594 14.190 1.00 88.00 352 LYS A C 1
ATOM 2886 O O . LYS A 1 352 ? -23.904 15.958 13.018 1.00 88.00 352 LYS A O 1
ATOM 2891 N N . GLU A 1 353 ? -22.822 16.051 14.985 1.00 89.19 353 GLU A N 1
ATOM 2892 C CA . GLU A 1 353 ? -21.779 16.994 14.555 1.00 89.19 353 GLU A CA 1
ATOM 2893 C C . GLU A 1 353 ? -20.840 16.372 13.508 1.00 89.19 353 GLU A C 1
ATOM 2895 O O . GLU A 1 353 ? -20.580 16.977 12.460 1.00 89.19 353 GLU A O 1
ATOM 2900 N N . CYS A 1 354 ? -20.402 15.130 13.732 1.00 90.06 354 CYS A N 1
ATOM 2901 C CA . CYS A 1 354 ? -19.607 14.368 12.773 1.00 90.06 354 CYS A CA 1
ATOM 2902 C C . CYS A 1 354 ? -20.364 14.175 11.454 1.00 90.06 354 CYS A C 1
ATOM 2904 O O . CYS A 1 354 ? -19.855 14.540 10.396 1.00 90.06 354 CYS A O 1
ATOM 2906 N N . LEU A 1 355 ? -21.607 13.684 11.496 1.00 90.69 355 LEU A N 1
ATOM 2907 C CA . LEU A 1 355 ? -22.411 13.461 10.288 1.00 90.69 355 LEU A CA 1
ATOM 2908 C C . LEU A 1 355 ? -22.663 14.756 9.501 1.00 90.69 355 LEU A C 1
ATOM 2910 O O . LEU A 1 355 ? -22.618 14.747 8.270 1.00 90.69 355 LEU A O 1
ATOM 2914 N N . SER A 1 356 ? -22.867 15.877 10.197 1.00 86.56 356 SER A N 1
ATOM 2915 C CA . SER A 1 356 ? -23.004 17.194 9.563 1.00 86.56 356 SER A CA 1
ATOM 2916 C C . SER A 1 356 ? -21.712 17.594 8.847 1.00 86.56 356 SER A C 1
ATOM 2918 O O . SER A 1 356 ? -21.738 17.990 7.682 1.00 86.56 356 SER A O 1
ATOM 2920 N N . THR A 1 357 ? -20.564 17.405 9.501 1.00 86.06 357 THR A N 1
ATOM 2921 C CA . THR A 1 357 ? -19.240 17.654 8.911 1.00 86.06 357 THR A CA 1
ATOM 2922 C C . THR A 1 357 ? -18.991 16.765 7.689 1.00 86.06 357 THR A C 1
ATOM 2924 O O . THR A 1 357 ? -18.435 17.219 6.687 1.00 86.06 357 THR A O 1
ATOM 2927 N N . PHE A 1 358 ? -19.419 15.503 7.742 1.00 89.44 358 PHE A N 1
ATOM 2928 C CA . PHE A 1 358 ? -19.204 14.533 6.667 1.00 89.44 358 PHE A CA 1
ATOM 2929 C C . PHE A 1 358 ? -20.042 14.883 5.450 1.00 89.44 358 PHE A C 1
ATOM 2931 O O . PHE A 1 358 ? -19.539 14.819 4.334 1.00 89.44 358 PHE A O 1
ATOM 2938 N N . LEU A 1 359 ? -21.287 15.315 5.653 1.00 86.12 359 LEU A N 1
ATOM 2939 C CA . LEU A 1 359 ? -22.120 15.814 4.567 1.00 86.12 359 LEU A CA 1
ATOM 2940 C C . LEU A 1 359 ? -21.575 17.106 3.968 1.00 86.12 359 LEU A C 1
ATOM 2942 O O . LEU A 1 359 ? -21.548 17.218 2.752 1.00 86.12 359 LEU A O 1
ATOM 2946 N N . LEU A 1 360 ? -21.084 18.049 4.774 1.00 81.50 360 LEU A N 1
ATOM 2947 C CA . LEU A 1 360 ? -20.494 19.287 4.250 1.00 81.50 360 LEU A CA 1
ATOM 2948 C C . LEU A 1 360 ? -19.234 19.030 3.413 1.00 81.50 360 LEU A C 1
ATOM 2950 O O . LEU A 1 360 ? -19.002 19.703 2.413 1.00 81.50 360 LEU A O 1
ATOM 2954 N N . LYS A 1 361 ? -18.412 18.052 3.810 1.00 80.19 361 LYS A N 1
ATOM 2955 C CA . LYS A 1 361 ? -17.195 17.673 3.073 1.00 80.19 361 LYS A CA 1
ATOM 2956 C C . LYS A 1 361 ? -17.480 16.713 1.908 1.00 80.19 361 LYS A C 1
ATOM 2958 O O . LYS A 1 361 ? -16.721 16.687 0.935 1.00 80.19 361 LYS A O 1
ATOM 2963 N N . GLY A 1 362 ? -18.540 15.914 2.018 1.00 69.69 362 GLY A N 1
ATOM 2964 C CA . GLY A 1 362 ? -18.894 14.822 1.113 1.00 69.69 362 GLY A CA 1
ATOM 2965 C C . GLY A 1 362 ? -19.947 15.163 0.055 1.00 69.69 362 GLY A C 1
ATOM 2966 O O . GLY A 1 362 ? -19.908 14.595 -1.032 1.00 69.69 362 GLY A O 1
ATOM 2967 N N . ALA A 1 363 ? -20.862 16.092 0.319 1.00 64.94 363 ALA A N 1
ATOM 2968 C CA . ALA A 1 363 ? -21.847 16.587 -0.641 1.00 64.94 363 ALA A CA 1
ATOM 2969 C C . ALA A 1 363 ? -21.386 17.927 -1.236 1.00 64.94 363 ALA A C 1
ATOM 2971 O O . ALA A 1 363 ? -20.709 18.712 -0.574 1.00 64.94 363 ALA A O 1
ATOM 2972 N N . ASP A 1 364 ? -21.737 18.205 -2.493 1.00 62.38 364 ASP A N 1
ATOM 2973 C CA . ASP A 1 364 ? -21.505 19.537 -3.055 1.00 62.38 364 ASP A CA 1
ATOM 2974 C C . ASP A 1 364 ? -22.540 20.510 -2.460 1.00 62.38 364 ASP A C 1
ATOM 2976 O O . ASP A 1 364 ? -23.713 20.168 -2.322 1.00 62.38 364 ASP A O 1
ATOM 2980 N N . ILE A 1 365 ? -22.116 21.730 -2.101 1.00 52.91 365 ILE A N 1
ATOM 2981 C CA . ILE A 1 365 ? -22.891 22.731 -1.325 1.00 52.91 365 ILE A CA 1
ATOM 2982 C C . ILE A 1 365 ? -24.309 22.977 -1.891 1.00 52.91 365 ILE A C 1
ATOM 2984 O O . ILE A 1 365 ? -25.236 23.299 -1.150 1.00 52.91 365 ILE A O 1
ATOM 2988 N N . LYS A 1 366 ? -24.508 22.774 -3.200 1.00 52.28 366 LYS A N 1
ATOM 2989 C CA . LYS A 1 366 ? -25.806 22.924 -3.879 1.00 52.28 366 LYS A CA 1
ATOM 2990 C C . LYS A 1 366 ? -26.849 21.863 -3.482 1.00 52.28 366 LYS A C 1
ATOM 2992 O O . LYS A 1 366 ? -28.038 22.165 -3.539 1.00 52.28 366 LYS A O 1
ATOM 2997 N N . ASP A 1 367 ? -26.437 20.671 -3.046 1.00 51.22 367 ASP A N 1
ATOM 2998 C CA . ASP A 1 367 ? -27.344 19.580 -2.645 1.00 51.22 367 ASP A CA 1
ATOM 2999 C C . ASP A 1 367 ? -27.850 19.712 -1.197 1.00 51.22 367 ASP A C 1
ATOM 3001 O O . ASP A 1 367 ? -28.934 19.225 -0.871 1.00 51.22 367 ASP A O 1
ATOM 3005 N N . VAL A 1 368 ? -27.099 20.407 -0.335 1.00 53.78 368 VAL A N 1
ATOM 3006 C CA . VAL A 1 368 ? -27.365 20.521 1.114 1.00 53.78 368 VAL A CA 1
ATOM 3007 C C . VAL A 1 368 ? -28.508 21.503 1.432 1.00 53.78 368 VAL A C 1
ATOM 3009 O O . VAL A 1 368 ? -29.152 21.391 2.474 1.00 53.78 368 VAL A O 1
ATOM 3012 N N . ASN A 1 369 ? -28.836 22.416 0.510 1.00 51.81 369 ASN A N 1
ATOM 3013 C CA . ASN A 1 369 ? -29.844 23.470 0.709 1.00 51.81 369 ASN A CA 1
ATOM 3014 C C . ASN A 1 369 ? -31.310 23.019 0.517 1.00 51.81 369 ASN A C 1
ATOM 3016 O O . ASN A 1 369 ? -32.227 23.831 0.635 1.00 51.81 369 ASN A O 1
ATOM 3020 N N . ARG A 1 370 ? -31.578 21.733 0.237 1.00 53.12 370 ARG A N 1
ATOM 3021 C CA . ARG A 1 370 ? -32.942 21.168 0.231 1.00 53.12 370 ARG A CA 1
ATOM 3022 C C . ARG A 1 370 ? -33.185 20.401 1.532 1.00 53.12 370 ARG A C 1
ATOM 3024 O O . ARG A 1 370 ? -32.966 19.195 1.588 1.00 53.12 370 ARG A O 1
ATOM 3031 N N . ASN A 1 371 ? -33.697 21.093 2.552 1.00 52.84 371 ASN A N 1
ATOM 3032 C CA . ASN A 1 371 ? -33.862 20.627 3.943 1.00 52.84 371 ASN A CA 1
ATOM 3033 C C . ASN A 1 371 ? -34.392 19.187 4.142 1.00 52.84 371 ASN A C 1
ATOM 3035 O O . ASN A 1 371 ? -34.008 18.535 5.109 1.00 52.84 371 ASN A O 1
ATOM 3039 N N . LYS A 1 372 ? -35.243 18.659 3.246 1.00 54.38 372 LYS A N 1
ATOM 3040 C CA . LYS A 1 372 ? -35.736 17.270 3.331 1.00 54.38 372 LYS A CA 1
ATOM 3041 C C . LYS A 1 372 ? -34.702 16.236 2.849 1.00 54.38 372 LYS A C 1
ATOM 3043 O O . LYS A 1 372 ? -34.474 15.254 3.541 1.00 54.38 372 LYS A O 1
ATOM 3048 N N . LYS A 1 373 ? -33.993 16.507 1.741 1.00 64.62 373 LYS A N 1
ATOM 3049 C CA . LYS A 1 373 ? -32.958 15.608 1.188 1.00 64.62 373 LYS A CA 1
ATOM 3050 C C . LYS A 1 373 ? -31.736 15.490 2.098 1.00 64.62 373 LYS A C 1
ATOM 3052 O O . LYS A 1 373 ? -31.125 14.431 2.165 1.00 64.62 373 LYS A O 1
ATOM 3057 N N . THR A 1 374 ? -31.395 16.552 2.825 1.00 74.06 374 THR A N 1
ATOM 3058 C CA . THR A 1 374 ? -30.230 16.560 3.719 1.00 74.06 374 THR A CA 1
ATOM 3059 C C . THR A 1 374 ? -30.388 15.564 4.861 1.00 74.06 374 THR A C 1
ATOM 3061 O O . THR A 1 374 ? -29.446 14.834 5.140 1.00 74.06 374 THR A O 1
ATOM 3064 N N . LYS A 1 375 ? -31.582 15.464 5.464 1.00 81.75 375 LYS A N 1
ATOM 3065 C CA . LYS A 1 375 ? -31.860 14.526 6.565 1.00 81.75 375 LYS A CA 1
ATOM 3066 C C . LYS A 1 375 ? -31.765 13.066 6.118 1.00 81.75 375 LYS A C 1
ATOM 3068 O O . LYS A 1 375 ? -31.163 12.258 6.824 1.00 81.75 375 LYS A O 1
ATOM 3073 N N . ASP A 1 376 ? -32.321 12.749 4.953 1.00 85.69 376 ASP A N 1
ATOM 3074 C CA . ASP A 1 376 ? -32.302 11.395 4.393 1.00 85.69 376 ASP A CA 1
ATOM 3075 C C . ASP A 1 376 ? -30.880 10.992 3.972 1.00 85.69 376 ASP A C 1
ATOM 3077 O O . ASP A 1 376 ? -30.440 9.877 4.242 1.00 85.69 376 ASP A O 1
ATOM 3081 N N . LEU A 1 377 ? -30.091 11.937 3.446 1.00 87.31 377 LEU A N 1
ATOM 3082 C CA . LEU A 1 377 ? -28.663 11.732 3.190 1.00 87.31 377 LEU A CA 1
ATOM 3083 C C . LEU A 1 377 ? -27.851 11.571 4.484 1.00 87.31 377 LEU A C 1
ATOM 3085 O O . LEU A 1 377 ? -26.986 10.699 4.544 1.00 87.31 377 LEU A O 1
ATOM 3089 N N . THR A 1 378 ? -28.129 12.352 5.537 1.00 89.38 378 THR A N 1
ATOM 3090 C CA . THR A 1 378 ? -27.489 12.169 6.857 1.00 89.38 378 THR A CA 1
ATOM 3091 C C . THR A 1 378 ? -27.778 10.773 7.391 1.00 89.38 378 THR A C 1
ATOM 3093 O O . THR A 1 378 ? -26.873 10.093 7.875 1.00 89.38 378 THR A O 1
ATOM 3096 N N . ARG A 1 379 ? -29.036 10.338 7.272 1.00 90.88 379 ARG A N 1
ATOM 3097 C CA . ARG A 1 379 ? -29.478 9.009 7.684 1.00 90.88 379 ARG A CA 1
ATOM 3098 C C . ARG A 1 379 ? -28.768 7.920 6.887 1.00 90.88 379 ARG A C 1
ATOM 3100 O O . ARG A 1 379 ? -28.265 6.982 7.490 1.00 90.88 379 ARG A O 1
ATOM 3107 N N . ALA A 1 380 ? -28.653 8.073 5.571 1.00 92.62 380 ALA A N 1
ATOM 3108 C CA . ALA A 1 380 ? -27.972 7.113 4.710 1.00 92.62 380 ALA A CA 1
ATOM 3109 C C . ALA A 1 380 ? -26.488 6.959 5.068 1.00 92.62 380 ALA A C 1
ATOM 3111 O O . ALA A 1 380 ? -25.994 5.840 5.198 1.00 92.62 380 ALA A O 1
ATOM 3112 N N . VAL A 1 381 ? -25.786 8.076 5.291 1.00 93.50 381 VAL A N 1
ATOM 3113 C CA . VAL A 1 381 ? -24.385 8.058 5.738 1.00 93.50 381 VAL A CA 1
ATOM 3114 C C . VAL A 1 381 ? -24.270 7.392 7.109 1.00 93.50 381 VAL A C 1
ATOM 3116 O O . VAL A 1 381 ? -23.410 6.538 7.296 1.00 93.50 381 VAL A O 1
ATOM 3119 N N . TYR A 1 382 ? -25.154 7.722 8.052 1.00 95.31 382 TYR A N 1
ATOM 3120 C CA . TYR A 1 382 ? -25.172 7.089 9.370 1.00 95.31 382 TYR A CA 1
ATOM 3121 C C . TYR A 1 382 ? -25.367 5.571 9.285 1.00 95.31 382 TYR A C 1
ATOM 3123 O O . TYR A 1 382 ? -24.585 4.818 9.860 1.00 95.31 382 TYR A O 1
ATOM 3131 N N . ILE A 1 383 ? -26.368 5.117 8.527 1.00 94.19 383 ILE A N 1
ATOM 3132 C CA . ILE A 1 383 ? -26.678 3.692 8.366 1.00 94.19 383 ILE A CA 1
ATOM 3133 C C . ILE A 1 383 ? -25.518 2.950 7.708 1.00 94.19 383 ILE A C 1
ATOM 3135 O O . ILE A 1 383 ? -25.202 1.844 8.133 1.00 94.19 383 ILE A O 1
ATOM 3139 N N . TYR A 1 384 ? -24.833 3.561 6.739 1.00 95.12 384 TYR A N 1
ATOM 3140 C CA . TYR A 1 384 ? -23.620 2.979 6.166 1.00 95.12 384 TYR A CA 1
ATOM 3141 C C . TYR A 1 384 ? -22.561 2.692 7.246 1.00 95.12 384 TYR A C 1
ATOM 3143 O O . TYR A 1 384 ? -22.042 1.579 7.311 1.00 95.12 384 TYR A O 1
ATOM 3151 N N . PHE A 1 385 ? -22.280 3.656 8.133 1.00 94.88 385 PHE A N 1
ATOM 3152 C CA . PHE A 1 385 ? -21.334 3.447 9.236 1.00 94.88 385 PHE A CA 1
ATOM 3153 C C . PHE A 1 385 ? -21.826 2.391 10.232 1.00 94.88 385 PHE A C 1
ATOM 3155 O O . PHE A 1 385 ? -21.027 1.569 10.667 1.00 94.88 385 PHE A O 1
ATOM 3162 N N . VAL A 1 386 ? -23.122 2.354 10.554 1.00 94.81 386 VAL A N 1
ATOM 3163 C CA . VAL A 1 386 ? -23.705 1.317 11.425 1.00 94.81 386 VAL A CA 1
ATOM 3164 C C . VAL A 1 386 ? -23.525 -0.081 10.834 1.00 94.81 386 VAL A C 1
ATOM 3166 O O . VAL A 1 386 ? -23.075 -0.982 11.535 1.00 94.81 386 VAL A O 1
ATOM 3169 N N . LEU A 1 387 ? -23.828 -0.264 9.548 1.00 93.19 387 LEU A N 1
ATOM 3170 C CA . LEU A 1 387 ? -23.669 -1.556 8.879 1.00 93.19 387 LEU A CA 1
ATOM 3171 C C . LEU A 1 387 ? -22.196 -1.973 8.794 1.00 93.19 387 LEU A C 1
ATOM 3173 O O . LEU A 1 387 ? -21.876 -3.146 8.963 1.00 93.19 387 LEU A O 1
ATOM 3177 N N . MET A 1 388 ? -21.294 -1.014 8.581 1.00 92.25 388 MET A N 1
ATOM 3178 C CA . MET A 1 388 ? -19.854 -1.264 8.595 1.00 92.25 388 MET A CA 1
ATOM 3179 C C . MET A 1 388 ? -19.352 -1.676 9.987 1.00 92.25 388 MET A C 1
ATOM 3181 O O . MET A 1 388 ? -18.482 -2.534 10.081 1.00 92.25 388 MET A O 1
ATOM 3185 N N . ILE A 1 389 ? -19.898 -1.096 11.062 1.00 92.62 389 ILE A N 1
ATOM 3186 C CA . ILE A 1 389 ? -19.589 -1.502 12.442 1.00 92.62 389 ILE A CA 1
ATOM 3187 C C . ILE A 1 389 ? -20.119 -2.913 12.725 1.00 92.62 389 ILE A C 1
ATOM 3189 O O . ILE A 1 389 ? -19.443 -3.710 13.369 1.00 92.62 389 ILE A O 1
ATOM 3193 N N . GLN A 1 390 ? -21.321 -3.223 12.235 1.00 90.69 390 GLN A N 1
ATOM 3194 C CA . GLN A 1 390 ? -21.958 -4.522 12.437 1.00 90.69 390 GLN A CA 1
ATOM 3195 C C . GLN A 1 390 ? -21.226 -5.651 11.696 1.00 90.69 390 GLN A C 1
ATOM 3197 O O . GLN A 1 390 ? -21.201 -6.782 12.188 1.00 90.69 390 GLN A O 1
ATOM 3202 N N . GLN A 1 391 ? -20.629 -5.377 10.529 1.00 84.50 391 GLN A N 1
ATOM 3203 C CA . GLN A 1 391 ? -19.865 -6.383 9.792 1.00 84.50 391 GLN A CA 1
ATOM 3204 C C . GLN A 1 391 ? -18.773 -6.983 10.687 1.00 84.50 391 GLN A C 1
ATOM 3206 O O . GLN A 1 391 ? -17.975 -6.276 11.300 1.00 84.50 391 GLN A O 1
ATOM 3211 N N . LYS A 1 392 ? -18.746 -8.317 10.764 1.00 59.75 392 LYS A N 1
ATOM 3212 C CA . LYS A 1 392 ? -17.669 -9.042 11.439 1.00 59.75 392 LYS A CA 1
ATOM 3213 C C . LYS A 1 392 ? -16.360 -8.708 10.713 1.00 59.75 392 LYS A C 1
ATOM 3215 O O . LYS A 1 392 ? -16.301 -8.853 9.490 1.00 59.75 392 LYS A O 1
ATOM 3220 N N . ALA A 1 393 ? -15.388 -8.176 11.456 1.00 46.47 393 ALA A N 1
ATOM 3221 C CA . ALA A 1 393 ? -14.109 -7.711 10.917 1.00 46.47 393 ALA A CA 1
ATOM 3222 C C . ALA A 1 393 ? -13.331 -8.828 10.219 1.00 46.47 393 ALA A C 1
ATOM 3224 O O . ALA A 1 393 ? -13.305 -9.947 10.784 1.00 46.47 393 ALA A O 1
#

Foldseek 3Di:
DPQLQLCVVQQLVLLLVLCPDPVLVVLLVVLLQVLCVVCVVCLLALANLDQRDDDPVNLVSVCVSSRHDQVSQVVSLVPRPLNPCDPPDQQSGSSLLSLLSNLLSCVVVVVVVSSLSSLLSSLSNLQRVLLCVLPVDRQDRQLLVLLLCPDDPVQCCNVPNHNVLSSVLSVVLCVVQNVVLVVCCPDPVPDHVSNSSVVSSVSSNVSSNVNSVVSSVSSVVSVVVVNGPDPPPPDPPDPPDPDPPPVVVVVLLSLLSSLLSCLLSDQQDLVLLVVLCVVLVHDSVLLSQLSVLLSVFPDSVLSSLLLSLLQCCVCPVVVDDSVCLLDVVSLVVQLVLLVDDPPDDPSSVSNVVSLVVSCPRRPDPVQCPPPVSVSSSSSSNSSSSSVSSNDDD

pLDDT: mean 83.72, std 15.17, range [32.94, 98.25]

Radius of gyration: 24.69 Å; chains: 1; bounding box: 66×39×66 Å

Secondary structure (DSSP, 8-state):
-----HHHHHTHHHHHHHHTSHHHHHHHHHHHHHHHHHTHHHHSSSSSSS-----HHHHHHHHHHHT--HHHHHHHHHH-TTS---TTTTTS-HHHHHHHHHHHHHHHTT-HHHHHHHHHHHHHHHHHHHHHHH-SSPPPHHHHHHHHHHS-TTSHHHHH-HHHHHHHHHHHHHHHHHHHHHHHHHSTT---HHHHHHHHHHHHHHHHHHHHHHHHHHHHHHHHTT------------TT-----HHHHHHHHHHHHHHHHHHHHSPPPHHHHHHHHHHHT--HHHHHHHHHHHHHHS-HHHHHHHHHHHHHHHHTSS---GGGGGSHHHHHHHHHHTTS-TTS-HHHHHHHHHHHHHHHHHS-HHHHTSHHHHHHHHHHHHHHHHHHHHS--

Sequence (393 aa):
MASNDYLDKNIYPKINAAIKKPSFKQGLNMFFGKYLNKNRDKFSAIGPCENIFFTVDYQEYLFEIFGVTSEEVKECMRISSHIKDSDTGQTVNPFNLMMSVAVKCLYDNKMTQERTMTSFLMYMSIFPSTYTKYFKFKPNRAIMEYTVNNMSIRFDIKNIGYFKTLQQSAEGAYMNNIPDFEKKLKTKSKQSSDFMYCYYVLDTKNRINSLLKNIRGEFEKSHQNQNFLNFTDEVTDDEKNYHVNESDSLKLRKLVQNITTAFYIQMPDSNLIDYASKISDVSVNQLKSIIFKVQNKVSRDDVFKLIESIVNEYVVVKEHKLDDIHTNNFLIFALKLFGVNTKAPANIKVIKECLSTFLLKGADIKDVNRNKKTKDLTRAVYIYFVLMIQQKA